Protein AF-0000000074652792 (afdb_homodimer)

pLDDT: mean 86.93, std 14.65, range [27.73, 97.75]

Secondary structure (DSSP, 8-state):
----TT-----------SS-HHHHHHHHHHHHHHHHHHHHHHHHHHHHHHHHHHHHHHHHHHHHHHHHHHTSHHHHT-HHHHHHHHHHHHHHHHHHHHHHHHHHHHIIIIIHHHHHHHTTHHHHHHHHHHHHHHHHHHHHHHHHHHHHHTS---HHHHHHHHHHHHHHHHHHHHHHHHHHHHHHHHHHHHHTHHHHHHHHHHHHHHHHHHHHHHHHHHHHHHHHHHHTT----HHHHHHHHHHHHHHHHTSGGG--/----TT-----------SS-HHHHHHHHHHHHHHHHHHHHHHHHHHHHHHHHHHHHHHHHHHHHHHHHHHTSHHHHT-HHHHHHHHHHHHHHHHHHHHHHHHHHHHIIIIIHHHHHHHTTHHHHHHHHHHHHHHHHHHHHHHHHHHHHHTS---HHHHHHHHHHHHHHHHHHHHHHHHHHHHHHHHHHHHHTHHHHHHHHHHHHHHHHHHHHHHHHHHHHHHHHHHHTT----HHHHHHHHHHHHHHHHTSGGG--

Sequence (512 aa):
MSWNPFSRSSSSAPKKAVLSRTSQRDFEREVKRLDELEELTRRLYKDGKRLTEANNAVAKSERKLSQELLSTALCQTEEKFKWQINEWDSSMIRMDMHMTDRNVKLHRTVLEPLKKYVSIFPYAQVAVKKRDQCLQEFQKCQDKVSKYQERDRTGQNAVKLDMAKKTLGTAQADFTSQNDALMVDVPKMIDTRTDYFQPSLEADIKSEVQYTTEAVKVYGELSNLMNGHKQQSRHDYASLIQQALTELKALSITTDMSWNPFSRSSSSAPKKAVLSRTSQRDFEREVKRLDELEELTRRLYKDGKRLTEANNAVAKSERKLSQELLSTALCQTEEKFKWQINEWDSSMIRMDMHMTDRNVKLHRTVLEPLKKYVSIFPYAQVAVKKRDQCLQEFQKCQDKVSKYQERDRTGQNAVKLDMAKKTLGTAQADFTSQNDALMVDVPKMIDTRTDYFQPSLEADIKSEVQYTTEAVKVYGELSNLMNGHKQQSRHDYASLIQQALTELKALSITTD

Nearest PDB structures (foldseek):
  1uru-assembly1_A-2  TM=8.497E-01  e=3.904E-05  Drosophila melanogaster
  8afz-assembly1_A  TM=8.180E-01  e=5.110E-04  Homo sapiens
  1i49-assembly1_B  TM=8.292E-01  e=1.602E-03  Homo sapiens
  2elb-assembly1_A-2  TM=6.707E-01  e=9.953E-04  Homo sapiens
  4nqi-assembly2_C  TM=5.373E-01  e=4.791E-03  Dictyostelium discoideum

InterPro domains:
  IPR004148 BAR domain [PF03114] (21-222)
  IPR004148 BAR domain [PS51021] (12-235)
  IPR004148 BAR domain [SM00721] (6-228)
  IPR027267 AH/BAR domain superfamily [G3DSA:1.20.1270.60] (22-237)
  IPR027267 AH/BAR domain superfamily [SSF103657] (19-226)
  IPR046982 Bridging integrator 3/RVS161-like [PTHR47174] (1-256)

Foldseek 3Di:
DPPPVPPPPPPLPPLPDLDDPVLVVLLVVLVVLLVVVLVVLVVQLVVLVVVLVVLVVVLVVQLVVLVVLQPDVVCVVDDLSVVLSVLSNVLSVVLVVLSVVLNVLLCVLPNVLSVVLSVCSVVLVVLVVQLVVLVVQLVVLSVQLSVLVPDDPDPVSVVSNVVSVVSNVVSSVSNVVSSVVSSPVSVVSSVCVCVRVVRSVVSSVVSVVVSVVVVCVSVVVSVCSVCPVDPDDPVRPVVVVVVVVVVVCPDPVNDD/DPPDPPPPPPPLPPLPDLDDPVLVVLLVVLVVLLVVVLVVLVVQLVVLVVVLVVLVVVLVVQLVVLVVLQPDVVCVVDDLSVVLSVLSNVLSVVLVVLSVVLNVLLCVLPNVLSVVLSVCSVVLVVLVVQLVVLVVQLVVLSVQLSVLVPDDPDPVSVVSNVVSVVSNVVSSVSNVVSSVVSSPVSVVSSVCVCVRVVRSVVSSVVSVVVSVVVVCVSVVVSVCSVCPVDDDDPVRVVVVVVVVVVVVCPDPVNDD

Solvent-accessible surface area (backbone atoms only — not comparable to full-atom values): 26750 Å² total; per-residue (Å²): 134,89,81,70,79,75,71,66,72,76,79,73,72,77,80,77,66,94,57,55,71,66,56,52,51,51,51,53,48,51,52,49,52,49,51,50,50,52,52,49,44,51,49,46,36,53,34,50,51,48,29,49,52,19,52,50,43,31,47,50,28,55,41,47,49,36,49,57,51,66,70,35,72,74,35,69,74,37,65,69,60,33,51,50,44,52,52,51,38,51,45,40,53,53,50,41,52,45,49,52,52,40,46,53,49,41,37,64,43,40,41,50,53,34,54,56,56,57,66,46,51,61,38,45,51,51,47,52,50,52,29,52,50,30,46,50,50,25,52,52,30,48,50,52,32,56,55,42,69,73,46,70,92,42,76,69,44,49,51,51,35,53,51,32,48,53,50,27,52,53,30,44,51,52,22,52,51,44,46,53,51,47,68,55,42,51,60,49,55,59,64,45,45,55,58,36,50,50,44,26,51,52,48,45,40,47,42,49,29,53,42,26,49,51,45,29,52,51,35,42,53,49,37,46,67,70,48,42,93,54,83,75,58,69,76,49,36,56,50,4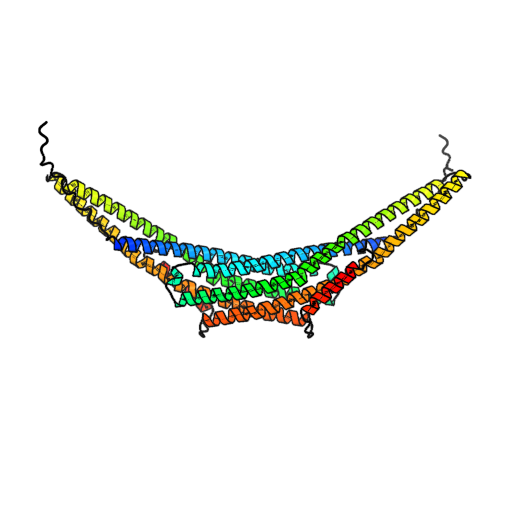6,37,51,50,43,50,52,56,51,54,66,31,73,54,47,50,132,134,87,83,76,82,76,73,67,76,77,78,72,72,75,79,77,65,94,57,54,72,65,58,52,51,51,50,53,49,52,53,49,52,49,52,50,50,51,53,48,43,51,50,46,37,52,33,50,52,48,29,49,52,19,52,50,43,31,47,52,27,55,42,47,48,35,49,57,51,67,70,36,71,75,35,70,74,38,63,68,60,36,50,49,44,52,51,49,39,52,47,41,52,52,49,40,51,45,49,51,51,39,45,51,48,40,38,63,44,39,40,50,52,36,54,57,56,58,66,48,50,60,38,45,51,50,47,53,51,50,31,52,51,28,46,51,51,26,51,52,30,48,52,52,34,56,54,43,69,74,45,70,93,40,77,70,43,48,52,52,33,53,52,32,48,53,52,26,54,52,29,45,52,51,22,50,52,43,47,53,51,46,68,53,40,50,58,50,54,59,64,46,44,55,56,36,50,50,44,26,51,49,50,45,39,48,43,48,27,53,43,27,51,50,45,28,51,49,36,43,54,50,39,46,67,70,48,42,94,54,85,77,58,69,73,51,37,53,50,47,37,51,48,42,49,52,56,52,54,66,31,73,54,46,49,131

Organism: NCBI:txid231223

Radius of gyration: 41.62 Å; Cα contacts (8 Å, |Δi|>4): 451; chains: 2; bounding box: 76×139×104 Å

Structure (mmCIF, N/CA/C/O backbone):
data_AF-0000000074652792-model_v1
#
loop_
_entity.id
_entity.type
_entity.pdbx_description
1 polymer 'BAR domain-containing protein'
#
loop_
_atom_site.group_PDB
_atom_site.id
_atom_site.type_symbol
_atom_site.label_atom_id
_atom_site.label_alt_id
_atom_site.label_comp_id
_atom_site.label_asym_id
_atom_site.label_entity_id
_atom_site.label_seq_id
_atom_site.pdbx_PDB_ins_code
_atom_site.Cartn_x
_atom_site.Cartn_y
_atom_site.Cartn_z
_atom_site.occupancy
_atom_site.B_iso_or_equiv
_atom_site.auth_seq_id
_atom_site.auth_comp_id
_atom_site.auth_asym_id
_atom_site.auth_atom_id
_atom_site.pdbx_PDB_model_num
ATOM 1 N N . MET A 1 1 ? 42.125 -43.5 -63.75 1 28.95 1 MET A N 1
ATOM 2 C CA . MET A 1 1 ? 41.438 -43.25 -62.469 1 28.95 1 MET A CA 1
ATOM 3 C C . MET A 1 1 ? 40.219 -44.125 -62.344 1 28.95 1 MET A C 1
ATOM 5 O O . MET A 1 1 ? 39.312 -44.094 -63.188 1 28.95 1 MET A O 1
ATOM 9 N N . SER A 1 2 ? 40.312 -45.531 -61.969 1 32.34 2 SER A N 1
ATOM 10 C CA . SER A 1 2 ? 39.344 -46.625 -62.188 1 32.34 2 SER A CA 1
ATOM 11 C C . SER A 1 2 ? 38.094 -46.406 -61.344 1 32.34 2 SER A C 1
ATOM 13 O O . SER A 1 2 ? 38.156 -46.156 -60.156 1 32.34 2 SER A O 1
ATOM 15 N N . TRP A 1 3 ? 37.031 -45.719 -61.844 1 36.12 3 TRP A N 1
ATOM 16 C CA . TRP A 1 3 ? 35.656 -45.469 -61.406 1 36.12 3 TRP A CA 1
ATOM 17 C C . TRP A 1 3 ? 34.938 -46.75 -61 1 36.12 3 TRP A C 1
ATOM 19 O O . TRP A 1 3 ? 34.656 -47.594 -61.844 1 36.12 3 TRP A O 1
ATOM 29 N N . ASN A 1 4 ? 35.406 -47.531 -60 1 37.78 4 ASN A N 1
ATOM 30 C CA . ASN A 1 4 ? 34.719 -48.75 -59.625 1 37.78 4 ASN A CA 1
ATOM 31 C C . ASN A 1 4 ? 33.312 -48.469 -59.094 1 37.78 4 ASN A C 1
ATOM 33 O O . ASN A 1 4 ? 33.156 -47.875 -58.031 1 37.78 4 ASN A O 1
ATOM 37 N N . PRO A 1 5 ? 32.219 -48.406 -59.781 1 39.91 5 PRO A N 1
ATOM 38 C CA . PRO A 1 5 ? 30.797 -48.125 -59.5 1 39.91 5 PRO A CA 1
ATOM 39 C C . PRO A 1 5 ? 30.25 -49 -58.375 1 39.91 5 PRO A C 1
ATOM 41 O O . PRO A 1 5 ? 29.109 -48.812 -57.938 1 39.91 5 PRO A O 1
ATOM 44 N N . PHE A 1 6 ? 30.812 -50.156 -58.125 1 40.09 6 PHE A N 1
ATOM 45 C CA . PHE A 1 6 ? 30.234 -51.094 -57.188 1 40.09 6 PHE A CA 1
ATOM 46 C C . PHE A 1 6 ? 30.406 -50.594 -55.75 1 40.09 6 PHE A C 1
ATOM 48 O O . PHE A 1 6 ? 30.312 -51.375 -54.812 1 40.09 6 PHE A O 1
ATOM 55 N N . SER A 1 7 ? 31.109 -49.438 -55.5 1 36.5 7 SER A N 1
ATOM 56 C CA . SER A 1 7 ? 31.016 -49.031 -54.094 1 36.5 7 SER A CA 1
ATOM 57 C C . SER A 1 7 ? 29.562 -48.906 -53.656 1 36.5 7 SER A C 1
ATOM 59 O O . SER A 1 7 ? 28.906 -47.906 -53.875 1 36.5 7 SER A O 1
ATOM 61 N N . ARG A 1 8 ? 28.719 -49.938 -53.906 1 40.19 8 ARG A N 1
ATOM 62 C CA . ARG A 1 8 ? 27.438 -50 -53.219 1 40.19 8 ARG A CA 1
ATOM 63 C C . ARG A 1 8 ? 27.578 -49.469 -51.781 1 40.19 8 ARG A C 1
ATOM 65 O O . ARG A 1 8 ? 28.359 -49.969 -51 1 40.19 8 ARG A O 1
ATOM 72 N N . SER A 1 9 ? 27.391 -48.219 -51.469 1 37.78 9 SER A N 1
ATOM 73 C CA . SER A 1 9 ? 27.156 -47.594 -50.188 1 37.78 9 SER A CA 1
ATOM 74 C C . SER A 1 9 ? 26.328 -48.469 -49.25 1 37.78 9 SER A C 1
ATOM 76 O O . SER A 1 9 ? 25.266 -48.969 -49.656 1 37.78 9 SER A O 1
ATOM 78 N N . SER A 1 10 ? 26.828 -49.406 -48.469 1 37.09 10 SER A N 1
ATOM 79 C CA . SER A 1 10 ? 26.203 -50.125 -47.375 1 37.09 10 SER A CA 1
ATOM 80 C C . SER A 1 10 ? 25.031 -49.312 -46.781 1 37.09 10 SER A C 1
ATOM 82 O O . SER A 1 10 ? 25.172 -48.125 -46.5 1 37.09 10 SER A O 1
ATOM 84 N N . SER A 1 11 ? 23.75 -49.5 -47.219 1 39.78 11 SER A N 1
ATOM 85 C CA . SER A 1 11 ? 22.484 -49.031 -46.656 1 39.78 11 SER A CA 1
ATOM 86 C C . SER A 1 11 ? 22.562 -48.906 -45.125 1 39.78 11 SER A C 1
ATOM 88 O O . SER A 1 11 ? 22.734 -49.906 -44.438 1 39.78 11 SER A O 1
ATOM 90 N N . SER A 1 12 ? 23.344 -48.062 -44.562 1 44.34 12 SER A N 1
ATOM 91 C CA . SER A 1 12 ? 23.281 -47.781 -43.125 1 44.34 12 SER A CA 1
ATOM 92 C C . SER A 1 12 ? 21.859 -48 -42.594 1 44.34 12 SER A C 1
ATOM 94 O O . SER A 1 12 ? 20.906 -47.438 -43.125 1 44.34 12 SER A O 1
ATOM 96 N N . ALA A 1 13 ? 21.422 -49.062 -42.094 1 46.5 13 ALA A N 1
ATOM 97 C CA . ALA A 1 13 ? 20.156 -49.375 -41.406 1 46.5 13 ALA A CA 1
ATOM 98 C C . ALA A 1 13 ? 19.609 -48.125 -40.688 1 46.5 13 ALA A C 1
ATOM 100 O O . ALA A 1 13 ? 20.375 -47.438 -40 1 46.5 13 ALA A O 1
ATOM 101 N N . PRO A 1 14 ? 18.5 -47.625 -41.062 1 50.69 14 PRO A N 1
ATOM 102 C CA . PRO A 1 14 ? 17.906 -46.469 -40.375 1 50.69 14 PRO A CA 1
ATOM 103 C C . PRO A 1 14 ? 17.891 -46.594 -38.875 1 50.69 14 PRO A C 1
ATOM 105 O O . PRO A 1 14 ? 17.625 -47.688 -38.344 1 50.69 14 PRO A O 1
ATOM 108 N N . LYS A 1 15 ? 18.719 -45.719 -38.125 1 59.03 15 LYS A N 1
ATOM 109 C CA . LYS A 1 15 ? 18.703 -45.688 -36.656 1 59.03 15 LYS A CA 1
ATOM 110 C C . LYS A 1 15 ? 17.281 -45.844 -36.125 1 59.03 15 LYS A C 1
ATOM 112 O O . LYS A 1 15 ? 16.359 -45.156 -36.594 1 59.03 15 LYS A O 1
ATOM 117 N N . LYS A 1 16 ? 16.875 -47 -35.594 1 60.41 16 LYS A N 1
ATOM 118 C CA . LYS A 1 16 ? 15.562 -47.219 -35 1 60.41 16 LYS A CA 1
ATOM 119 C C . LYS A 1 16 ? 15.234 -46.188 -33.938 1 60.41 16 LYS A C 1
ATOM 121 O O . LYS A 1 16 ? 16 -46 -33 1 60.41 16 LYS A O 1
ATOM 126 N N . ALA A 1 17 ? 14.445 -45.25 -34.344 1 65.12 17 ALA A N 1
ATOM 127 C CA . ALA A 1 17 ? 13.977 -44.281 -33.344 1 65.12 17 ALA A CA 1
ATOM 128 C C . ALA A 1 17 ? 13.195 -44.969 -32.219 1 65.12 17 ALA A C 1
ATOM 130 O O . ALA A 1 17 ? 12.297 -45.781 -32.5 1 65.12 17 ALA A O 1
ATOM 131 N N . VAL A 1 18 ? 13.836 -44.969 -30.953 1 72.31 18 VAL A N 1
ATOM 132 C CA . VAL A 1 18 ? 13.164 -45.562 -29.812 1 72.31 18 VAL A CA 1
ATOM 133 C C . VAL A 1 18 ? 11.781 -44.938 -29.641 1 72.31 18 VAL A C 1
ATOM 135 O O . VAL A 1 18 ? 10.828 -45.594 -29.25 1 72.31 18 VAL A O 1
ATOM 138 N N . LEU A 1 19 ? 11.68 -43.625 -30.078 1 79.75 19 LEU A N 1
ATOM 139 C CA . LEU A 1 19 ? 10.391 -42.938 -29.969 1 79.75 19 LEU A CA 1
ATOM 140 C C . LEU A 1 19 ? 9.93 -42.406 -31.312 1 79.75 19 LEU A C 1
ATOM 142 O O . LEU A 1 19 ? 10.75 -42 -32.156 1 79.75 19 LEU A O 1
ATOM 146 N N . SER A 1 20 ? 8.625 -42.562 -31.438 1 83.81 20 SER A N 1
ATOM 147 C CA . SER A 1 20 ? 8.023 -41.938 -32.625 1 83.81 20 SER A CA 1
ATOM 148 C C . SER A 1 20 ? 8.141 -40.406 -32.531 1 83.81 20 SER A C 1
ATOM 150 O O . SER A 1 20 ? 8.305 -39.844 -31.469 1 83.81 20 SER A O 1
ATOM 152 N N . ARG A 1 21 ? 8.109 -39.781 -33.656 1 85.06 21 ARG A N 1
ATOM 153 C CA . ARG A 1 21 ? 8.141 -38.312 -33.719 1 85.06 21 ARG A CA 1
ATOM 154 C C . ARG A 1 21 ? 6.996 -37.719 -32.906 1 85.06 21 ARG A C 1
ATOM 156 O O . ARG A 1 21 ? 7.176 -36.688 -32.25 1 85.06 21 ARG A O 1
ATOM 163 N N . THR A 1 22 ? 5.859 -38.281 -32.938 1 88.56 22 THR A N 1
ATOM 164 C CA . THR A 1 22 ? 4.684 -37.844 -32.188 1 88.56 22 THR A CA 1
ATOM 165 C C . THR A 1 22 ? 4.91 -37.906 -30.688 1 88.56 22 THR A C 1
ATOM 167 O O . THR A 1 22 ? 4.586 -37 -29.953 1 88.56 22 THR A O 1
ATOM 170 N N . SER A 1 23 ? 5.5 -39 -30.266 1 89.62 23 SER A N 1
ATOM 171 C CA . SER A 1 23 ? 5.766 -39.188 -28.844 1 89.62 23 SER A CA 1
ATOM 172 C C . SER A 1 23 ? 6.762 -38.156 -28.328 1 89.62 23 SER A C 1
ATOM 174 O O . SER A 1 23 ? 6.637 -37.688 -27.203 1 89.62 23 SER A O 1
ATOM 176 N N . GLN A 1 24 ? 7.715 -37.875 -29.125 1 90.62 24 GLN A N 1
ATOM 177 C CA . GLN A 1 24 ? 8.703 -36.875 -28.75 1 90.62 24 GLN A CA 1
ATOM 178 C C . GLN A 1 24 ? 8.07 -35.5 -28.656 1 90.62 24 GLN A C 1
ATOM 180 O O . GLN A 1 24 ? 8.359 -34.719 -27.734 1 90.62 24 GLN A O 1
ATOM 185 N N . ARG A 1 25 ? 7.23 -35.25 -29.578 1 93.56 25 ARG A N 1
ATOM 186 C CA . ARG A 1 25 ? 6.527 -33.969 -29.562 1 93.56 25 ARG A CA 1
ATOM 187 C C . ARG A 1 25 ? 5.641 -33.844 -28.328 1 93.56 25 ARG A C 1
ATOM 189 O O . ARG A 1 25 ? 5.566 -32.781 -27.703 1 93.56 25 ARG A O 1
ATOM 196 N N . ASP A 1 26 ? 4.988 -34.938 -28 1 94.81 26 ASP A N 1
ATOM 197 C CA . ASP A 1 26 ? 4.129 -34.969 -26.812 1 94.81 26 ASP A CA 1
ATOM 198 C C . ASP A 1 26 ? 4.934 -34.688 -25.547 1 94.81 26 ASP A C 1
ATOM 200 O O . ASP A 1 26 ? 4.496 -33.969 -24.672 1 94.81 26 ASP A O 1
ATOM 204 N N . PHE A 1 27 ? 6.059 -35.312 -25.484 1 95.44 27 PHE A N 1
ATOM 205 C CA . PHE A 1 27 ? 6.926 -35.125 -24.328 1 95.44 27 PHE A CA 1
ATOM 206 C C . PHE A 1 27 ? 7.363 -33.656 -24.219 1 95.44 27 PHE A C 1
ATOM 208 O O . PHE A 1 27 ? 7.262 -33.062 -23.141 1 95.44 27 PHE A O 1
ATOM 215 N N . GLU A 1 28 ? 7.781 -33.094 -25.297 1 95.44 28 GLU A N 1
ATOM 216 C CA . GLU A 1 28 ? 8.234 -31.719 -25.312 1 95.44 28 GLU A CA 1
ATOM 217 C C . GLU A 1 28 ? 7.109 -30.766 -24.906 1 95.44 28 GLU A C 1
ATOM 219 O O . GLU A 1 28 ? 7.348 -29.766 -24.234 1 95.44 28 GLU A O 1
ATOM 224 N N . ARG A 1 29 ? 5.969 -31.078 -25.312 1 95.06 29 ARG A N 1
ATOM 225 C CA . ARG A 1 29 ? 4.797 -30.281 -24.953 1 95.06 29 ARG A CA 1
ATOM 226 C C . ARG A 1 29 ? 4.559 -30.312 -23.453 1 95.06 29 ARG A C 1
ATOM 228 O O . ARG A 1 29 ? 4.316 -29.266 -22.844 1 95.06 29 ARG A O 1
ATOM 235 N N . GLU A 1 30 ? 4.637 -31.484 -22.891 1 94.94 30 GLU A N 1
ATOM 236 C CA . GLU A 1 30 ? 4.422 -31.609 -21.453 1 94.94 30 GLU A CA 1
ATOM 237 C C . GLU A 1 30 ? 5.5 -30.891 -20.656 1 94.94 30 GLU A C 1
ATOM 239 O O . GLU A 1 30 ? 5.215 -30.266 -19.625 1 94.94 30 GLU A O 1
ATOM 244 N N . VAL A 1 31 ? 6.68 -30.969 -21.125 1 95.06 31 VAL A N 1
ATOM 245 C CA . VAL A 1 31 ? 7.781 -30.281 -20.453 1 95.06 31 VAL A CA 1
ATOM 246 C C . VAL A 1 31 ? 7.582 -28.781 -20.531 1 95.06 31 VAL A C 1
ATOM 248 O O . VAL A 1 31 ? 7.828 -28.062 -19.547 1 95.06 31 VAL A O 1
ATOM 251 N N . LYS A 1 32 ? 7.109 -28.312 -21.641 1 95.19 32 LYS A N 1
ATOM 252 C CA . LYS A 1 32 ? 6.824 -26.891 -21.797 1 95.19 32 LYS A CA 1
ATOM 253 C C . LYS A 1 32 ? 5.73 -26.453 -20.828 1 95.19 32 LYS A C 1
ATOM 255 O O . LYS A 1 32 ? 5.836 -25.391 -20.203 1 95.19 32 LYS A O 1
ATOM 260 N N . ARG A 1 33 ? 4.699 -27.219 -20.734 1 94.12 33 ARG A N 1
ATOM 261 C CA . ARG A 1 33 ? 3.607 -26.922 -19.812 1 94.12 33 ARG A CA 1
ATOM 262 C C . ARG A 1 33 ? 4.102 -26.906 -18.359 1 94.12 33 ARG A C 1
ATOM 264 O O . ARG A 1 33 ? 3.672 -26.078 -17.562 1 94.12 33 ARG A O 1
ATOM 271 N N . LEU A 1 34 ? 4.941 -27.828 -18.109 1 94.56 34 LEU A N 1
ATOM 272 C CA . LEU A 1 34 ? 5.535 -27.875 -16.781 1 94.56 34 LEU A CA 1
ATOM 273 C C . LEU A 1 34 ? 6.332 -26.609 -16.484 1 94.56 34 LEU A C 1
ATOM 275 O O . LEU A 1 34 ? 6.215 -26.031 -15.406 1 94.56 34 LEU A O 1
ATOM 279 N N . ASP A 1 35 ? 7.105 -26.188 -17.438 1 95.19 35 ASP A N 1
ATOM 280 C CA . ASP A 1 35 ? 7.891 -24.969 -17.281 1 95.19 35 ASP A CA 1
ATOM 281 C C . ASP A 1 35 ? 6.988 -23.75 -17.094 1 95.19 35 ASP A C 1
ATOM 283 O O . ASP A 1 35 ? 7.281 -22.875 -16.266 1 95.19 35 ASP A O 1
ATOM 287 N N . GLU A 1 36 ? 5.965 -23.688 -17.828 1 94.44 36 GLU A N 1
ATOM 288 C CA . GLU A 1 36 ? 5 -22.609 -17.703 1 94.44 36 GLU A CA 1
ATOM 289 C C . GLU A 1 36 ? 4.375 -22.578 -16.312 1 94.44 36 GLU A C 1
ATOM 291 O O . GLU A 1 36 ? 4.195 -21.516 -15.719 1 94.44 36 GLU A O 1
ATOM 296 N N . LEU A 1 37 ? 4.012 -23.734 -15.836 1 94 37 LEU A N 1
ATOM 297 C CA . LEU A 1 37 ? 3.426 -23.828 -14.5 1 94 37 LEU A CA 1
ATOM 298 C C . LEU A 1 37 ? 4.414 -23.359 -13.438 1 94 37 LEU A C 1
ATOM 300 O O . LEU A 1 37 ? 4.035 -22.641 -12.508 1 94 37 LEU A O 1
ATOM 304 N N . GLU A 1 38 ? 5.621 -23.781 -13.578 1 94.38 38 GLU A N 1
ATOM 305 C CA . GLU A 1 38 ? 6.648 -23.359 -12.625 1 94.38 38 GLU A CA 1
ATOM 306 C C . GLU A 1 38 ? 6.797 -21.828 -12.625 1 94.38 38 GLU A C 1
ATOM 308 O O . GLU A 1 38 ? 6.816 -21.203 -11.562 1 94.38 38 GLU A O 1
ATOM 313 N N . GLU A 1 39 ? 6.871 -21.25 -13.789 1 95.5 39 GLU A N 1
ATOM 314 C CA . GLU A 1 39 ? 7.02 -19.812 -13.898 1 95.5 39 GLU A CA 1
ATOM 315 C C . GLU A 1 39 ? 5.812 -19.078 -13.305 1 95.5 39 GLU A C 1
ATOM 317 O O . GLU A 1 39 ? 5.969 -18.094 -12.586 1 95.5 39 GLU A O 1
ATOM 322 N N . LEU A 1 40 ? 4.652 -19.578 -13.625 1 94.81 40 LEU A N 1
ATOM 323 C CA . LEU A 1 40 ? 3.432 -19 -13.078 1 94.81 40 LEU A CA 1
ATOM 324 C C . LEU A 1 40 ? 3.455 -19.031 -11.555 1 94.81 40 LEU A C 1
ATOM 326 O O . LEU A 1 40 ? 3.156 -18.016 -10.906 1 94.81 40 LEU A O 1
ATOM 330 N N . THR A 1 41 ? 3.789 -20.203 -11.008 1 94.81 41 THR A N 1
ATOM 331 C CA . THR A 1 41 ? 3.812 -20.359 -9.562 1 94.81 41 THR A CA 1
ATOM 332 C C . THR A 1 41 ? 4.797 -19.391 -8.922 1 94.81 41 THR A C 1
ATOM 334 O O . THR A 1 41 ? 4.492 -18.766 -7.898 1 94.81 41 THR A O 1
ATOM 337 N N . ARG A 1 42 ? 5.91 -19.188 -9.523 1 95.94 42 ARG A N 1
ATOM 338 C CA . ARG A 1 42 ? 6.918 -18.25 -9.023 1 95.94 42 ARG A CA 1
ATOM 339 C C . ARG A 1 42 ? 6.406 -16.812 -9.062 1 95.94 42 ARG A C 1
ATOM 341 O O . ARG A 1 42 ? 6.605 -16.047 -8.117 1 95.94 42 ARG A O 1
ATOM 348 N N . ARG A 1 43 ? 5.781 -16.453 -10.117 1 95.62 43 ARG A N 1
ATOM 349 C CA . ARG A 1 43 ? 5.242 -15.102 -10.258 1 95.62 43 ARG A CA 1
ATOM 350 C C . ARG A 1 43 ? 4.133 -14.844 -9.242 1 95.62 43 ARG A C 1
ATOM 352 O O . ARG A 1 43 ? 4.066 -13.766 -8.656 1 95.62 43 ARG A O 1
ATOM 359 N N . LEU A 1 44 ? 3.256 -15.828 -9.039 1 95.75 44 LEU A N 1
ATOM 360 C CA . LEU A 1 44 ? 2.188 -15.703 -8.055 1 95.75 44 LEU A CA 1
ATOM 361 C C . LEU A 1 44 ? 2.76 -15.5 -6.656 1 95.75 44 LEU A C 1
ATOM 363 O O . LEU A 1 44 ? 2.248 -14.68 -5.887 1 95.75 44 LEU A O 1
ATOM 367 N N . TYR A 1 45 ? 3.797 -16.234 -6.383 1 96.31 45 TYR A N 1
ATOM 368 C CA . TYR A 1 45 ? 4.453 -16.078 -5.086 1 96.31 45 TYR A CA 1
ATOM 369 C C . TYR A 1 45 ? 5 -14.672 -4.914 1 96.31 45 TYR A C 1
ATOM 371 O O . TYR A 1 45 ? 4.766 -14.031 -3.887 1 96.31 45 TYR A O 1
ATOM 379 N N . LYS A 1 46 ? 5.68 -14.195 -5.902 1 96.62 46 LYS A N 1
ATOM 380 C CA . LYS A 1 46 ? 6.258 -12.859 -5.859 1 96.62 46 LYS A CA 1
ATOM 381 C C . LYS A 1 46 ? 5.176 -11.789 -5.715 1 96.62 46 LYS A C 1
ATOM 383 O O . LYS A 1 46 ? 5.309 -10.867 -4.91 1 96.62 46 LYS A O 1
ATOM 388 N N . ASP A 1 47 ? 4.18 -11.906 -6.469 1 95.81 47 ASP A N 1
ATOM 389 C CA . ASP A 1 47 ? 3.096 -10.93 -6.441 1 95.81 47 ASP A CA 1
ATOM 390 C C . ASP A 1 47 ? 2.346 -10.977 -5.113 1 95.81 47 ASP A C 1
ATOM 392 O O . ASP A 1 47 ? 1.906 -9.945 -4.605 1 95.81 47 ASP A O 1
ATOM 396 N N . GLY A 1 48 ? 2.148 -12.211 -4.59 1 96.56 48 GLY A N 1
ATOM 397 C CA . GLY A 1 48 ? 1.564 -12.32 -3.264 1 96.56 48 GLY A CA 1
ATOM 398 C C . GLY A 1 48 ? 2.371 -11.609 -2.195 1 96.56 48 GLY A C 1
ATOM 399 O O . GLY A 1 48 ? 1.804 -10.961 -1.312 1 96.56 48 GLY A O 1
ATOM 400 N N . LYS A 1 49 ? 3.648 -11.727 -2.252 1 97.31 49 LYS A N 1
ATOM 401 C CA . LYS A 1 49 ? 4.527 -11.023 -1.321 1 97.31 49 LYS A CA 1
ATOM 402 C C . LYS A 1 49 ? 4.387 -9.508 -1.471 1 97.31 49 LYS A C 1
ATOM 404 O O . LYS A 1 49 ? 4.332 -8.781 -0.475 1 97.31 49 LYS A O 1
ATOM 409 N N . ARG A 1 50 ? 4.344 -9.102 -2.664 1 97.31 50 ARG A N 1
ATOM 410 C CA . ARG A 1 50 ? 4.172 -7.676 -2.936 1 97.31 50 ARG A CA 1
ATOM 411 C C . ARG A 1 50 ? 2.857 -7.164 -2.357 1 97.31 50 ARG A C 1
ATOM 413 O O . ARG A 1 50 ? 2.789 -6.039 -1.857 1 97.31 50 ARG A O 1
ATOM 420 N N . LEU A 1 51 ? 1.84 -7.965 -2.449 1 97.06 51 LEU A N 1
ATOM 421 C CA . LEU A 1 51 ? 0.549 -7.594 -1.879 1 97.06 51 LEU A CA 1
ATOM 422 C C . LEU A 1 51 ? 0.651 -7.426 -0.366 1 97.06 51 LEU A C 1
ATOM 424 O O . LEU A 1 51 ? 0.128 -6.461 0.192 1 97.06 51 LEU A O 1
ATOM 428 N N . THR A 1 52 ? 1.33 -8.32 0.274 1 97.75 52 THR A N 1
ATOM 429 C CA . THR A 1 52 ? 1.538 -8.234 1.715 1 97.75 52 THR A CA 1
ATOM 430 C C . THR A 1 52 ? 2.266 -6.938 2.074 1 97.75 52 THR A C 1
ATOM 432 O O . THR A 1 52 ? 1.877 -6.242 3.016 1 97.75 52 THR A O 1
ATOM 435 N N . GLU A 1 53 ? 3.275 -6.629 1.338 1 97.62 53 GLU A N 1
ATOM 436 C CA . GLU A 1 53 ? 4.051 -5.414 1.57 1 97.62 53 GLU A CA 1
ATOM 437 C C . GLU A 1 53 ? 3.195 -4.164 1.362 1 97.62 53 GLU A C 1
ATOM 439 O O . GLU A 1 53 ? 3.281 -3.213 2.139 1 97.62 53 GLU A O 1
ATOM 444 N N . ALA A 1 54 ? 2.447 -4.16 0.338 1 97.31 54 ALA A N 1
ATOM 445 C CA . ALA A 1 54 ? 1.568 -3.031 0.043 1 97.31 54 ALA A CA 1
ATOM 446 C C . ALA A 1 54 ? 0.53 -2.844 1.146 1 97.31 54 ALA A C 1
ATOM 448 O O . ALA A 1 54 ? 0.256 -1.717 1.563 1 97.31 54 ALA A O 1
ATOM 449 N N . ASN A 1 55 ? -0.076 -3.953 1.598 1 97.38 55 ASN A N 1
ATOM 450 C CA . ASN A 1 55 ? -1.01 -3.906 2.717 1 97.38 55 ASN A CA 1
ATOM 451 C C . ASN A 1 55 ? -0.383 -3.248 3.943 1 97.38 55 ASN A C 1
ATOM 453 O O . ASN A 1 55 ? -0.999 -2.389 4.574 1 97.38 55 ASN A O 1
ATOM 457 N N . ASN A 1 56 ? 0.792 -3.641 4.219 1 97 56 ASN A N 1
ATOM 458 C CA . ASN A 1 56 ? 1.498 -3.082 5.367 1 97 56 ASN A CA 1
ATOM 459 C C . ASN A 1 56 ? 1.765 -1.59 5.188 1 97 56 ASN A C 1
ATOM 461 O O . ASN A 1 56 ? 1.672 -0.82 6.145 1 97 56 ASN A O 1
ATOM 465 N N . ALA A 1 57 ? 2.129 -1.221 3.992 1 96.94 57 ALA A N 1
ATOM 466 C CA . ALA A 1 57 ? 2.404 0.185 3.707 1 96.94 57 ALA A CA 1
ATOM 467 C C . ALA A 1 57 ? 1.155 1.04 3.906 1 96.94 57 ALA A C 1
ATOM 469 O O . ALA A 1 57 ? 1.238 2.162 4.414 1 96.94 57 ALA A O 1
ATOM 470 N N . VAL A 1 58 ? -0.005 0.573 3.535 1 96.31 58 VAL A N 1
ATOM 471 C CA . VAL A 1 58 ? -1.266 1.28 3.732 1 96.31 58 VAL A CA 1
ATOM 472 C C . VAL A 1 58 ? -1.534 1.452 5.227 1 96.31 58 VAL A C 1
ATOM 474 O O . VAL A 1 58 ? -1.795 2.564 5.691 1 96.31 58 VAL A O 1
ATOM 477 N N . ALA A 1 59 ? -1.407 0.361 5.949 1 94.88 59 ALA A N 1
ATOM 478 C CA . ALA A 1 59 ? -1.655 0.401 7.387 1 94.88 59 ALA A CA 1
ATOM 479 C C . ALA A 1 59 ? -0.725 1.394 8.078 1 94.88 59 ALA A C 1
ATOM 481 O O . ALA A 1 59 ? -1.167 2.203 8.898 1 94.88 59 ALA A O 1
ATOM 482 N N . LYS A 1 60 ? 0.484 1.374 7.73 1 95 60 LYS A N 1
ATOM 483 C CA . LYS A 1 60 ? 1.488 2.254 8.32 1 95 60 LYS A CA 1
ATOM 484 C C . LYS A 1 60 ? 1.206 3.715 7.984 1 95 60 LYS A C 1
ATOM 486 O O . LYS A 1 60 ? 1.281 4.586 8.852 1 95 60 LYS A O 1
ATOM 491 N N . SER A 1 61 ? 0.922 3.971 6.734 1 95.44 61 SER A N 1
ATOM 492 C CA . SER A 1 61 ? 0.682 5.336 6.281 1 95.44 61 SER A CA 1
ATOM 493 C C . SER A 1 61 ? -0.556 5.93 6.945 1 95.44 61 SER A C 1
ATOM 495 O O . SER A 1 61 ? -0.556 7.098 7.336 1 95.44 61 SER A O 1
ATOM 497 N N . GLU A 1 62 ? -1.613 5.16 7.082 1 93.94 62 GLU A N 1
ATOM 498 C CA . GLU A 1 62 ? -2.828 5.625 7.742 1 93.94 62 GLU A CA 1
ATOM 499 C C . GLU A 1 62 ? -2.568 5.945 9.211 1 93.94 62 GLU A C 1
ATOM 501 O O . GLU A 1 62 ? -3 6.984 9.711 1 93.94 62 GLU A O 1
ATOM 506 N N . ARG A 1 63 ? -1.878 5.145 9.883 1 94.06 63 ARG A N 1
ATOM 507 C CA . ARG A 1 63 ? -1.589 5.348 11.297 1 94.06 63 ARG A CA 1
ATOM 508 C C . ARG A 1 63 ? -0.683 6.555 11.508 1 94.06 63 ARG A C 1
ATOM 510 O O . ARG A 1 63 ? -0.837 7.293 12.484 1 94.06 63 ARG A O 1
ATOM 517 N N . LYS A 1 64 ? 0.196 6.762 10.617 1 95.69 64 LYS A N 1
ATOM 518 C CA . LYS A 1 64 ? 1.104 7.902 10.727 1 95.69 64 LYS A CA 1
ATOM 519 C C . LYS A 1 64 ? 0.338 9.219 10.695 1 95.69 64 LYS A C 1
ATOM 521 O O . LYS A 1 64 ? 0.692 10.172 11.398 1 95.69 64 LYS A O 1
ATOM 526 N N . LEU A 1 65 ? -0.689 9.289 9.906 1 95.25 65 LEU A N 1
ATOM 527 C CA . LEU A 1 65 ? -1.493 10.5 9.828 1 95.25 65 LEU A CA 1
ATOM 528 C C . LEU A 1 65 ? -2.1 10.844 11.188 1 95.25 65 LEU A C 1
ATOM 530 O O . LEU A 1 65 ? -2 11.984 11.648 1 95.25 65 LEU A O 1
ATOM 534 N N . SER A 1 66 ? -2.711 9.875 11.852 1 94 66 SER A N 1
ATOM 535 C CA . SER A 1 66 ? -3.314 10.125 13.156 1 94 66 SER A CA 1
ATOM 536 C C . SER A 1 66 ? -2.254 10.414 14.211 1 94 66 SER A C 1
ATOM 538 O O . SER A 1 66 ? -2.428 11.305 15.039 1 94 66 SER A O 1
ATOM 540 N N . GLN A 1 67 ? -1.129 9.758 14.102 1 94.81 67 GLN A N 1
ATOM 541 C CA . GLN A 1 67 ? -0.069 9.914 15.094 1 94.81 67 GLN A CA 1
ATOM 542 C C . GLN A 1 67 ? 0.596 11.289 14.977 1 94.81 67 GLN A C 1
ATOM 544 O O . GLN A 1 67 ? 0.997 11.875 15.977 1 94.81 67 GLN A O 1
ATOM 549 N N . GLU A 1 68 ? 0.736 11.742 13.727 1 93.56 68 GLU A N 1
ATOM 550 C CA . GLU A 1 68 ? 1.29 13.078 13.523 1 93.56 68 GLU A CA 1
ATOM 551 C C . GLU A 1 68 ? 0.432 14.141 14.211 1 93.56 68 GLU A C 1
ATOM 553 O O . GLU A 1 68 ? 0.958 15.055 14.852 1 93.56 68 GLU A O 1
ATOM 558 N N . LEU A 1 69 ? -0.856 14.031 14.117 1 92.44 69 LEU A N 1
ATOM 559 C CA . LEU A 1 69 ? -1.77 14.992 14.727 1 92.44 69 LEU A CA 1
ATOM 560 C C . LEU A 1 69 ? -1.728 14.891 16.25 1 92.44 69 LEU A C 1
ATOM 562 O O . LEU A 1 69 ? -1.741 15.914 16.938 1 92.44 69 LEU A O 1
ATOM 566 N N . LEU A 1 70 ? -1.567 13.719 16.75 1 91.12 70 LEU A N 1
ATOM 567 C CA . LEU A 1 70 ? -1.577 13.492 18.188 1 91.12 70 LEU A CA 1
ATOM 568 C C . LEU A 1 70 ? -0.274 13.969 18.828 1 91.12 70 LEU A C 1
ATOM 570 O O . LEU A 1 70 ? -0.23 14.258 20.031 1 91.12 70 LEU A O 1
ATOM 574 N N . SER A 1 71 ? 0.746 14.078 18.062 1 87 71 SER A N 1
ATOM 575 C CA . SER A 1 71 ? 2.074 14.359 18.60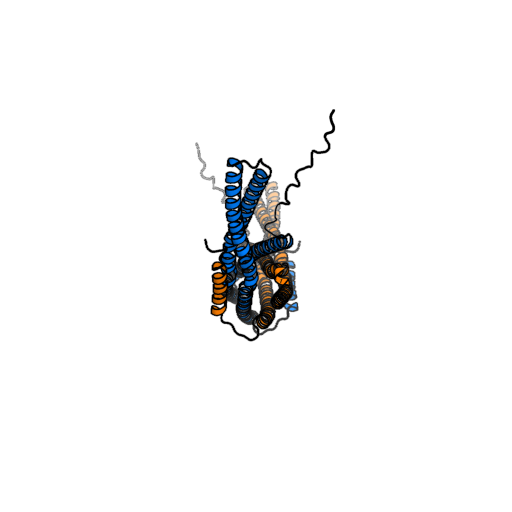9 1 87 71 SER A CA 1
ATOM 576 C C . SER A 1 71 ? 2.287 15.852 18.812 1 87 71 SER A C 1
ATOM 578 O O . SER A 1 71 ? 3.305 16.266 19.359 1 87 71 SER A O 1
ATOM 580 N N . THR A 1 72 ? 1.362 16.609 18.391 1 85.06 72 THR A N 1
ATOM 581 C CA . THR A 1 72 ? 1.572 18.047 18.469 1 85.06 72 THR A CA 1
ATOM 582 C C . THR A 1 72 ? 0.838 18.641 19.656 1 85.06 72 THR A C 1
ATOM 584 O O . THR A 1 72 ? -0.242 18.172 20.031 1 85.06 72 THR A O 1
ATOM 587 N N . ALA A 1 73 ? 1.46 19.641 20.234 1 83.06 73 ALA A N 1
ATOM 588 C CA . ALA A 1 73 ? 0.819 20.375 21.312 1 83.06 73 ALA A CA 1
ATOM 589 C C . ALA A 1 73 ? -0.444 21.078 20.812 1 83.06 73 ALA A C 1
ATOM 591 O O . ALA A 1 73 ? -1.378 21.312 21.594 1 83.06 73 ALA A O 1
ATOM 592 N N . LEU A 1 74 ? -0.518 21.344 19.594 1 79.88 74 LEU A N 1
ATOM 593 C CA . LEU A 1 74 ? -1.643 22.047 18.984 1 79.88 74 LEU A CA 1
ATOM 594 C C . LEU A 1 74 ? -2.922 21.234 19.094 1 79.88 74 LEU A C 1
ATOM 596 O O . LEU A 1 74 ? -4.004 21.781 19.297 1 79.88 74 LEU A O 1
ATOM 600 N N . CYS A 1 75 ? -2.734 19.984 19.047 1 79.75 75 CYS A N 1
ATOM 601 C CA . CYS A 1 75 ? -3.887 19.094 19.141 1 79.75 75 CYS A CA 1
ATOM 602 C C . CYS A 1 75 ? -4.383 19 20.578 1 79.75 75 CYS A C 1
ATOM 604 O O . CYS A 1 75 ? -5.566 18.75 20.812 1 79.75 75 CYS A O 1
ATOM 606 N N . GLN A 1 76 ? -3.512 19.344 21.516 1 79.88 76 GLN A N 1
ATOM 607 C CA . GLN A 1 76 ? -3.824 19.172 22.938 1 79.88 76 GLN A CA 1
ATOM 608 C C . GLN A 1 76 ? -4.668 20.328 23.469 1 79.88 76 GLN A C 1
ATOM 610 O O . GLN A 1 76 ? -5.312 20.203 24.5 1 79.88 76 GLN A O 1
ATOM 615 N N . THR A 1 77 ? -4.73 21.328 22.656 1 80.81 77 THR A N 1
ATOM 616 C CA . THR A 1 77 ? -5.355 22.547 23.172 1 80.81 77 THR A CA 1
ATOM 617 C C . THR A 1 77 ? -6.859 22.531 22.922 1 80.81 77 THR A C 1
ATOM 619 O O . THR A 1 77 ? -7.613 23.25 23.594 1 80.81 77 THR A O 1
ATOM 622 N N . GLU A 1 78 ? -7.309 21.75 22 1 82.5 78 GLU A N 1
ATOM 623 C CA . GLU A 1 78 ? -8.727 21.641 21.688 1 82.5 78 GLU A CA 1
ATOM 624 C C . GLU A 1 78 ? -9.281 20.266 22.062 1 82.5 78 GLU A C 1
ATOM 626 O O . GLU A 1 78 ? -9.055 19.281 21.344 1 82.5 78 GLU A O 1
ATOM 631 N N . GLU A 1 79 ? -10.055 20.234 23.016 1 86.06 79 GLU A N 1
ATOM 632 C CA . GLU A 1 79 ? -10.469 18.984 23.625 1 86.06 79 GLU A CA 1
ATOM 633 C C . GLU A 1 79 ? -11.266 18.125 22.656 1 86.06 79 GLU A C 1
ATOM 635 O O . GLU A 1 79 ? -11.055 16.906 22.562 1 86.06 79 GLU A O 1
ATOM 640 N N . LYS A 1 80 ? -12.203 18.766 21.984 1 84.56 80 LYS A N 1
ATOM 641 C CA . LYS A 1 80 ? -13.023 18.016 21.047 1 84.56 80 LYS A CA 1
ATOM 642 C C . LYS A 1 80 ? -12.18 17.422 19.922 1 84.56 80 LYS A C 1
ATOM 644 O O . LYS A 1 80 ? -12.336 16.25 19.562 1 84.56 80 LYS A O 1
ATOM 649 N N . PHE A 1 81 ? -11.336 18.234 19.375 1 85.94 81 PHE A N 1
ATOM 650 C CA . PHE A 1 81 ? -10.469 17.781 18.297 1 85.94 81 PHE A CA 1
ATOM 651 C C . PHE A 1 81 ? -9.523 16.688 18.781 1 85.94 81 PHE A C 1
ATOM 653 O O . PHE A 1 81 ? -9.336 15.68 18.094 1 85.94 81 PHE A O 1
ATOM 660 N N . LYS A 1 82 ? -9.008 16.859 19.922 1 89.12 82 LYS A N 1
ATOM 661 C CA . LYS A 1 82 ? -8.141 15.852 20.516 1 89.12 82 LYS A CA 1
ATOM 662 C C . LYS A 1 82 ? -8.875 14.516 20.672 1 89.12 82 LYS A C 1
ATOM 664 O O . LYS A 1 82 ? -8.32 13.461 20.359 1 89.12 82 LYS A O 1
ATOM 669 N N . TRP A 1 83 ? -10.047 14.617 21.156 1 91.44 83 TRP A N 1
ATOM 670 C CA . TRP A 1 83 ? -10.859 13.414 21.312 1 91.44 83 TRP A CA 1
ATOM 671 C C . TRP A 1 83 ? -11.086 12.734 19.969 1 91.44 83 TRP A C 1
ATOM 673 O O . TRP A 1 83 ? -10.945 11.508 19.844 1 91.44 83 TRP A O 1
ATOM 683 N N . GLN A 1 84 ? -11.367 13.5 18.938 1 89 84 GLN A N 1
ATOM 684 C CA . GLN A 1 84 ? -11.602 12.969 17.594 1 89 84 GLN A CA 1
ATOM 685 C C . GLN A 1 84 ? -10.359 12.266 17.062 1 89 84 GLN A C 1
ATOM 687 O O . GLN A 1 84 ? -10.461 11.172 16.484 1 89 84 GLN A O 1
ATOM 692 N N . ILE A 1 85 ? -9.219 12.828 17.25 1 92.69 85 ILE A N 1
ATOM 693 C CA . ILE A 1 85 ? -7.984 12.25 16.75 1 92.69 85 ILE A CA 1
ATOM 694 C C . ILE A 1 85 ? -7.645 10.984 17.531 1 92.69 85 ILE A C 1
ATOM 696 O O . ILE A 1 85 ? -7.141 10.016 16.969 1 92.69 85 ILE A O 1
ATOM 700 N N . ASN A 1 86 ? -7.906 11.031 18.812 1 94.12 86 ASN A N 1
ATOM 701 C CA . ASN A 1 86 ? -7.703 9.828 19.609 1 94.12 86 ASN A CA 1
ATOM 702 C C . ASN A 1 86 ? -8.586 8.68 19.125 1 94.12 86 ASN A C 1
ATOM 704 O O . ASN A 1 86 ? -8.133 7.539 19.047 1 94.12 86 ASN A O 1
ATOM 708 N N . GLU A 1 87 ? -9.844 8.992 18.844 1 93.94 87 GLU A N 1
ATOM 709 C CA . GLU A 1 87 ? -10.75 7.977 18.312 1 93.94 87 GLU A CA 1
ATOM 710 C C . GLU A 1 87 ? -10.281 7.465 16.953 1 93.94 87 GLU A C 1
ATOM 712 O O . GLU A 1 87 ? -10.367 6.266 16.672 1 93.94 87 GLU A O 1
ATOM 717 N N . TRP A 1 88 ? -9.859 8.375 16.125 1 94.81 88 TRP A N 1
ATOM 718 C CA . TRP A 1 88 ? -9.297 7.988 14.836 1 94.81 88 TRP A CA 1
ATOM 719 C C . TRP A 1 88 ? -8.109 7.051 15.023 1 94.81 88 TRP A C 1
ATOM 721 O O . TRP A 1 88 ? -8.039 5.992 14.391 1 94.81 88 TRP A O 1
ATOM 731 N N . ASP A 1 89 ? -7.184 7.418 15.883 1 96.06 89 ASP A N 1
ATOM 732 C CA . ASP A 1 89 ? -6 6.602 16.125 1 96.06 89 ASP A CA 1
ATOM 733 C C . ASP A 1 89 ? -6.383 5.219 16.656 1 96.06 89 ASP A C 1
ATOM 735 O O . ASP A 1 89 ? -5.809 4.211 16.234 1 96.06 89 ASP A O 1
ATOM 739 N N . SER A 1 90 ? -7.328 5.176 17.531 1 96.75 90 SER A N 1
ATOM 740 C CA . SER A 1 90 ? -7.82 3.904 18.047 1 96.75 90 SER A CA 1
ATOM 741 C C . SER A 1 90 ? -8.406 3.043 16.938 1 96.75 90 SER A C 1
ATOM 743 O O . SER A 1 90 ? -8.188 1.83 16.891 1 96.75 90 SER A O 1
ATOM 745 N N . SER A 1 91 ? -9.164 3.652 16.094 1 96.75 91 SER A N 1
ATOM 746 C CA . SER A 1 91 ? -9.727 2.947 14.938 1 96.75 91 SER A CA 1
ATOM 747 C C . SER A 1 91 ? -8.625 2.389 14.039 1 96.75 91 SER A C 1
ATOM 749 O O . SER A 1 91 ? -8.734 1.271 13.531 1 96.75 91 SER A O 1
ATOM 751 N N . MET A 1 92 ? -7.543 3.172 13.852 1 96.31 92 MET A N 1
ATOM 752 C CA . MET A 1 92 ? -6.434 2.715 13.023 1 96.31 92 MET A CA 1
ATOM 753 C C . MET A 1 92 ? -5.73 1.521 13.664 1 96.31 92 MET A C 1
ATOM 755 O O . MET A 1 92 ? -5.273 0.616 12.961 1 96.31 92 MET A O 1
ATOM 759 N N . ILE A 1 93 ? -5.617 1.528 14.984 1 96.88 93 ILE A N 1
ATOM 760 C CA . ILE A 1 93 ? -5.035 0.395 15.695 1 96.88 93 ILE A CA 1
ATOM 761 C C . ILE A 1 93 ? -5.863 -0.86 15.438 1 96.88 93 ILE A C 1
ATOM 763 O O . ILE A 1 93 ? -5.316 -1.931 15.164 1 96.88 93 ILE A O 1
ATOM 767 N N . ARG A 1 94 ? -7.176 -0.772 15.508 1 96.94 94 ARG A N 1
ATOM 768 C CA . ARG A 1 94 ? -8.07 -1.89 15.203 1 96.94 94 ARG A CA 1
ATOM 769 C C . ARG A 1 94 ? -7.895 -2.352 13.766 1 96.94 94 ARG A C 1
ATOM 771 O O . ARG A 1 94 ? -7.812 -3.553 13.492 1 96.94 94 ARG A O 1
ATOM 778 N N . MET A 1 95 ? -7.848 -1.404 12.844 1 96.38 95 MET A N 1
ATOM 779 C CA . MET A 1 95 ? -7.676 -1.738 11.43 1 96.38 95 MET A CA 1
ATOM 780 C C . MET A 1 95 ? -6.348 -2.453 11.203 1 96.38 95 MET A C 1
ATOM 782 O O . MET A 1 95 ? -6.273 -3.395 10.406 1 96.38 95 MET A O 1
ATOM 786 N N . ASP A 1 96 ? -5.352 -1.937 11.891 1 96.31 96 ASP A N 1
ATOM 787 C CA . ASP A 1 96 ? -4.043 -2.576 11.781 1 96.31 96 ASP A CA 1
ATOM 788 C C . ASP A 1 96 ? -4.098 -4.027 12.242 1 96.31 96 ASP A C 1
ATOM 790 O O . ASP A 1 96 ? -3.486 -4.906 11.633 1 96.31 96 ASP A O 1
ATOM 794 N N . MET A 1 97 ? -4.766 -4.301 13.258 1 96.94 97 MET A N 1
ATOM 795 C CA . MET A 1 97 ? -4.918 -5.664 13.766 1 96.94 97 MET A CA 1
ATOM 796 C C . MET A 1 97 ? -5.625 -6.547 12.742 1 96.94 97 MET A C 1
ATOM 798 O O . MET A 1 97 ? -5.188 -7.668 12.477 1 96.94 97 MET A O 1
ATOM 802 N N . HIS A 1 98 ? -6.695 -6.051 12.148 1 95.88 98 HIS A N 1
ATOM 803 C CA . HIS A 1 98 ? -7.418 -6.805 11.133 1 95.88 98 HIS A CA 1
ATOM 804 C C . HIS A 1 98 ? -6.551 -7.035 9.898 1 95.88 98 HIS A C 1
ATOM 806 O O . HIS A 1 98 ? -6.59 -8.117 9.297 1 95.88 98 HIS A O 1
ATOM 812 N N . MET A 1 99 ? -5.797 -6.008 9.562 1 96.69 99 MET A N 1
ATOM 813 C CA . MET A 1 99 ? -4.91 -6.156 8.414 1 96.69 99 MET A CA 1
ATOM 814 C C . MET A 1 99 ? -3.838 -7.207 8.688 1 96.69 99 MET A C 1
ATOM 816 O O . MET A 1 99 ? -3.504 -8 7.809 1 96.69 99 MET A O 1
ATOM 820 N N . THR A 1 100 ? -3.279 -7.164 9.867 1 96.62 100 THR A N 1
ATOM 821 C CA . THR A 1 100 ? -2.287 -8.156 10.258 1 96.62 100 THR A CA 1
ATOM 822 C C . THR A 1 100 ? -2.873 -9.562 10.188 1 96.62 100 THR A C 1
ATOM 824 O O . THR A 1 100 ? -2.234 -10.484 9.664 1 96.62 100 THR A O 1
ATOM 827 N N . ASP A 1 101 ? -4.043 -9.727 10.648 1 95.94 101 ASP A N 1
ATOM 828 C CA . ASP A 1 101 ? -4.727 -11.016 10.57 1 95.94 101 ASP A CA 1
ATOM 829 C C . ASP A 1 101 ? -4.914 -11.453 9.117 1 95.94 101 ASP A C 1
ATOM 831 O O . ASP A 1 101 ? -4.684 -12.617 8.781 1 95.94 101 ASP A O 1
ATOM 835 N N . ARG A 1 102 ? -5.34 -10.578 8.289 1 95.56 102 ARG A N 1
ATOM 836 C CA . ARG A 1 102 ? -5.516 -10.867 6.867 1 95.56 102 ARG A CA 1
ATOM 837 C C . ARG A 1 102 ? -4.199 -11.297 6.227 1 95.56 102 ARG A C 1
ATOM 839 O O . ARG A 1 102 ? -4.16 -12.25 5.449 1 95.56 102 ARG A O 1
ATOM 846 N N . ASN A 1 103 ? -3.178 -10.602 6.559 1 96.06 103 ASN A N 1
ATOM 847 C CA . ASN A 1 103 ? -1.872 -10.922 5.992 1 96.06 103 ASN A CA 1
ATOM 848 C C . ASN A 1 103 ? -1.371 -12.281 6.469 1 96.06 103 ASN A C 1
ATOM 850 O O . ASN A 1 103 ? -0.713 -13.008 5.719 1 96.06 103 ASN A O 1
ATOM 854 N N . VAL A 1 104 ? -1.657 -12.617 7.691 1 96 104 VAL A N 1
ATOM 855 C CA . VAL A 1 104 ? -1.296 -13.93 8.219 1 96 104 VAL A CA 1
ATOM 856 C C . VAL A 1 104 ? -2.033 -15.016 7.441 1 96 104 VAL A C 1
ATOM 858 O O . VAL A 1 104 ? -1.44 -16.031 7.07 1 96 104 VAL A O 1
ATOM 861 N N . LYS A 1 105 ? -3.275 -14.828 7.164 1 92.06 105 LYS A N 1
ATOM 862 C CA . LYS A 1 105 ? -4.066 -15.773 6.387 1 92.06 105 LYS A CA 1
ATOM 863 C C . LYS A 1 105 ? -3.555 -15.875 4.953 1 92.06 105 LYS A C 1
ATOM 865 O O . LYS A 1 105 ? -3.451 -16.969 4.398 1 92.06 105 LYS A O 1
ATOM 870 N N . LEU A 1 106 ? -3.281 -14.711 4.367 1 94.5 106 LEU A N 1
ATOM 871 C CA . LEU A 1 106 ? -2.688 -14.695 3.033 1 94.5 106 LEU A CA 1
ATOM 872 C C . LEU A 1 106 ? -1.396 -15.508 3.002 1 94.5 106 LEU A C 1
ATOM 874 O O . LEU A 1 106 ? -1.176 -16.297 2.078 1 94.5 106 LEU A O 1
ATOM 878 N N . HIS A 1 107 ? -0.612 -15.367 4.004 1 95 107 HIS A N 1
ATOM 879 C CA . HIS A 1 107 ? 0.646 -16.094 4.094 1 95 107 HIS A CA 1
ATOM 880 C C . HIS A 1 107 ? 0.402 -17.594 4.207 1 95 107 HIS A C 1
ATOM 882 O O . HIS A 1 107 ? 0.98 -18.391 3.455 1 95 107 HIS A O 1
ATOM 888 N N . ARG A 1 108 ? -0.476 -17.984 4.984 1 91.88 108 ARG A N 1
ATOM 889 C CA . ARG A 1 108 ? -0.708 -19.391 5.305 1 91.88 108 ARG A CA 1
ATOM 890 C C . ARG A 1 108 ? -1.412 -20.109 4.16 1 91.88 108 ARG A C 1
ATOM 892 O O . ARG A 1 108 ? -1.154 -21.297 3.904 1 91.88 108 ARG A O 1
ATOM 899 N N . THR A 1 109 ? -2.26 -19.406 3.459 1 90.88 109 THR A N 1
ATOM 900 C CA . THR A 1 109 ? -3.123 -20.094 2.506 1 90.88 109 THR A CA 1
ATOM 901 C C . THR A 1 109 ? -2.656 -19.844 1.075 1 90.88 109 THR A C 1
ATOM 903 O O . THR A 1 109 ? -3.062 -20.547 0.15 1 90.88 109 THR A O 1
ATOM 906 N N . VAL A 1 110 ? -1.805 -18.875 0.893 1 93.19 110 VAL A N 1
ATOM 907 C CA . VAL A 1 110 ? -1.379 -18.562 -0.467 1 93.19 110 VAL A CA 1
ATOM 908 C C . VAL A 1 110 ? 0.143 -18.656 -0.566 1 93.19 110 VAL A C 1
ATOM 910 O O . VAL A 1 110 ? 0.675 -19.516 -1.275 1 93.19 110 VAL A O 1
ATOM 913 N N . LEU A 1 111 ? 0.826 -17.922 0.246 1 95 111 LEU A N 1
ATOM 914 C CA . LEU A 1 111 ? 2.266 -17.781 0.069 1 95 111 LEU A CA 1
ATOM 915 C C . LEU A 1 111 ? 3.002 -19.047 0.469 1 95 111 LEU A C 1
ATOM 917 O O . LEU A 1 111 ? 3.83 -19.562 -0.29 1 95 111 LEU A O 1
ATOM 921 N N . GLU A 1 112 ? 2.697 -19.562 1.612 1 93.06 112 GLU A N 1
ATOM 922 C CA . GLU A 1 112 ? 3.379 -20.766 2.076 1 93.06 112 GLU A CA 1
ATOM 923 C C . GLU A 1 112 ? 3.135 -21.938 1.13 1 93.06 112 GLU A C 1
ATOM 925 O O . GLU A 1 112 ? 4.078 -22.625 0.716 1 93.06 112 GLU A O 1
ATOM 930 N N . PRO A 1 113 ? 1.899 -22.203 0.747 1 90.56 113 PRO A N 1
ATOM 931 C CA . PRO A 1 113 ? 1.643 -23.266 -0.229 1 90.56 113 PRO A CA 1
ATOM 932 C C . PRO A 1 113 ? 2.373 -23.031 -1.551 1 90.56 113 PRO A C 1
ATOM 934 O O . PRO A 1 113 ? 2.939 -23.984 -2.113 1 90.56 113 PRO A O 1
ATOM 937 N N . LEU A 1 114 ? 2.377 -21.828 -2.045 1 92.75 114 LEU A N 1
ATOM 938 C CA . LEU A 1 114 ? 3.07 -21.531 -3.293 1 92.75 114 LEU A CA 1
ATOM 939 C C . LEU A 1 114 ? 4.566 -21.797 -3.162 1 92.75 114 LEU A C 1
ATOM 941 O O . LEU A 1 114 ? 5.191 -22.312 -4.09 1 92.75 114 LEU A O 1
ATOM 945 N N . LYS A 1 115 ? 5.133 -21.453 -2.039 1 92.5 115 LYS A N 1
ATOM 946 C CA . LYS A 1 115 ? 6.547 -21.719 -1.784 1 92.5 115 LYS A CA 1
ATOM 947 C C . LYS A 1 115 ? 6.844 -23.219 -1.816 1 92.5 115 LYS A C 1
ATOM 949 O O . LYS A 1 115 ? 7.824 -23.641 -2.426 1 92.5 115 LYS A O 1
ATOM 954 N N . LYS A 1 116 ? 6.008 -23.984 -1.212 1 88.81 116 LYS A N 1
ATOM 955 C CA . LYS A 1 116 ? 6.168 -25.438 -1.2 1 88.81 116 LYS A CA 1
ATOM 956 C C . LYS A 1 116 ? 6.004 -26.016 -2.602 1 88.81 116 LYS A C 1
ATOM 958 O O . LYS A 1 116 ? 6.727 -26.938 -2.984 1 88.81 116 LYS A O 1
ATOM 963 N N . TYR A 1 117 ? 5.008 -25.484 -3.32 1 90.25 117 TYR A N 1
ATOM 964 C CA . TYR A 1 117 ? 4.785 -25.922 -4.695 1 90.25 117 TYR A CA 1
ATOM 965 C C . TYR A 1 117 ? 6.02 -25.656 -5.551 1 90.25 117 TYR A C 1
ATOM 967 O O . TYR A 1 117 ? 6.449 -26.531 -6.309 1 90.25 117 TYR A O 1
ATOM 975 N N . VAL A 1 118 ? 6.637 -24.5 -5.418 1 90.44 118 VAL A N 1
ATOM 976 C CA . VAL A 1 118 ? 7.824 -24.125 -6.176 1 90.44 118 VAL A CA 1
ATOM 977 C C . VAL A 1 118 ? 8.969 -25.078 -5.867 1 90.44 118 VAL A C 1
ATOM 979 O O . VAL A 1 118 ? 9.766 -25.422 -6.75 1 90.44 118 VAL A O 1
ATOM 982 N N . SER A 1 119 ? 9.016 -25.656 -4.719 1 89.94 119 SER A N 1
ATOM 983 C CA . SER A 1 119 ? 10.125 -26.5 -4.281 1 89.94 119 SER A CA 1
ATOM 984 C C . SER A 1 119 ? 10.047 -27.891 -4.902 1 89.94 119 SER A C 1
ATOM 986 O O . SER A 1 119 ? 11.008 -28.656 -4.848 1 89.94 119 SER A O 1
ATOM 988 N N . ILE A 1 120 ? 8.984 -28.219 -5.531 1 88.88 120 ILE A N 1
ATOM 989 C CA . ILE A 1 120 ? 8.766 -29.531 -6.105 1 88.88 120 ILE A CA 1
ATOM 990 C C . ILE A 1 120 ? 9.312 -29.578 -7.531 1 88.88 120 ILE A C 1
ATOM 992 O O . ILE A 1 120 ? 9.719 -30.641 -8.016 1 88.88 120 ILE A O 1
ATOM 996 N N . PHE A 1 121 ? 9.383 -28.438 -8.203 1 92.31 121 PHE A N 1
ATOM 997 C CA . PHE A 1 121 ? 9.68 -28.375 -9.633 1 92.31 121 PHE A CA 1
ATOM 998 C C . PHE A 1 121 ? 11.109 -28.859 -9.906 1 92.31 121 PHE A C 1
ATOM 1000 O O . PHE A 1 121 ? 11.359 -29.531 -10.898 1 92.31 121 PHE A O 1
ATOM 1007 N N . PRO A 1 122 ? 12.094 -28.594 -8.984 1 92.06 122 PRO A N 1
ATOM 1008 C CA . PRO A 1 122 ? 13.461 -29.062 -9.234 1 92.06 122 PRO A CA 1
ATOM 1009 C C . PRO A 1 122 ? 13.547 -30.594 -9.344 1 92.06 122 PRO A C 1
ATOM 1011 O O . PRO A 1 122 ? 14.344 -31.109 -10.125 1 92.06 122 PRO A O 1
ATOM 1014 N N . TYR A 1 123 ? 12.711 -31.375 -8.656 1 89.38 123 TYR A N 1
ATOM 1015 C CA . TYR A 1 123 ? 12.695 -32.812 -8.75 1 89.38 123 TYR A CA 1
ATOM 1016 C C . TYR A 1 123 ? 12.266 -33.281 -10.141 1 89.38 123 TYR A C 1
ATOM 1018 O O . TYR A 1 123 ? 12.875 -34.188 -10.727 1 89.38 123 TYR A O 1
ATOM 1026 N N . ALA A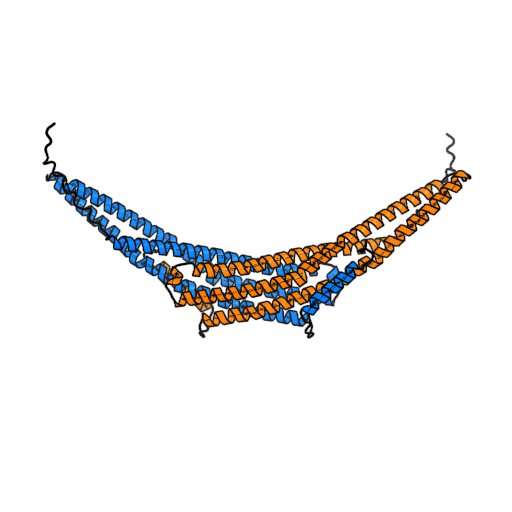 1 124 ? 11.203 -32.625 -10.617 1 91.75 124 ALA A N 1
ATOM 1027 C CA . ALA A 1 124 ? 10.75 -32.938 -11.969 1 91.75 124 ALA A CA 1
ATOM 1028 C C . ALA A 1 124 ? 11.812 -32.594 -13.008 1 91.75 124 ALA A C 1
ATOM 1030 O O . ALA A 1 124 ? 12.008 -33.312 -13.977 1 91.75 124 ALA A O 1
ATOM 1031 N N . GLN A 1 125 ? 12.523 -31.484 -12.758 1 92.5 125 GLN A N 1
ATOM 1032 C CA . GLN A 1 125 ? 13.555 -31.062 -13.688 1 92.5 125 GLN A CA 1
ATOM 1033 C C . GLN A 1 125 ? 14.719 -32.062 -13.711 1 92.5 125 GLN A C 1
ATOM 1035 O O . GLN A 1 125 ? 15.281 -32.344 -14.773 1 92.5 125 GLN A O 1
ATOM 1040 N N . VAL A 1 126 ? 15.07 -32.562 -12.586 1 94.38 126 VAL A N 1
ATOM 1041 C CA . VAL A 1 126 ? 16.125 -33.562 -12.484 1 94.38 126 VAL A CA 1
ATOM 1042 C C . VAL A 1 126 ? 15.719 -34.844 -13.242 1 94.38 126 VAL A C 1
ATOM 1044 O O . VAL A 1 126 ? 16.531 -35.438 -13.953 1 94.38 126 VAL A O 1
ATOM 1047 N N . ALA A 1 127 ? 14.43 -35.25 -13.078 1 94.62 127 ALA A N 1
ATOM 1048 C CA . ALA A 1 127 ? 13.922 -36.406 -13.789 1 94.62 127 ALA A CA 1
ATOM 1049 C C . ALA A 1 127 ? 13.969 -36.219 -15.297 1 94.62 127 ALA A C 1
ATOM 1051 O O . ALA A 1 127 ? 14.305 -37.125 -16.047 1 94.62 127 ALA A O 1
ATOM 1052 N N . VAL A 1 128 ? 13.672 -35 -15.75 1 95.75 128 VAL A N 1
ATOM 1053 C CA . VAL A 1 128 ? 13.719 -34.688 -17.172 1 95.75 128 VAL A CA 1
ATOM 1054 C C . VAL A 1 128 ? 15.156 -34.812 -17.688 1 95.75 128 VAL A C 1
ATOM 1056 O O . VAL A 1 128 ? 15.406 -35.375 -18.734 1 95.75 128 VAL A O 1
ATOM 1059 N N . LYS A 1 129 ? 16.078 -34.312 -16.938 1 95.94 129 LYS A N 1
ATOM 1060 C CA . LYS A 1 129 ? 17.5 -34.375 -17.297 1 95.94 129 LYS A CA 1
ATOM 1061 C C . LYS A 1 129 ? 17.969 -35.812 -17.375 1 95.94 129 LYS A C 1
ATOM 1063 O O . LYS A 1 129 ? 18.703 -36.188 -18.297 1 95.94 129 LYS A O 1
ATOM 1068 N N . LYS A 1 130 ? 17.594 -36.625 -16.406 1 96.31 130 LYS A N 1
ATOM 1069 C CA . LYS A 1 130 ? 17.953 -38.031 -16.391 1 96.31 130 LYS A CA 1
ATOM 1070 C C . LYS A 1 130 ? 17.422 -38.75 -17.625 1 96.31 130 LYS A C 1
ATOM 1072 O O . LYS A 1 130 ? 18.125 -39.562 -18.234 1 96.31 130 LYS A O 1
ATOM 1077 N N . ARG A 1 131 ? 16.188 -38.438 -17.969 1 96.19 131 ARG A N 1
ATOM 1078 C CA . ARG A 1 131 ? 15.609 -39 -19.172 1 96.19 131 ARG A CA 1
ATOM 1079 C C . ARG A 1 131 ? 16.438 -38.625 -20.406 1 96.19 131 ARG A C 1
ATOM 1081 O O . ARG A 1 131 ? 16.688 -39.469 -21.266 1 96.19 131 ARG A O 1
ATOM 1088 N N . ASP A 1 132 ? 16.844 -37.406 -20.516 1 95.38 132 ASP A N 1
ATOM 1089 C CA . ASP A 1 132 ? 17.641 -36.969 -21.656 1 95.38 132 ASP A CA 1
ATOM 1090 C C . ASP A 1 132 ? 19 -37.656 -21.688 1 95.38 132 ASP A C 1
ATOM 1092 O O . ASP A 1 132 ? 19.484 -38.031 -22.766 1 95.38 132 ASP A O 1
ATOM 1096 N N . GLN A 1 133 ? 19.547 -37.938 -20.547 1 96.81 133 GLN A N 1
ATOM 1097 C CA . GLN A 1 133 ? 20.812 -38.656 -20.469 1 96.81 133 GLN A CA 1
ATOM 1098 C C . GLN A 1 133 ? 20.641 -40.125 -20.922 1 96.81 133 GLN A C 1
ATOM 1100 O O . GLN A 1 133 ? 21.5 -40.656 -21.625 1 96.81 133 GLN A O 1
ATOM 1105 N N . CYS A 1 134 ? 19.547 -40.688 -20.5 1 96.38 134 CYS A N 1
ATOM 1106 C CA . CYS A 1 134 ? 19.266 -42.062 -20.906 1 96.38 134 CYS A CA 1
ATOM 1107 C C . CYS A 1 134 ? 19.062 -42.125 -22.422 1 96.38 134 CYS A C 1
ATOM 1109 O O . CYS A 1 134 ? 19.484 -43.094 -23.062 1 96.38 134 CYS A O 1
ATOM 1111 N N . LEU A 1 135 ? 18.438 -41.125 -22.969 1 94.88 135 LEU A N 1
ATOM 1112 C CA . LEU A 1 135 ? 18.234 -41.062 -24.406 1 94.88 135 LEU A CA 1
ATOM 1113 C C . LEU A 1 135 ? 19.578 -40.969 -25.125 1 94.88 135 LEU A C 1
ATOM 1115 O O . LEU A 1 135 ? 19.797 -41.656 -26.125 1 94.88 135 LEU A O 1
ATOM 1119 N N . GLN A 1 136 ? 20.469 -40.219 -24.672 1 95.56 136 GLN A N 1
ATOM 1120 C CA . GLN A 1 136 ? 21.797 -40.062 -25.266 1 95.56 136 GLN A CA 1
ATOM 1121 C C . GLN A 1 136 ? 22.578 -41.375 -25.188 1 95.56 136 GLN A C 1
ATOM 1123 O O . GLN A 1 136 ? 23.234 -41.781 -26.156 1 95.56 136 GLN A O 1
ATOM 1128 N N . GLU A 1 137 ? 22.469 -41.969 -24 1 96.81 137 GLU A N 1
ATOM 1129 C CA . GLU A 1 137 ? 23.141 -43.25 -23.844 1 96.81 137 GLU A CA 1
ATOM 1130 C C . GLU A 1 137 ? 22.578 -44.312 -24.812 1 96.81 137 GLU A C 1
ATOM 1132 O O . GLU A 1 137 ? 23.344 -45.094 -25.391 1 96.81 137 GLU A O 1
ATOM 1137 N N . PHE A 1 138 ? 21.297 -44.312 -25 1 96.19 138 PHE A N 1
ATOM 1138 C CA . PHE A 1 138 ? 20.641 -45.219 -25.938 1 96.19 138 PHE A CA 1
ATOM 1139 C C . PHE A 1 138 ? 21.156 -44.969 -27.359 1 96.19 138 PHE A C 1
ATOM 1141 O O . PHE A 1 138 ? 21.5 -45.938 -28.062 1 96.19 138 PHE A O 1
ATOM 1148 N N . GLN A 1 139 ? 21.297 -43.688 -27.719 1 94.81 139 GLN A N 1
ATOM 1149 C CA . GLN A 1 139 ? 21.766 -43.344 -29.047 1 94.81 139 GLN A CA 1
ATOM 1150 C C . GLN A 1 139 ? 23.219 -43.781 -29.25 1 94.81 139 GLN A C 1
ATOM 1152 O O . GLN A 1 139 ? 23.578 -44.281 -30.328 1 94.81 139 GLN A O 1
ATOM 1157 N N . LYS A 1 140 ? 24 -43.625 -28.25 1 95.88 140 LYS A N 1
ATOM 1158 C CA . LYS A 1 140 ? 25.391 -44.094 -28.312 1 95.88 140 LYS A CA 1
ATOM 1159 C C . LYS A 1 140 ? 25.484 -45.594 -28.516 1 95.88 140 LYS A C 1
ATOM 1161 O O . LYS A 1 140 ? 26.281 -46.062 -29.312 1 95.88 140 LYS A O 1
ATOM 1166 N N . CYS A 1 141 ? 24.641 -46.281 -27.766 1 96 141 CYS A N 1
ATOM 1167 C CA . CYS A 1 141 ? 24.625 -47.75 -27.891 1 96 141 CYS A CA 1
ATOM 1168 C C . CYS A 1 141 ? 24.141 -48.156 -29.266 1 96 141 CYS A C 1
ATOM 1170 O O . CYS A 1 141 ? 24.641 -49.156 -29.828 1 96 141 CYS A O 1
ATOM 1172 N N . GLN A 1 142 ? 23.234 -47.469 -29.797 1 94 142 GLN A N 1
ATOM 1173 C CA . GLN A 1 142 ? 22.75 -47.719 -31.156 1 94 142 GLN A CA 1
ATOM 1174 C C . GLN A 1 142 ? 23.859 -47.562 -32.188 1 94 142 GLN A C 1
ATOM 1176 O O . GLN A 1 142 ? 24 -48.375 -33.094 1 94 142 GLN A O 1
ATOM 1181 N N . ASP A 1 143 ? 24.562 -46.5 -32 1 94.56 143 ASP A N 1
ATOM 1182 C CA . ASP A 1 143 ? 25.688 -46.25 -32.906 1 94.56 143 ASP A CA 1
ATOM 1183 C C . ASP A 1 143 ? 26.719 -47.375 -32.844 1 94.56 143 ASP A C 1
ATOM 1185 O O . ASP A 1 143 ? 27.281 -47.75 -33.875 1 94.56 143 ASP A O 1
ATOM 1189 N N . LYS A 1 144 ? 27 -47.812 -31.672 1 94.81 144 LYS A N 1
ATOM 1190 C CA . LYS A 1 144 ? 27.969 -48.906 -31.469 1 94.81 144 LYS A CA 1
ATOM 1191 C C . LYS A 1 144 ? 27.516 -50.188 -32.156 1 94.81 144 LYS A C 1
ATOM 1193 O O . LYS A 1 144 ? 28.328 -50.875 -32.781 1 94.81 144 LYS A O 1
ATOM 1198 N N . VAL A 1 145 ? 26.25 -50.469 -32.062 1 95.06 145 VAL A N 1
ATOM 1199 C CA . VAL A 1 145 ? 25.703 -51.656 -32.719 1 95.06 145 VAL A CA 1
ATOM 1200 C C . VAL A 1 145 ? 25.828 -51.5 -34.219 1 95.06 145 VAL A C 1
ATOM 1202 O O . VAL A 1 145 ? 26.25 -52.438 -34.906 1 95.06 145 VAL A O 1
ATOM 1205 N N . SER A 1 146 ? 25.469 -50.344 -34.75 1 93.06 146 SER A N 1
ATOM 1206 C CA . SER A 1 146 ? 25.562 -50.062 -36.188 1 93.06 146 SER A CA 1
ATOM 1207 C C . SER A 1 146 ? 27 -50.25 -36.688 1 93.06 146 SER A C 1
ATOM 1209 O O . SER A 1 146 ? 27.234 -50.812 -37.75 1 93.06 146 SER A O 1
ATOM 1211 N N . LYS A 1 147 ? 27.906 -49.812 -35.906 1 92.69 147 LYS A N 1
ATOM 1212 C CA . LYS A 1 147 ? 29.312 -49.906 -36.25 1 92.69 147 LYS A CA 1
ATOM 1213 C C . LYS A 1 147 ? 29.766 -51.344 -36.344 1 92.69 147 LYS A C 1
ATOM 1215 O O . LYS A 1 147 ? 30.469 -51.719 -37.281 1 92.69 147 LYS A O 1
ATOM 1220 N N . TYR A 1 148 ? 29.359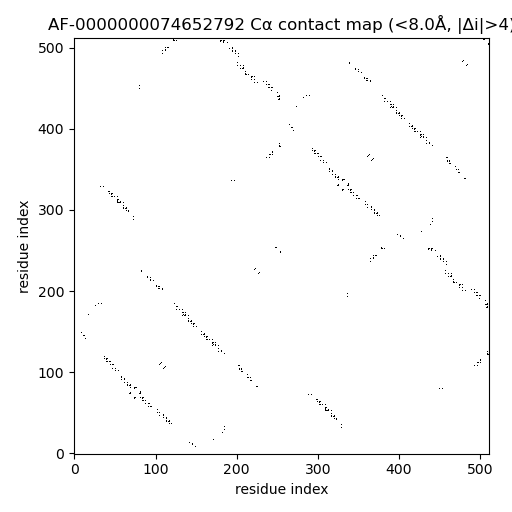 -52.219 -35.469 1 93 148 TYR A N 1
ATOM 1221 C CA . TYR A 1 148 ? 29.781 -53.594 -35.438 1 93 148 TYR A CA 1
ATOM 1222 C C . TYR A 1 148 ? 29.062 -54.406 -36.5 1 93 148 TYR A C 1
ATOM 1224 O O . TYR A 1 148 ? 29.594 -55.406 -37 1 93 148 TYR A O 1
ATOM 1232 N N . GLN A 1 149 ? 27.859 -53.969 -36.875 1 91.69 149 GLN A N 1
ATOM 1233 C CA . GLN A 1 149 ? 27.109 -54.625 -37.906 1 91.69 149 GLN A CA 1
ATOM 1234 C C . GLN A 1 149 ? 27.797 -54.469 -39.281 1 91.69 149 GLN A C 1
ATOM 1236 O O . GLN A 1 149 ? 27.641 -55.312 -40.156 1 91.69 149 GLN A O 1
ATOM 1241 N N . GLU A 1 150 ? 28.562 -53.375 -39.406 1 90.06 150 GLU A N 1
ATOM 1242 C CA . GLU A 1 150 ? 29.234 -53.062 -40.688 1 90.06 150 GLU A CA 1
ATOM 1243 C C . GLU A 1 150 ? 30.578 -53.781 -40.781 1 90.06 150 GLU A C 1
ATOM 1245 O O . GLU A 1 150 ? 31.172 -53.844 -41.844 1 90.06 150 GLU A O 1
ATOM 1250 N N . ARG A 1 151 ? 30.969 -54.438 -39.719 1 89 151 ARG A N 1
ATOM 1251 C CA . ARG A 1 151 ? 32.281 -55.125 -39.719 1 89 151 ARG A CA 1
ATOM 1252 C C . ARG A 1 151 ? 32.188 -56.531 -40.25 1 89 151 ARG A C 1
ATOM 1254 O O . ARG A 1 151 ? 31.078 -57.094 -40.344 1 89 151 ARG A O 1
ATOM 1261 N N . ASP A 1 152 ? 33.281 -57.156 -40.625 1 88.25 152 ASP A N 1
ATOM 1262 C CA . ASP A 1 152 ? 33.344 -58.531 -41.125 1 88.25 152 ASP A CA 1
ATOM 1263 C C . ASP A 1 152 ? 32.844 -59.531 -40.094 1 88.25 152 ASP A C 1
ATOM 1265 O O . ASP A 1 152 ? 33.062 -59.344 -38.875 1 88.25 152 ASP A O 1
ATOM 1269 N N . ARG A 1 153 ? 32.156 -60.594 -40.531 1 87.5 153 ARG A N 1
ATOM 1270 C CA . ARG A 1 153 ? 31.562 -61.562 -39.625 1 87.5 153 ARG A CA 1
ATOM 1271 C C . ARG A 1 153 ? 32.594 -62.594 -39.188 1 87.5 153 ARG A C 1
ATOM 1273 O O . ARG A 1 153 ? 32.625 -63.719 -39.688 1 87.5 153 ARG A O 1
ATOM 1280 N N . THR A 1 154 ? 33.5 -62.094 -38.375 1 90.56 154 THR A N 1
ATOM 1281 C CA . THR A 1 154 ? 34.438 -63 -37.719 1 90.56 154 THR A CA 1
ATOM 1282 C C . THR A 1 154 ? 33.906 -63.406 -36.344 1 90.56 154 THR A C 1
ATOM 1284 O O . THR A 1 154 ? 32.969 -62.812 -35.812 1 90.56 154 THR A O 1
ATOM 1287 N N . GLY A 1 155 ? 34.406 -64.5 -35.75 1 88.44 155 GLY A N 1
ATOM 1288 C CA . GLY A 1 155 ? 34 -64.938 -34.406 1 88.44 155 GLY A CA 1
ATOM 1289 C C . GLY A 1 155 ? 34.125 -63.844 -33.375 1 88.44 155 GLY A C 1
ATOM 1290 O O . GLY A 1 155 ? 33.219 -63.656 -32.562 1 88.44 155 GLY A O 1
ATOM 1291 N N . GLN A 1 156 ? 35.25 -63.094 -33.5 1 91.75 156 GLN A N 1
ATOM 1292 C CA . GLN A 1 156 ? 35.5 -62 -32.531 1 91.75 156 GLN A CA 1
ATOM 1293 C C . GLN A 1 156 ? 34.5 -60.875 -32.719 1 91.75 156 GLN A C 1
ATOM 1295 O O . GLN A 1 156 ? 33.969 -60.344 -31.766 1 91.75 156 GLN A O 1
ATOM 1300 N N . ASN A 1 157 ? 34.188 -60.531 -33.969 1 91.94 157 ASN A N 1
ATOM 1301 C CA . ASN A 1 157 ? 33.25 -59.469 -34.281 1 91.94 157 ASN A CA 1
ATOM 1302 C C . ASN A 1 157 ? 31.812 -59.844 -33.875 1 91.94 157 ASN A C 1
ATOM 1304 O O . ASN A 1 157 ? 31.031 -59 -33.469 1 91.94 157 ASN A O 1
ATOM 1308 N N . ALA A 1 158 ? 31.5 -61.125 -33.969 1 92.31 158 ALA A N 1
ATOM 1309 C CA . ALA A 1 158 ? 30.172 -61.625 -33.594 1 92.31 158 ALA A CA 1
ATOM 1310 C C . ALA A 1 158 ? 29.906 -61.5 -32.094 1 92.31 158 ALA A C 1
ATOM 1312 O O . ALA A 1 158 ? 28.812 -61.125 -31.688 1 92.31 158 ALA A O 1
ATOM 1313 N N . VAL A 1 159 ? 30.938 -61.781 -31.375 1 94.5 159 VAL A N 1
ATOM 1314 C CA . VAL A 1 159 ? 30.828 -61.656 -29.922 1 94.5 159 VAL A CA 1
ATOM 1315 C C . VAL A 1 159 ? 30.656 -60.219 -29.516 1 94.5 159 VAL A C 1
ATOM 1317 O O . VAL A 1 159 ? 29.812 -59.875 -28.672 1 94.5 159 VAL A O 1
ATOM 1320 N N . LYS A 1 160 ? 31.375 -59.281 -30.109 1 94.38 160 LYS A N 1
ATOM 1321 C CA . LYS A 1 160 ? 31.281 -57.844 -29.812 1 94.38 160 LYS A CA 1
ATOM 1322 C C . LYS A 1 160 ? 29.906 -57.312 -30.188 1 94.38 160 LYS A C 1
ATOM 1324 O O . LYS A 1 160 ? 29.344 -56.5 -29.453 1 94.38 160 LYS A O 1
ATOM 1329 N N . LEU A 1 161 ? 29.406 -57.719 -31.281 1 95.38 161 LEU A N 1
ATOM 1330 C CA . LEU A 1 161 ? 28.078 -57.312 -31.719 1 95.38 161 LEU A CA 1
ATOM 1331 C C . LEU A 1 161 ? 27.016 -57.781 -30.75 1 95.38 161 LEU A C 1
ATOM 1333 O O . LEU A 1 161 ? 26.094 -57.031 -30.422 1 95.38 161 LEU A O 1
ATOM 1337 N N . ASP A 1 162 ? 27.156 -59.031 -30.312 1 95.38 162 ASP A N 1
ATOM 1338 C CA . ASP A 1 162 ? 26.188 -59.594 -29.375 1 95.38 162 ASP A CA 1
ATOM 1339 C C . ASP A 1 162 ? 26.203 -58.812 -28.047 1 95.38 162 ASP A C 1
ATOM 1341 O O . ASP A 1 162 ? 25.156 -58.5 -27.484 1 95.38 162 ASP A O 1
ATOM 1345 N N . MET A 1 163 ? 27.391 -58.438 -27.641 1 96.12 163 MET A N 1
ATOM 1346 C CA . MET A 1 163 ? 27.531 -57.656 -26.422 1 96.12 163 MET A CA 1
ATOM 1347 C C . MET A 1 163 ? 26.953 -56.25 -26.609 1 96.12 163 MET A C 1
ATOM 1349 O O . MET A 1 163 ? 26.297 -55.719 -25.703 1 96.12 163 MET A O 1
ATOM 1353 N N . ALA A 1 164 ? 27.156 -55.656 -27.672 1 96 164 ALA A N 1
ATOM 1354 C CA . ALA A 1 164 ? 26.625 -54.344 -27.969 1 96 164 ALA A CA 1
ATOM 1355 C C . ALA A 1 164 ? 25.094 -54.344 -28 1 96 164 ALA A C 1
ATOM 1357 O O . ALA A 1 164 ? 24.453 -53.406 -27.531 1 96 164 ALA A O 1
ATOM 1358 N N . LYS A 1 165 ? 24.547 -55.406 -28.531 1 96 165 LYS A N 1
ATOM 1359 C CA . LYS A 1 165 ? 23.094 -55.531 -28.609 1 96 165 LYS A CA 1
ATOM 1360 C C . LYS A 1 165 ? 22.484 -55.688 -27.219 1 96 165 LYS A C 1
ATOM 1362 O O . LYS A 1 165 ? 21.422 -55.125 -26.938 1 96 165 LYS A O 1
ATOM 1367 N N . LYS A 1 166 ? 23.188 -56.406 -26.391 1 96.81 166 LYS A N 1
ATOM 1368 C CA . LYS A 1 166 ? 22.734 -56.531 -25 1 96.81 166 LYS A CA 1
ATOM 1369 C C . LYS A 1 166 ? 22.75 -55.188 -24.281 1 96.81 166 LYS A C 1
ATOM 1371 O O . LYS A 1 166 ? 21.797 -54.844 -23.594 1 96.81 166 LYS A O 1
ATOM 1376 N N . THR A 1 167 ? 23.797 -54.438 -24.5 1 96.81 167 THR A N 1
ATOM 1377 C CA . THR A 1 167 ? 23.906 -53.125 -23.891 1 96.81 167 THR A CA 1
ATOM 1378 C C . THR A 1 167 ? 22.844 -52.188 -24.422 1 96.81 167 THR A C 1
ATOM 1380 O O . THR A 1 167 ? 22.297 -51.344 -23.688 1 96.81 167 THR A O 1
ATOM 1383 N N . LEU A 1 168 ? 22.516 -52.281 -25.656 1 96.31 168 LEU A N 1
ATOM 1384 C CA . LEU A 1 168 ? 21.469 -51.469 -26.266 1 96.31 168 LEU A CA 1
ATOM 1385 C C . LEU A 1 168 ? 20.109 -51.781 -25.641 1 96.31 168 LEU A C 1
ATOM 1387 O O . LEU A 1 168 ? 19.328 -50.875 -25.375 1 96.31 168 LEU A O 1
ATOM 1391 N N . GLY A 1 169 ? 19.859 -53.062 -25.453 1 95.94 169 GLY A N 1
ATOM 1392 C CA . GLY A 1 169 ? 18.625 -53.469 -24.797 1 95.94 169 GLY A CA 1
ATOM 1393 C C . GLY A 1 169 ? 18.453 -52.844 -23.422 1 95.94 169 GLY A C 1
ATOM 1394 O O . GLY A 1 169 ? 17.359 -52.406 -23.062 1 95.94 169 GLY A O 1
ATOM 1395 N N . THR A 1 170 ? 19.547 -52.844 -22.672 1 96.81 170 THR A N 1
ATOM 1396 C CA . THR A 1 170 ? 19.531 -52.25 -21.328 1 96.81 170 THR A CA 1
ATOM 1397 C C . THR A 1 170 ? 19.312 -50.75 -21.406 1 96.81 170 THR A C 1
ATOM 1399 O O . THR A 1 170 ? 18.516 -50.188 -20.641 1 96.81 170 THR A O 1
ATOM 1402 N N . ALA A 1 171 ? 19.969 -50.094 -22.281 1 96.44 171 ALA A N 1
ATOM 1403 C CA . ALA A 1 171 ? 19.828 -48.656 -22.438 1 96.44 171 ALA A CA 1
ATOM 1404 C C . ALA A 1 171 ? 18.422 -48.281 -22.875 1 96.44 171 ALA A C 1
ATOM 1406 O O . ALA A 1 171 ? 17.875 -47.25 -22.422 1 96.44 171 ALA A O 1
ATOM 1407 N N . GLN A 1 172 ? 17.844 -49.062 -23.719 1 95.5 172 GLN A N 1
ATOM 1408 C CA . GLN A 1 172 ? 16.469 -48.844 -24.172 1 95.5 172 GLN A CA 1
ATOM 1409 C C . GLN A 1 172 ? 15.477 -48.969 -23.031 1 95.5 172 GLN A C 1
ATOM 1411 O O . GLN A 1 172 ? 14.547 -48.156 -22.906 1 95.5 172 GLN A O 1
ATOM 1416 N N . ALA A 1 173 ? 15.703 -50 -22.266 1 95.94 173 ALA A N 1
ATOM 1417 C CA . ALA A 1 173 ? 14.82 -50.219 -21.125 1 95.94 173 ALA A CA 1
ATOM 1418 C C . ALA A 1 173 ? 14.906 -49.062 -20.125 1 95.94 173 ALA A C 1
ATOM 1420 O O . ALA A 1 173 ? 13.883 -48.625 -19.594 1 95.94 173 ALA A O 1
ATOM 1421 N N . ASP A 1 174 ? 16.078 -48.562 -19.906 1 95.81 174 ASP A N 1
ATOM 1422 C CA . ASP A 1 174 ? 16.281 -47.438 -18.984 1 95.81 174 ASP A CA 1
ATOM 1423 C C . ASP A 1 174 ? 15.578 -46.188 -19.5 1 95.81 174 ASP A C 1
ATOM 1425 O O . ASP A 1 174 ? 14.867 -45.5 -18.75 1 95.81 174 ASP A O 1
ATOM 1429 N N . PHE A 1 175 ? 15.742 -45.906 -20.719 1 96 175 PHE A N 1
ATOM 1430 C CA . PHE A 1 175 ? 15.117 -44.75 -21.328 1 96 175 PHE A CA 1
ATOM 1431 C C . PHE A 1 175 ? 13.602 -44.844 -21.281 1 96 175 PHE A C 1
ATOM 1433 O O . PHE A 1 175 ? 12.914 -43.906 -20.859 1 96 175 PHE A O 1
ATOM 1440 N N . THR A 1 176 ? 13.094 -46 -21.719 1 94.94 176 THR A N 1
ATOM 1441 C CA . THR A 1 176 ? 11.648 -46.219 -21.781 1 94.94 176 THR A CA 1
ATOM 1442 C C . THR A 1 176 ? 11.023 -46.062 -20.391 1 94.94 176 THR A C 1
ATOM 1444 O O . THR A 1 176 ? 9.961 -45.469 -20.234 1 94.94 176 THR A O 1
ATOM 1447 N N . SER A 1 177 ? 11.742 -46.594 -19.438 1 94.69 177 SER A N 1
ATOM 1448 C CA . SER A 1 177 ? 11.258 -46.5 -18.078 1 94.69 177 SER A CA 1
ATOM 1449 C C . SER A 1 177 ? 11.156 -45.031 -17.609 1 94.69 177 SER A C 1
ATOM 1451 O O . SER A 1 177 ? 10.133 -44.625 -17.062 1 94.69 177 SER A O 1
ATOM 1453 N N . GLN A 1 178 ? 12.219 -44.25 -17.844 1 94.25 178 GLN A N 1
ATOM 1454 C CA . GLN A 1 178 ? 12.234 -42.844 -17.453 1 94.25 178 GLN A CA 1
ATOM 1455 C C . GLN A 1 178 ? 11.188 -42.031 -18.234 1 94.25 178 GLN A C 1
ATOM 1457 O O . GLN A 1 178 ? 10.461 -41.219 -17.656 1 94.25 178 GLN A O 1
ATOM 1462 N N . ASN A 1 179 ? 11.125 -42.281 -19.484 1 94.62 179 ASN A N 1
ATOM 1463 C CA . ASN A 1 179 ? 10.172 -41.594 -20.344 1 94.62 179 ASN A CA 1
ATOM 1464 C C . ASN A 1 179 ? 8.734 -41.875 -19.922 1 94.62 179 ASN A C 1
ATOM 1466 O O . ASN A 1 179 ? 7.93 -40.938 -19.797 1 94.62 179 ASN A O 1
ATOM 1470 N N . ASP A 1 180 ? 8.422 -43.156 -19.672 1 94.25 180 ASP A N 1
ATOM 1471 C CA . ASP A 1 180 ? 7.066 -43.531 -19.281 1 94.25 180 ASP A CA 1
ATOM 1472 C C . ASP A 1 180 ? 6.68 -42.906 -17.953 1 94.25 180 ASP A C 1
ATOM 1474 O O . ASP A 1 180 ? 5.559 -42.406 -17.781 1 94.25 180 ASP A O 1
ATOM 1478 N N . ALA A 1 181 ? 7.633 -42.906 -17.047 1 93.62 181 ALA A N 1
ATOM 1479 C CA . ALA A 1 181 ? 7.379 -42.312 -15.742 1 93.62 181 ALA A CA 1
ATOM 1480 C C . ALA A 1 181 ? 7.047 -40.844 -15.875 1 93.62 181 ALA A C 1
ATOM 1482 O O . ALA A 1 181 ? 6.094 -40.344 -15.266 1 93.62 181 ALA A O 1
ATOM 1483 N N . LEU A 1 182 ? 7.797 -40.125 -16.688 1 95.12 182 LEU A N 1
ATOM 1484 C CA . LEU A 1 182 ? 7.594 -38.688 -16.891 1 95.12 182 LEU A CA 1
ATOM 1485 C C . LEU A 1 182 ? 6.27 -38.438 -17.609 1 95.12 182 LEU A C 1
ATOM 1487 O O . LEU A 1 182 ? 5.551 -37.469 -17.266 1 95.12 182 LEU A O 1
ATOM 1491 N N . MET A 1 183 ? 5.938 -39.312 -18.531 1 95.31 183 MET A N 1
ATOM 1492 C CA . MET A 1 183 ? 4.742 -39.094 -19.328 1 95.31 183 MET A CA 1
ATOM 1493 C C . MET A 1 183 ? 3.48 -39.375 -18.516 1 95.31 183 MET A C 1
ATOM 1495 O O . MET A 1 183 ? 2.389 -38.938 -18.891 1 95.31 183 MET A O 1
ATOM 1499 N N . VAL A 1 184 ? 3.648 -40 -17.391 1 94.25 184 VAL A N 1
ATOM 1500 C CA . VAL A 1 184 ? 2.525 -40.25 -16.484 1 94.25 184 VAL A CA 1
ATOM 1501 C C . VAL A 1 184 ? 2.469 -39.156 -15.422 1 94.25 184 VAL A C 1
ATOM 1503 O O . VAL A 1 184 ? 1.415 -38.562 -15.195 1 94.25 184 VAL A O 1
ATOM 1506 N N . ASP A 1 185 ? 3.592 -38.812 -14.891 1 93.56 185 ASP A N 1
ATOM 1507 C CA . ASP A 1 185 ? 3.631 -38 -13.672 1 93.56 185 ASP A CA 1
ATOM 1508 C C . ASP A 1 185 ? 3.553 -36.5 -14.008 1 93.56 185 ASP A C 1
ATOM 1510 O O . ASP A 1 185 ? 2.971 -35.719 -13.258 1 93.56 185 ASP A O 1
ATOM 1514 N N . VAL A 1 186 ? 4.148 -36.094 -15.086 1 93.31 186 VAL A N 1
ATOM 1515 C CA . VAL A 1 186 ? 4.195 -34.656 -15.414 1 93.31 186 VAL A CA 1
ATOM 1516 C C . VAL A 1 186 ? 2.785 -34.156 -15.68 1 93.31 186 VAL A C 1
ATOM 1518 O O . VAL A 1 186 ? 2.355 -33.156 -15.086 1 93.31 186 VAL A O 1
ATOM 1521 N N . PRO A 1 187 ? 1.989 -34.812 -16.531 1 92.81 187 PRO A N 1
ATOM 1522 C CA . PRO A 1 187 ? 0.611 -34.344 -16.719 1 92.81 187 PRO A CA 1
ATOM 1523 C C . PRO A 1 187 ? -0.195 -34.344 -15.422 1 92.81 187 PRO A C 1
ATOM 1525 O O . PRO A 1 187 ? -1.01 -33.469 -15.195 1 92.81 187 PRO A O 1
ATOM 1528 N N . LYS A 1 188 ? 0.043 -35.312 -14.594 1 90.25 188 LYS A N 1
ATOM 1529 C CA . LYS A 1 188 ? -0.649 -35.375 -13.312 1 90.25 188 LYS A CA 1
ATOM 1530 C C . LYS A 1 188 ? -0.301 -34.188 -12.438 1 90.25 188 LYS A C 1
ATOM 1532 O O . LYS A 1 188 ? -1.178 -33.594 -11.789 1 90.25 188 LYS A O 1
ATOM 1537 N N . MET A 1 189 ? 0.973 -33.875 -12.391 1 89.94 189 MET A N 1
ATOM 1538 C CA . MET A 1 189 ? 1.437 -32.719 -11.641 1 89.94 189 MET A CA 1
ATOM 1539 C C . MET A 1 189 ? 0.757 -31.438 -12.133 1 89.94 189 MET A C 1
ATOM 1541 O O . MET A 1 189 ? 0.305 -30.625 -11.328 1 89.94 189 MET A O 1
ATOM 1545 N N . ILE A 1 190 ? 0.664 -31.297 -13.391 1 90.06 190 ILE A N 1
ATOM 1546 C CA . ILE A 1 190 ? 0.072 -30.109 -14 1 90.06 190 ILE A CA 1
ATOM 1547 C C . ILE A 1 190 ? -1.427 -30.078 -13.719 1 90.06 190 ILE A C 1
ATOM 1549 O O . ILE A 1 190 ? -1.973 -29.031 -13.359 1 90.06 190 ILE A O 1
ATOM 1553 N N . ASP A 1 191 ? -2.098 -31.172 -13.773 1 87.56 191 ASP A N 1
ATOM 1554 C CA . ASP A 1 191 ? -3.545 -31.25 -13.617 1 87.56 191 ASP A CA 1
ATOM 1555 C C . ASP A 1 191 ? -3.949 -31 -12.164 1 87.56 191 ASP A C 1
ATOM 1557 O O . ASP A 1 191 ? -5.066 -30.547 -11.891 1 87.56 191 ASP A O 1
ATOM 1561 N N . THR A 1 192 ? -3.068 -31.281 -11.227 1 84 192 THR A N 1
ATOM 1562 C CA . THR A 1 192 ? -3.352 -31.094 -9.805 1 84 192 THR A CA 1
ATOM 1563 C C . THR A 1 192 ? -3.262 -29.609 -9.43 1 84 192 THR A C 1
ATOM 1565 O O . THR A 1 192 ? -3.645 -29.219 -8.328 1 84 192 THR A O 1
ATOM 1568 N N . ARG A 1 193 ? -2.799 -28.781 -10.383 1 86.56 193 ARG A N 1
ATOM 1569 C CA . ARG A 1 193 ? -2.6 -27.375 -10.094 1 86.56 193 ARG A CA 1
ATOM 1570 C C . ARG A 1 193 ? -3.898 -26.719 -9.633 1 86.56 193 ARG A C 1
ATOM 1572 O O . ARG A 1 193 ? -3.889 -25.859 -8.742 1 86.56 193 ARG A O 1
ATOM 1579 N N . THR A 1 194 ? -5.016 -27.141 -10.227 1 84.88 194 THR A N 1
ATOM 1580 C CA . THR A 1 194 ? -6.301 -26.516 -9.914 1 84.88 194 THR A CA 1
ATOM 1581 C C . THR A 1 194 ? -6.73 -26.859 -8.492 1 84.88 194 THR A C 1
ATOM 1583 O O . THR A 1 194 ? -7.312 -26.031 -7.793 1 84.88 194 THR A O 1
ATOM 1586 N N . ASP A 1 195 ? -6.387 -28.094 -8.125 1 83.06 195 ASP A N 1
ATOM 1587 C CA . ASP A 1 195 ? -6.719 -28.547 -6.777 1 83.06 195 ASP A CA 1
ATOM 1588 C C . ASP A 1 195 ? -5.93 -27.75 -5.73 1 83.06 195 ASP A C 1
ATOM 1590 O O . ASP A 1 195 ? -6.324 -27.688 -4.566 1 83.06 195 ASP A O 1
ATOM 1594 N N . TYR A 1 196 ? -4.93 -27.172 -6.18 1 84.06 196 TYR A N 1
ATOM 1595 C CA . TYR A 1 196 ? -4.074 -26.375 -5.309 1 84.06 196 TYR A CA 1
ATOM 1596 C C . TYR A 1 196 ? -4.441 -24.906 -5.383 1 84.06 196 TYR A C 1
ATOM 1598 O O . TYR A 1 196 ? -4.664 -24.266 -4.355 1 84.06 196 TYR A O 1
ATOM 1606 N N . PHE A 1 197 ? -4.609 -24.391 -6.574 1 87.38 197 PHE A N 1
ATOM 1607 C CA . PHE A 1 197 ? -4.809 -22.953 -6.781 1 87.38 197 PHE A CA 1
ATOM 1608 C C . PHE A 1 197 ? -6.211 -22.531 -6.359 1 87.38 197 PHE A C 1
ATOM 1610 O O . PHE A 1 197 ? -6.391 -21.484 -5.75 1 87.38 197 PHE A O 1
ATOM 1617 N N . GLN A 1 198 ? -7.184 -23.328 -6.617 1 86.44 198 GLN A N 1
ATOM 1618 C CA . GLN A 1 198 ? -8.57 -22.938 -6.402 1 86.44 198 GLN A CA 1
ATOM 1619 C C . GLN A 1 198 ? -8.859 -22.734 -4.918 1 86.44 198 GLN A C 1
ATOM 1621 O O . GLN A 1 198 ? -9.375 -21.688 -4.523 1 86.44 198 GLN A O 1
ATOM 1626 N N . PRO A 1 199 ? -8.492 -23.703 -4.07 1 87.69 199 PRO A N 1
ATOM 1627 C CA . PRO A 1 199 ? -8.742 -23.453 -2.648 1 87.69 199 PRO A CA 1
ATOM 1628 C C . PRO A 1 199 ? -7.934 -22.266 -2.107 1 87.69 199 PRO A C 1
ATOM 1630 O O . PRO A 1 19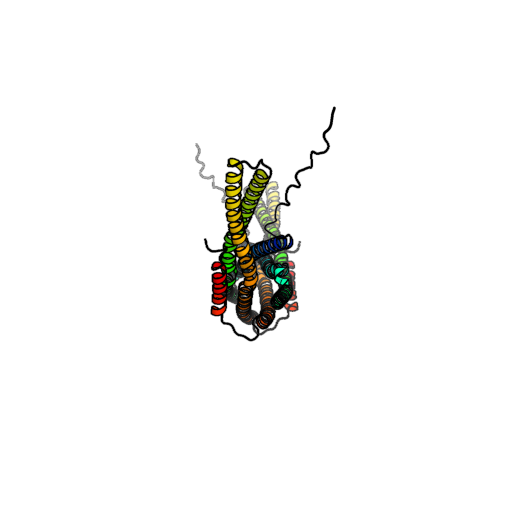9 ? -8.391 -21.562 -1.207 1 87.69 199 PRO A O 1
ATOM 1633 N N . SER A 1 200 ? -6.75 -22.062 -2.572 1 88.81 200 SER A N 1
ATOM 1634 C CA . SER A 1 200 ? -5.938 -20.922 -2.172 1 88.81 200 SER A CA 1
ATOM 1635 C C . SER A 1 200 ? -6.629 -19.609 -2.518 1 88.81 200 SER A C 1
ATOM 1637 O O . SER A 1 200 ? -6.691 -18.703 -1.687 1 88.81 200 SER A O 1
ATOM 1639 N N . LEU A 1 201 ? -7.152 -19.516 -3.664 1 88.31 201 LEU A N 1
ATOM 1640 C CA . LEU A 1 201 ? -7.871 -18.328 -4.117 1 88.31 201 LEU A CA 1
ATOM 1641 C C . LEU A 1 201 ? -9.133 -18.109 -3.287 1 88.31 201 LEU A C 1
ATOM 1643 O O . LEU A 1 201 ? -9.414 -16.984 -2.861 1 88.31 201 LEU A O 1
ATOM 1647 N N . GLU A 1 202 ? -9.852 -19.172 -3.107 1 88 202 GLU A N 1
ATOM 1648 C CA . GLU A 1 202 ? -11.078 -19.078 -2.324 1 88 202 GLU A CA 1
ATOM 1649 C C . GLU A 1 202 ? -10.797 -18.594 -0.905 1 88 202 GLU A C 1
ATOM 1651 O O . GLU A 1 202 ? -11.523 -17.766 -0.371 1 88 202 GLU A O 1
ATOM 1656 N N . ALA A 1 203 ? -9.758 -19.141 -0.332 1 89.88 203 ALA A N 1
ATOM 1657 C CA . ALA A 1 203 ? -9.359 -18.734 1.013 1 89.88 203 ALA A CA 1
ATOM 1658 C C . ALA A 1 203 ? -8.984 -17.25 1.044 1 89.88 203 ALA A C 1
ATOM 1660 O O . ALA A 1 203 ? -9.336 -16.531 1.983 1 89.88 203 ALA A O 1
ATOM 1661 N N . ASP A 1 204 ? -8.266 -16.844 0.077 1 92.62 204 ASP A N 1
ATOM 1662 C CA . ASP A 1 204 ? -7.863 -15.445 -0.012 1 92.62 204 ASP A CA 1
ATOM 1663 C C . ASP A 1 204 ? -9.078 -14.523 -0.1 1 92.62 204 ASP A C 1
ATOM 1665 O O . ASP A 1 204 ? -9.156 -13.523 0.608 1 92.62 204 ASP A O 1
ATOM 1669 N N . ILE A 1 205 ? -9.977 -14.828 -0.922 1 91.62 205 ILE A N 1
ATOM 1670 C CA . ILE A 1 205 ? -11.18 -14.031 -1.129 1 91.62 205 ILE A CA 1
ATOM 1671 C C . ILE A 1 205 ? -11.992 -13.984 0.158 1 91.62 205 ILE A C 1
ATOM 1673 O O . ILE A 1 205 ? -12.5 -12.922 0.544 1 91.62 205 ILE A O 1
ATOM 1677 N N . LYS A 1 206 ? -12.102 -15.102 0.778 1 90.25 206 LYS A N 1
ATOM 1678 C CA . LYS A 1 206 ? -12.836 -15.148 2.043 1 90.25 206 LYS A CA 1
ATOM 1679 C C . LYS A 1 206 ? -12.18 -14.242 3.086 1 90.25 206 LYS A C 1
ATOM 1681 O O . LYS A 1 206 ? -12.875 -13.57 3.85 1 90.25 206 LYS A O 1
ATOM 1686 N N . SER A 1 207 ? -10.898 -14.281 3.164 1 92.88 207 SER A N 1
ATOM 1687 C CA . SER A 1 207 ? -10.172 -13.414 4.086 1 92.88 207 SER A CA 1
ATOM 1688 C C . SER A 1 207 ? -10.414 -11.945 3.77 1 92.88 207 SER A C 1
ATOM 1690 O O . SER A 1 207 ? -10.5 -11.117 4.676 1 92.88 207 SER A O 1
ATOM 1692 N N . GLU A 1 208 ? -10.5 -11.625 2.471 1 93.44 208 GLU A N 1
ATOM 1693 C CA . GLU A 1 208 ? -10.812 -10.258 2.057 1 93.44 208 GLU A CA 1
ATOM 1694 C C . GLU A 1 208 ? -12.203 -9.844 2.516 1 93.44 208 GLU A C 1
ATOM 1696 O O . GLU A 1 208 ? -12.406 -8.719 2.977 1 93.44 208 GLU A O 1
ATOM 1701 N N . VAL A 1 209 ? -13.156 -10.727 2.398 1 90.88 209 VAL A N 1
ATOM 1702 C CA . VAL A 1 209 ? -14.516 -10.445 2.852 1 90.88 209 VAL A CA 1
ATOM 1703 C C . VAL A 1 209 ? -14.516 -10.148 4.348 1 90.88 209 VAL A C 1
ATOM 1705 O O . VAL A 1 209 ? -15.141 -9.188 4.797 1 90.88 209 VAL A O 1
ATOM 1708 N N . GLN A 1 210 ? -13.781 -10.953 5.066 1 93.06 210 GLN A N 1
ATOM 1709 C CA . GLN A 1 210 ? -13.703 -10.75 6.508 1 93.06 210 GLN A CA 1
ATOM 1710 C C . GLN A 1 210 ? -13.094 -9.391 6.84 1 93.06 210 GLN A C 1
ATOM 1712 O O . GLN A 1 210 ? -13.617 -8.648 7.676 1 93.06 210 GLN A O 1
ATOM 1717 N N . TYR A 1 211 ? -12.023 -9.078 6.215 1 96.75 211 TYR A N 1
ATOM 1718 C CA . TYR A 1 211 ? -11.344 -7.809 6.469 1 96.75 211 TYR A CA 1
ATOM 1719 C C . TYR A 1 211 ? -12.242 -6.629 6.121 1 96.75 211 TYR A C 1
ATOM 1721 O O . TYR A 1 211 ? -12.367 -5.688 6.906 1 96.75 211 TYR A O 1
ATOM 1729 N N . THR A 1 212 ? -12.836 -6.664 4.984 1 93.62 212 THR A N 1
ATOM 1730 C CA . THR A 1 212 ? -13.641 -5.535 4.527 1 93.62 212 THR A CA 1
ATOM 1731 C C . THR A 1 212 ? -14.906 -5.398 5.363 1 93.62 212 THR A C 1
ATOM 1733 O O . THR A 1 212 ? -15.391 -4.289 5.582 1 93.62 212 THR A O 1
ATOM 1736 N N . THR A 1 213 ? -15.406 -6.531 5.832 1 92.56 213 THR A N 1
ATOM 1737 C CA . THR A 1 213 ? -16.547 -6.492 6.734 1 92.56 213 THR A CA 1
ATOM 1738 C C . THR A 1 213 ? -16.188 -5.758 8.023 1 92.56 213 THR A C 1
ATOM 1740 O O . THR A 1 213 ? -16.953 -4.906 8.492 1 92.56 213 THR A O 1
ATOM 1743 N N . GLU A 1 214 ? -15.047 -6.066 8.57 1 93.81 214 GLU A N 1
ATOM 1744 C CA . GLU A 1 214 ? -14.602 -5.375 9.773 1 93.81 214 GLU A CA 1
ATOM 1745 C C . GLU A 1 214 ? -14.281 -3.912 9.484 1 93.81 214 GLU A C 1
ATOM 1747 O O . GLU A 1 214 ? -14.555 -3.037 10.305 1 93.81 214 GLU A O 1
ATOM 1752 N N . ALA A 1 215 ? -13.695 -3.676 8.32 1 93.94 215 ALA A N 1
ATOM 1753 C CA . ALA A 1 215 ? -13.32 -2.314 7.945 1 93.94 215 ALA A CA 1
ATOM 1754 C C . ALA A 1 215 ? -14.547 -1.408 7.859 1 93.94 215 ALA A C 1
ATOM 1756 O O . ALA A 1 215 ? -14.531 -0.288 8.375 1 93.94 215 ALA A O 1
ATOM 1757 N N . VAL A 1 216 ? -15.586 -1.833 7.266 1 92.88 216 VAL A N 1
ATOM 1758 C CA . VAL A 1 216 ? -16.781 -1.017 7.129 1 92.88 216 VAL A CA 1
ATOM 1759 C C . VAL A 1 216 ? -17.375 -0.715 8.508 1 92.88 216 VAL A C 1
ATOM 1761 O O . VAL A 1 216 ? -17.859 0.386 8.75 1 92.88 216 VAL A O 1
ATOM 1764 N N . LYS A 1 217 ? -17.312 -1.629 9.414 1 93.06 217 LYS A N 1
ATOM 1765 C CA . LYS A 1 217 ? -17.781 -1.41 10.773 1 93.06 217 LYS A CA 1
ATOM 1766 C C . LYS A 1 217 ? -16.953 -0.354 11.484 1 93.06 217 LYS A C 1
ATOM 1768 O O . LYS A 1 217 ? -17.5 0.592 12.062 1 93.06 217 LYS A O 1
ATOM 1773 N N . VAL A 1 218 ? -15.641 -0.546 11.406 1 95.38 218 VAL A N 1
ATOM 1774 C CA . VAL A 1 218 ? -14.727 0.347 12.109 1 95.38 218 VAL A CA 1
ATOM 1775 C C . VAL A 1 218 ? -14.859 1.765 11.555 1 95.38 218 VAL A C 1
ATOM 1777 O O . VAL A 1 218 ? -15.031 2.719 12.32 1 95.38 218 VAL A O 1
ATOM 1780 N N . TYR A 1 219 ? -14.844 1.929 10.242 1 93.81 219 TYR A N 1
ATOM 1781 C CA . TYR A 1 219 ? -14.922 3.254 9.633 1 93.81 219 TYR A CA 1
ATOM 1782 C C . TYR A 1 219 ? -16.312 3.84 9.781 1 93.81 219 TYR A C 1
ATOM 1784 O O . TYR A 1 219 ? -16.484 5.055 9.914 1 93.81 219 TYR A O 1
ATOM 1792 N N . GLY A 1 220 ? -17.297 2.945 9.719 1 90.69 220 GLY A N 1
ATOM 1793 C CA . GLY A 1 220 ? -18.641 3.406 9.984 1 90.69 220 GLY A CA 1
ATOM 1794 C C . GLY A 1 220 ? -18.812 3.998 11.367 1 90.69 220 GLY A C 1
ATOM 1795 O O . GLY A 1 220 ? -19.391 5.082 11.523 1 90.69 220 GLY A O 1
ATOM 1796 N N . GLU A 1 221 ? -18.359 3.307 12.383 1 91.12 221 GLU A N 1
ATOM 1797 C CA . GLU A 1 221 ? -18.391 3.797 13.758 1 91.12 221 GLU A CA 1
ATOM 1798 C C . GLU A 1 221 ? -17.625 5.113 13.898 1 91.12 221 GLU A C 1
ATOM 1800 O O . GLU A 1 221 ? -18.109 6.047 14.547 1 91.12 221 GLU A O 1
ATOM 1805 N N . LEU A 1 222 ? -16.5 5.137 13.266 1 93.06 222 LEU A N 1
ATOM 1806 C CA . LEU A 1 222 ? -15.68 6.336 13.32 1 93.06 222 LEU A CA 1
ATOM 1807 C C . LEU A 1 222 ? -16.391 7.516 12.664 1 93.06 222 LEU A C 1
ATOM 1809 O O . LEU A 1 222 ? -16.375 8.625 13.195 1 93.06 222 LEU A O 1
ATOM 1813 N N . SER A 1 223 ? -16.953 7.301 11.539 1 90.75 223 SER A N 1
ATOM 1814 C CA . SER A 1 223 ? -17.688 8.344 10.828 1 90.75 223 SER A CA 1
ATOM 1815 C C . SER A 1 223 ? -18.859 8.875 11.664 1 90.75 223 SER A C 1
ATOM 1817 O O . SER A 1 223 ? -19.094 10.078 11.703 1 90.75 223 SER A O 1
ATOM 1819 N N . ASN A 1 224 ? -19.547 7.988 12.328 1 87.12 224 ASN A N 1
ATOM 1820 C CA . ASN A 1 224 ? -20.656 8.375 13.188 1 87.12 224 ASN A CA 1
ATOM 1821 C C . ASN A 1 224 ? -20.188 9.234 14.359 1 87.12 224 ASN A C 1
ATOM 1823 O O . ASN A 1 224 ? -20.859 10.18 14.766 1 87.12 224 ASN A O 1
ATOM 1827 N N . LEU A 1 225 ? -19.031 8.914 14.875 1 86.56 225 LEU A N 1
ATOM 1828 C CA . LEU A 1 225 ? -18.453 9.648 16 1 86.56 225 LEU A CA 1
ATOM 1829 C C . LEU A 1 225 ? -18 11.039 15.578 1 86.56 225 LEU A C 1
ATOM 1831 O O . LEU A 1 225 ? -18.156 12.008 16.328 1 86.56 225 LEU A O 1
ATOM 1835 N N . MET A 1 226 ? -17.391 11.156 14.375 1 83.56 226 MET A N 1
ATOM 1836 C CA . MET A 1 226 ? -16.828 12.414 13.883 1 83.56 226 MET A CA 1
ATOM 1837 C C . MET A 1 226 ? -17.938 13.367 13.445 1 83.56 226 MET A C 1
ATOM 1839 O O . MET A 1 226 ? -17.844 14.578 13.656 1 83.56 226 MET A O 1
ATOM 1843 N N . ASN A 1 227 ? -18.844 12.969 12.617 1 73.62 227 ASN A N 1
ATOM 1844 C CA . ASN A 1 227 ? -19.859 13.82 12.016 1 73.62 227 ASN A CA 1
ATOM 1845 C C . ASN A 1 227 ? -21.125 13.875 12.875 1 73.62 227 ASN A C 1
ATOM 1847 O O . ASN A 1 227 ? -22 14.711 12.641 1 73.62 227 ASN A O 1
ATOM 1851 N N . GLY A 1 228 ? -20.922 13.367 14 1 62.12 228 GLY A N 1
ATOM 1852 C CA . GLY A 1 228 ? -22.219 13.25 14.641 1 62.12 228 GLY A CA 1
ATOM 1853 C C . GLY A 1 228 ? -23.281 12.703 13.719 1 62.12 228 GLY A C 1
ATOM 1854 O O . GLY A 1 228 ? -22.984 12 12.75 1 62.12 228 GLY A O 1
ATOM 1855 N N . HIS A 1 229 ? -24.531 12.75 14.086 1 52.06 229 HIS A N 1
ATOM 1856 C CA . HIS A 1 229 ? -25.641 12.328 13.242 1 52.06 229 HIS A CA 1
ATOM 1857 C C . HIS A 1 229 ? -25.875 13.32 12.102 1 52.06 229 HIS A C 1
ATOM 1859 O O . HIS A 1 229 ? -26.844 13.18 11.352 1 52.06 229 HIS A O 1
ATOM 1865 N N . LYS A 1 230 ? -25.031 14.25 11.977 1 54.62 230 LYS A N 1
ATOM 1866 C CA . LYS A 1 230 ? -25.312 15.258 10.953 1 54.62 230 LYS A CA 1
ATOM 1867 C C . LYS A 1 230 ? -24.781 14.812 9.594 1 54.62 230 LYS A C 1
ATOM 1869 O O . LYS A 1 230 ? -23.625 14.422 9.469 1 54.62 230 LYS A O 1
ATOM 1874 N N . GLN A 1 231 ? -25.469 14.43 8.719 1 53.84 231 GLN A N 1
ATOM 1875 C CA . GLN A 1 231 ? -25.219 13.984 7.352 1 53.84 231 GLN A CA 1
ATOM 1876 C C . GLN A 1 231 ? -24.672 15.125 6.488 1 53.84 231 GLN A C 1
ATOM 1878 O O . GLN A 1 231 ? -25.453 15.914 5.941 1 53.84 231 GLN A O 1
ATOM 1883 N N . GLN A 1 232 ? -23.484 15.742 6.777 1 56.22 232 GLN A N 1
ATOM 1884 C CA . GLN A 1 232 ? -22.984 16.734 5.848 1 56.22 232 GLN A CA 1
ATOM 1885 C C . GLN A 1 232 ? -22.578 16.109 4.523 1 56.22 232 GLN A C 1
ATOM 1887 O O . GLN A 1 232 ? -21.938 15.055 4.504 1 56.22 232 GLN A O 1
ATOM 1892 N N . SER A 1 233 ? -23.141 16.641 3.406 1 56.69 233 SER A N 1
ATOM 1893 C CA . SER A 1 233 ? -22.812 16.172 2.064 1 56.69 233 SER A CA 1
ATOM 1894 C C . SER A 1 233 ? -21.391 16.516 1.681 1 56.69 233 SER A C 1
ATOM 1896 O O . SER A 1 233 ? -20.781 17.391 2.293 1 56.69 233 SER A O 1
ATOM 1898 N N . ARG A 1 234 ? -20.703 15.867 0.824 1 53.91 234 ARG A N 1
ATOM 1899 C CA . ARG A 1 234 ? -19.359 16.047 0.277 1 53.91 234 ARG A CA 1
ATOM 1900 C C . ARG A 1 234 ? -19.109 17.5 -0.085 1 53.91 234 ARG A C 1
ATOM 1902 O O . ARG A 1 234 ? -18.016 18.031 0.159 1 53.91 234 ARG A O 1
ATOM 1909 N N . HIS A 1 235 ? -20.016 18.078 -0.937 1 56.56 235 HIS A N 1
ATOM 1910 C CA . HIS A 1 235 ? -19.922 19.469 -1.385 1 56.56 235 HIS A CA 1
ATOM 1911 C C . HIS A 1 235 ? -19.75 20.422 -0.205 1 56.56 235 HIS A C 1
ATOM 1913 O O . HIS A 1 235 ? -19.078 21.438 -0.319 1 56.56 235 HIS A O 1
ATOM 1919 N N . ASP A 1 236 ? -19.984 19.734 0.867 1 76.44 236 ASP A N 1
ATOM 1920 C CA . ASP A 1 236 ? -19.984 20.594 2.043 1 76.44 236 ASP A CA 1
ATOM 1921 C C . ASP A 1 236 ? -18.594 20.688 2.664 1 76.44 236 ASP A C 1
ATOM 1923 O O . ASP A 1 236 ? -18.109 21.781 2.996 1 76.44 236 ASP A O 1
ATOM 1927 N N . TYR A 1 237 ? -17.812 19.641 2.328 1 78.38 237 TYR A N 1
ATOM 1928 C CA . TYR A 1 237 ? -16.5 19.656 2.973 1 78.38 237 TYR A CA 1
ATOM 1929 C C . TYR A 1 237 ? -15.523 20.516 2.186 1 78.38 237 TYR A C 1
ATOM 1931 O O . TYR A 1 237 ? -14.773 21.297 2.768 1 78.38 237 TYR A O 1
ATOM 1939 N N . ALA A 1 238 ? -15.57 20.391 0.87 1 78.38 238 ALA A N 1
ATOM 1940 C CA . ALA A 1 238 ? -14.672 21.172 0.018 1 78.38 238 ALA A CA 1
ATOM 1941 C C . ALA A 1 238 ? -14.914 22.656 0.191 1 78.38 238 ALA A C 1
ATOM 1943 O O . ALA A 1 238 ? -13.961 23.453 0.238 1 78.38 238 ALA A O 1
ATOM 1944 N N . SER A 1 239 ? -16.109 23 0.307 1 81.12 239 SER A N 1
ATOM 1945 C CA . SER A 1 239 ? -16.469 24.406 0.479 1 81.12 239 SER A CA 1
ATOM 1946 C C . SER A 1 239 ? -15.992 24.938 1.822 1 81.12 239 SER A C 1
ATOM 1948 O O . SER A 1 239 ? -15.469 26.062 1.901 1 81.12 239 SER A O 1
ATOM 1950 N N . LEU A 1 240 ? -16.125 24.141 2.838 1 79.94 240 LEU A N 1
ATOM 1951 C CA . LEU A 1 240 ? -15.68 24.531 4.164 1 79.94 240 LEU A CA 1
ATOM 1952 C C . LEU A 1 240 ? -14.172 24.719 4.195 1 79.94 240 LEU A C 1
ATOM 1954 O O . LEU A 1 240 ? -13.672 25.703 4.738 1 79.94 240 LEU A O 1
ATOM 1958 N N . ILE A 1 241 ? -13.523 23.906 3.568 1 83.12 241 ILE A N 1
ATOM 1959 C CA . ILE A 1 241 ? -12.062 23.938 3.525 1 83.12 241 ILE A CA 1
ATOM 1960 C C . ILE A 1 241 ? -11.602 25.156 2.727 1 83.12 241 ILE A C 1
ATOM 1962 O O . ILE A 1 241 ? -10.703 25.875 3.156 1 83.12 241 ILE A O 1
ATOM 1966 N N . GLN A 1 242 ? -12.266 25.359 1.629 1 81.69 242 GLN A N 1
ATOM 1967 C CA . GLN A 1 242 ? -11.922 26.516 0.805 1 81.69 242 GLN A CA 1
ATOM 1968 C C . GLN A 1 242 ? -12.203 27.812 1.543 1 81.69 242 GLN A C 1
ATOM 1970 O O . GLN A 1 242 ? -11.438 28.781 1.431 1 81.69 242 GLN A O 1
ATOM 1975 N N . GLN A 1 243 ? -13.211 27.859 2.271 1 84 243 GLN A N 1
ATOM 1976 C CA . GLN A 1 243 ? -13.539 29.047 3.059 1 84 243 GLN A CA 1
ATOM 1977 C C . G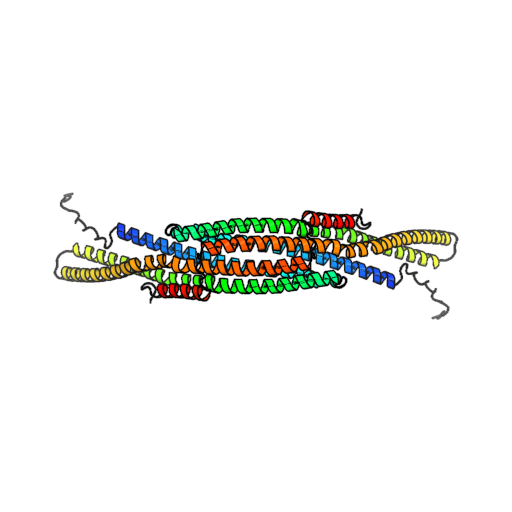LN A 1 243 ? -12.469 29.312 4.113 1 84 243 GLN A C 1
ATOM 1979 O O . GLN A 1 243 ? -12.039 30.453 4.293 1 84 243 GLN A O 1
ATOM 1984 N N . ALA A 1 244 ? -12.086 28.281 4.781 1 81.94 244 ALA A N 1
ATOM 1985 C CA . ALA A 1 244 ? -11.039 28.422 5.789 1 81.94 244 ALA A CA 1
ATOM 1986 C C . ALA A 1 244 ? -9.742 28.938 5.164 1 81.94 244 ALA A C 1
ATOM 1988 O O . ALA A 1 244 ? -9.062 29.797 5.734 1 81.94 244 ALA A O 1
ATOM 1989 N N . LEU A 1 245 ? -9.43 28.5 4 1 82.38 245 LEU A N 1
ATOM 1990 C CA . LEU A 1 245 ? -8.227 28.938 3.295 1 82.38 245 LEU A CA 1
ATOM 1991 C C . LEU A 1 245 ? -8.336 30.391 2.883 1 82.38 245 LEU A C 1
ATOM 1993 O O . LEU A 1 245 ? -7.363 31.141 2.98 1 82.38 245 LEU A O 1
ATOM 1997 N N . THR A 1 246 ? -9.508 30.734 2.457 1 82.94 246 THR A N 1
ATOM 1998 C CA . THR A 1 246 ? -9.75 32.125 2.066 1 82.94 246 THR A CA 1
ATOM 1999 C C . THR A 1 246 ? -9.578 33.062 3.262 1 82.94 246 THR A C 1
ATOM 2001 O O . THR A 1 246 ? -8.992 34.125 3.133 1 82.94 246 THR A O 1
ATOM 2004 N N . GLU A 1 247 ? -10.016 32.625 4.391 1 81.5 247 GLU A N 1
ATOM 2005 C CA . GLU A 1 247 ? -9.867 33.406 5.613 1 81.5 247 GLU A CA 1
ATOM 2006 C C . GLU A 1 247 ? -8.398 33.531 5.996 1 81.5 247 GLU A C 1
ATOM 2008 O O . GLU A 1 247 ? -7.973 34.594 6.449 1 81.5 247 GLU A O 1
ATOM 2013 N N . LEU A 1 248 ? -7.672 32.531 5.777 1 82 248 LEU A N 1
ATOM 2014 C CA . LEU A 1 248 ? -6.25 32.562 6.094 1 82 248 LEU A CA 1
ATOM 2015 C C . LEU A 1 248 ? -5.504 33.5 5.168 1 82 248 LEU A C 1
ATOM 2017 O O . LEU A 1 248 ? -4.633 34.25 5.613 1 82 248 LEU A O 1
ATOM 2021 N N . LYS A 1 249 ? -5.906 33.531 3.955 1 80.69 249 LYS A N 1
ATOM 2022 C CA . LYS A 1 249 ? -5.238 34.375 2.965 1 80.69 249 LYS A CA 1
ATOM 2023 C C . LYS A 1 249 ? -5.621 35.844 3.135 1 80.69 249 LYS A C 1
ATOM 2025 O O . LYS A 1 249 ? -4.949 36.75 2.609 1 80.69 249 LYS A O 1
ATOM 2030 N N . ALA A 1 250 ? -6.664 36.094 3.941 1 81.69 250 ALA A N 1
ATOM 2031 C CA . ALA A 1 250 ? -7.145 37.438 4.148 1 81.69 250 ALA A CA 1
ATOM 2032 C C . ALA A 1 250 ? -6.43 38.125 5.324 1 81.69 250 ALA A C 1
ATOM 2034 O O . ALA A 1 250 ? -6.625 39.312 5.586 1 81.69 250 ALA A O 1
ATOM 2035 N N . LEU A 1 251 ? -5.621 37.312 5.922 1 80.31 251 LEU A N 1
ATOM 2036 C CA . LEU A 1 251 ? -4.898 37.875 7.055 1 80.31 251 LEU A CA 1
ATOM 2037 C C . LEU A 1 251 ? -3.865 38.875 6.586 1 80.31 251 LEU A C 1
ATOM 2039 O O . LEU A 1 251 ? -3.35 38.781 5.469 1 80.31 251 LEU A O 1
ATOM 2043 N N . SER A 1 252 ? -3.609 39.906 7.383 1 74.25 252 SER A N 1
ATOM 2044 C CA . SER A 1 252 ? -2.715 41 7.031 1 74.25 252 SER A CA 1
ATOM 2045 C C . SER A 1 252 ? -1.298 40.5 6.773 1 74.25 252 SER A C 1
ATOM 2047 O O . SER A 1 252 ? -0.574 41.062 5.949 1 74.25 252 SER A O 1
ATOM 2049 N N . ILE A 1 253 ? -0.937 39.469 7.484 1 78.25 253 ILE A N 1
ATOM 2050 C CA . ILE A 1 253 ? 0.442 39 7.398 1 78.25 253 ILE A CA 1
ATOM 2051 C C . ILE A 1 253 ? 0.604 38.094 6.172 1 78.25 253 ILE A C 1
ATOM 2053 O O . ILE A 1 253 ? 1.701 37.625 5.898 1 78.25 253 ILE A O 1
ATOM 2057 N N . THR A 1 254 ? -0.533 37.969 5.516 1 72.69 254 THR A N 1
ATOM 2058 C CA . THR A 1 254 ? -0.452 37.125 4.324 1 72.69 254 THR A CA 1
ATOM 2059 C C . THR A 1 254 ? -0.639 37.969 3.061 1 72.69 254 THR A C 1
ATOM 2061 O O . THR A 1 254 ? -0.636 37.406 1.951 1 72.69 254 THR A O 1
ATOM 2064 N N . THR A 1 255 ? -1.059 39.25 3.188 1 60.31 255 THR A N 1
ATOM 2065 C CA . THR A 1 255 ? -1.296 40.094 2.041 1 60.31 255 THR A CA 1
ATOM 2066 C C . THR A 1 255 ? -0.06 40.938 1.737 1 60.31 255 THR A C 1
ATOM 2068 O O . THR A 1 255 ? 0.653 41.375 2.652 1 60.31 255 THR A O 1
ATOM 2071 N N . ASP A 1 256 ? 0.676 40.688 0.593 1 51.88 256 ASP A N 1
ATOM 2072 C CA . ASP A 1 256 ? 1.649 41.688 0.18 1 51.88 256 ASP A CA 1
ATOM 2073 C C . ASP A 1 256 ? 1.004 43.062 0.082 1 51.88 256 ASP A C 1
ATOM 2075 O O . ASP A 1 256 ? -0.173 43.188 -0.266 1 51.88 256 ASP A O 1
ATOM 2079 N N . MET B 1 1 ? 50.844 61.562 40.969 1 27.73 1 MET B N 1
ATOM 2080 C CA . MET B 1 1 ? 49.875 60.75 40.25 1 27.73 1 MET B CA 1
ATOM 2081 C C . MET B 1 1 ? 48.469 61 40.75 1 27.73 1 MET B C 1
ATOM 2083 O O . MET B 1 1 ? 48.062 60.469 41.781 1 27.73 1 MET B O 1
ATOM 2087 N N . SER B 1 2 ? 47.844 62.281 40.719 1 34.31 2 SER B N 1
ATOM 2088 C CA . SER B 1 2 ? 46.719 62.875 41.406 1 34.31 2 SER B CA 1
ATOM 2089 C C . SER B 1 2 ? 45.375 62.344 40.906 1 34.31 2 SER B C 1
ATOM 2091 O O . SER B 1 2 ? 45 62.656 39.781 1 34.31 2 SER B O 1
ATOM 2093 N N . TRP B 1 3 ? 44.969 60.969 41 1 36.56 3 TRP B N 1
ATOM 2094 C CA . TRP B 1 3 ? 43.781 60.281 40.5 1 36.56 3 TRP B CA 1
ATOM 2095 C C . TRP B 1 3 ? 42.531 60.938 41 1 36.56 3 TRP B C 1
ATOM 2097 O O . TRP B 1 3 ? 42.312 61.094 42.188 1 36.56 3 TRP B O 1
ATOM 2107 N N . ASN B 1 4 ? 41.812 61.875 40.25 1 39.97 4 ASN B N 1
ATOM 2108 C CA . ASN B 1 4 ? 40.594 62.688 40.469 1 39.97 4 ASN B CA 1
ATOM 2109 C C . ASN B 1 4 ? 39.375 61.781 40.625 1 39.97 4 ASN B C 1
ATOM 2111 O O . ASN B 1 4 ? 39 61.062 39.719 1 39.97 4 ASN B O 1
ATOM 2115 N N . PRO B 1 5 ? 38.719 61.375 41.656 1 42 5 PRO B N 1
ATOM 2116 C CA . PRO B 1 5 ? 37.562 60.531 42.062 1 42 5 PRO B CA 1
ATOM 2117 C C . PRO B 1 5 ? 36.25 60.969 41.438 1 42 5 PRO B C 1
ATOM 2119 O O . PRO B 1 5 ? 35.25 60.312 41.594 1 42 5 PRO B O 1
ATOM 2122 N N . PHE B 1 6 ? 36.094 62.188 40.938 1 40.66 6 PHE B N 1
ATOM 2123 C CA . PHE B 1 6 ? 34.812 62.688 40.438 1 40.66 6 PHE B CA 1
ATOM 2124 C C . PHE B 1 6 ? 34.469 62.062 39.094 1 40.66 6 PHE B C 1
ATOM 2126 O O . PHE B 1 6 ? 33.625 62.562 38.344 1 40.66 6 PHE B O 1
ATOM 2133 N N . SER B 1 7 ? 35.312 61.188 38.438 1 37.38 7 SER B N 1
ATOM 2134 C CA . SER B 1 7 ? 34.812 60.531 37.25 1 37.38 7 SER B CA 1
ATOM 2135 C C . SER B 1 7 ? 33.469 59.844 37.562 1 37.38 7 SER B C 1
ATOM 2137 O O . SER B 1 7 ? 33.438 58.719 38.031 1 37.38 7 SER B O 1
ATOM 2139 N N . ARG B 1 8 ? 32.5 60.531 38.188 1 40.75 8 ARG B N 1
ATOM 2140 C CA . ARG B 1 8 ? 31.156 60 38.188 1 40.75 8 ARG B CA 1
ATOM 2141 C C . ARG B 1 8 ? 30.797 59.344 36.875 1 40.75 8 ARG B C 1
ATOM 2143 O O . ARG B 1 8 ? 30.875 59.969 35.812 1 40.75 8 ARG B O 1
ATOM 2150 N N . SER B 1 9 ? 30.906 58.094 36.625 1 38.28 9 SER B N 1
ATOM 2151 C CA . SER B 1 9 ? 30.375 57.219 35.562 1 38.28 9 SER B CA 1
ATOM 2152 C C . SER B 1 9 ? 28.969 57.656 35.156 1 38.28 9 SER B C 1
ATOM 2154 O O . SER B 1 9 ? 28.094 57.812 36 1 38.28 9 SER B O 1
ATOM 2156 N N . SER B 1 10 ? 28.672 58.625 34.25 1 37.47 10 SER B N 1
ATOM 2157 C CA . SER B 1 10 ? 27.406 58.938 33.594 1 37.47 10 SER B CA 1
ATOM 2158 C C . SER B 1 10 ? 26.484 57.719 33.562 1 37.47 10 SER B C 1
ATOM 2160 O O . SER B 1 10 ? 26.906 56.656 33.125 1 37.47 10 SER B O 1
ATOM 2162 N N . SER B 1 11 ? 25.562 57.469 34.5 1 40.25 11 SER B N 1
ATOM 2163 C CA . SER B 1 11 ? 24.438 56.531 34.562 1 40.25 11 SER B CA 1
ATOM 2164 C C . SER B 1 11 ? 23.844 56.312 33.188 1 40.25 11 SER B C 1
ATOM 2166 O O . SER B 1 11 ? 23.281 57.25 32.562 1 40.25 11 SER B O 1
ATOM 2168 N N . SER B 1 12 ? 24.5 55.75 32.219 1 44.94 12 SER B N 1
ATOM 2169 C CA . SER B 1 12 ? 23.891 55.344 30.969 1 44.94 12 SER B CA 1
ATOM 2170 C C . SER B 1 12 ? 22.406 55.031 31.141 1 44.94 12 SER B C 1
ATOM 2172 O O . SER B 1 12 ? 22.047 54.219 32 1 44.94 12 SER B O 1
ATOM 2174 N N . ALA B 1 13 ? 21.453 55.844 30.953 1 47.06 13 ALA B N 1
ATOM 2175 C CA . ALA B 1 13 ? 20 55.656 30.953 1 47.06 13 ALA B CA 1
ATOM 2176 C C . ALA B 1 13 ? 19.625 54.25 30.453 1 47.06 13 ALA B C 1
ATOM 2178 O O . ALA B 1 13 ? 20.156 53.781 29.438 1 47.06 13 ALA B O 1
ATOM 2179 N N . PRO B 1 14 ? 19 53.438 31.234 1 50.84 14 PRO B N 1
ATOM 2180 C CA . PRO B 1 14 ? 18.562 52.094 30.828 1 50.84 14 PRO B CA 1
ATOM 2181 C C . PRO B 1 14 ? 17.828 52.094 29.5 1 50.84 14 PRO B C 1
ATOM 2183 O O . PRO B 1 14 ? 17.031 53 29.234 1 50.84 14 PRO B O 1
ATOM 2186 N N . LYS B 1 15 ? 18.469 51.469 28.375 1 59.44 15 LYS B N 1
ATOM 2187 C CA . LYS B 1 15 ? 17.812 51.312 27.078 1 59.44 15 LYS B CA 1
ATOM 2188 C C . LYS B 1 15 ? 16.328 50.969 27.25 1 59.44 15 LYS B C 1
ATOM 2190 O O . LYS B 1 15 ? 15.969 50.094 28.016 1 59.44 15 LYS B O 1
ATOM 2195 N N . LYS B 1 16 ? 15.414 51.875 27.062 1 60.81 16 LYS B N 1
ATOM 2196 C CA . LYS B 1 16 ? 13.977 51.625 27.156 1 60.81 16 LYS B CA 1
ATOM 2197 C C . LYS B 1 16 ? 13.539 50.469 26.266 1 60.81 16 LYS B C 1
ATOM 2199 O O . LYS B 1 16 ? 13.805 50.469 25.062 1 60.81 16 LYS B O 1
ATOM 2204 N N . ALA B 1 17 ? 13.344 49.344 26.875 1 65.12 17 ALA B N 1
ATOM 2205 C CA . ALA B 1 17 ? 12.812 48.219 26.156 1 65.12 17 ALA B CA 1
ATOM 2206 C C . ALA B 1 17 ? 11.438 48.5 25.562 1 65.12 17 ALA B C 1
ATOM 2208 O O . ALA B 1 17 ? 10.555 49 26.266 1 65.12 17 ALA B O 1
ATOM 2209 N N . VAL B 1 18 ? 11.422 48.594 24.141 1 72.12 18 VAL B N 1
ATOM 2210 C CA . VAL B 1 18 ? 10.141 48.844 23.484 1 72.12 18 VAL B CA 1
ATOM 2211 C C . VAL B 1 18 ? 9.117 47.812 23.906 1 72.12 18 VAL B C 1
ATOM 2213 O O . VAL B 1 18 ? 7.93 48.094 24.047 1 72.12 18 VAL B O 1
ATOM 2216 N N . LEU B 1 19 ? 9.648 46.562 24.25 1 79.56 19 LEU B N 1
ATOM 2217 C CA . LEU B 1 19 ? 8.742 45.531 24.672 1 79.56 19 LEU B CA 1
ATOM 2218 C C . LEU B 1 19 ? 9.141 44.969 26.047 1 79.56 19 LEU B C 1
ATOM 2220 O O . LEU B 1 19 ? 10.328 44.938 26.375 1 79.56 19 LEU B O 1
ATOM 2224 N N . SER B 1 20 ? 8.07 44.719 26.766 1 83.69 20 SER B N 1
ATOM 2225 C CA . SER B 1 20 ? 8.297 44.031 28.031 1 83.69 20 SER B CA 1
ATOM 2226 C C . SER B 1 20 ? 8.844 42.625 27.797 1 83.69 20 SER B C 1
ATOM 2228 O O . SER B 1 20 ? 8.664 42.062 26.719 1 83.69 20 SER B O 1
ATOM 2230 N N . ARG B 1 21 ? 9.5 42.125 28.75 1 84.69 21 ARG B N 1
ATOM 2231 C CA . ARG B 1 21 ? 10.016 40.75 28.688 1 84.69 21 ARG B CA 1
ATOM 2232 C C . ARG B 1 21 ? 8.891 39.75 28.438 1 84.69 21 ARG B C 1
ATOM 2234 O O . ARG B 1 21 ? 9.055 38.781 27.688 1 84.69 21 ARG B O 1
ATOM 2241 N N . THR B 1 22 ? 7.781 39.938 29.016 1 88.56 22 THR B N 1
ATOM 2242 C CA . THR B 1 22 ? 6.617 39.062 28.859 1 88.56 22 THR B CA 1
ATOM 2243 C C . THR B 1 22 ? 6.098 39.125 27.422 1 88.56 22 THR B C 1
ATOM 2245 O O . THR B 1 22 ? 5.785 38.062 26.844 1 88.56 22 THR B O 1
ATOM 2248 N N . SER B 1 23 ? 6.043 40.312 26.859 1 89.5 23 SER B N 1
ATOM 2249 C CA . SER B 1 23 ? 5.559 40.469 25.484 1 89.5 23 SER B CA 1
ATOM 2250 C C . SER B 1 23 ? 6.484 39.75 24.5 1 89.5 23 SER B C 1
ATOM 2252 O O . SER B 1 23 ? 6.02 39.188 23.516 1 89.5 23 SER B O 1
ATOM 2254 N N . GLN B 1 24 ? 7.746 39.844 24.766 1 90.44 24 GLN B N 1
ATOM 2255 C CA . GLN B 1 24 ? 8.719 39.188 23.906 1 90.44 24 GLN B CA 1
ATOM 2256 C C . GLN B 1 24 ? 8.578 37.656 24 1 90.44 24 GLN B C 1
ATOM 2258 O O . GLN B 1 24 ? 8.641 36.969 22.984 1 90.44 24 GLN B O 1
ATOM 2263 N N . ARG B 1 25 ? 8.367 37.219 25.188 1 93.44 25 ARG B N 1
ATOM 2264 C CA . ARG B 1 25 ? 8.172 35.781 25.391 1 93.44 25 ARG B CA 1
ATOM 2265 C C . ARG B 1 25 ? 6.918 35.312 24.688 1 93.44 25 ARG B C 1
ATOM 2267 O O . ARG B 1 25 ? 6.914 34.219 24.094 1 93.44 25 ARG B O 1
ATOM 2274 N N . ASP B 1 26 ? 5.883 36.125 24.766 1 94.75 26 ASP B N 1
ATOM 2275 C CA . ASP B 1 26 ? 4.625 35.781 24.109 1 94.75 26 ASP B CA 1
ATOM 2276 C C . ASP B 1 26 ? 4.805 35.688 22.594 1 94.75 26 ASP B C 1
ATOM 2278 O O . ASP B 1 26 ? 4.277 34.75 21.969 1 94.75 26 ASP B O 1
ATOM 2282 N N . PHE B 1 27 ? 5.527 36.594 22.078 1 95.38 27 PHE B N 1
ATOM 2283 C CA . PHE B 1 27 ? 5.789 36.594 20.641 1 95.38 27 PHE B CA 1
ATOM 2284 C C . PHE B 1 27 ? 6.562 35.344 20.234 1 95.38 27 PHE B C 1
ATOM 2286 O O . PHE B 1 27 ? 6.191 34.656 19.281 1 95.38 27 PHE B O 1
ATOM 2293 N N . GLU B 1 28 ? 7.586 35.031 20.969 1 95.38 28 GLU B N 1
ATOM 2294 C CA . GLU B 1 28 ? 8.406 33.875 20.688 1 95.38 28 GLU B CA 1
ATOM 2295 C C . GLU B 1 28 ? 7.582 32.594 20.75 1 95.38 28 GLU B C 1
ATOM 2297 O O . GLU B 1 28 ? 7.789 31.656 19.969 1 95.38 28 GLU B O 1
ATOM 2302 N N . ARG B 1 29 ? 6.715 32.562 21.656 1 94.94 29 ARG B N 1
ATOM 2303 C CA . ARG B 1 29 ? 5.828 31.406 21.812 1 94.94 29 ARG B CA 1
ATOM 2304 C C . ARG B 1 29 ? 4.941 31.234 20.578 1 94.94 29 ARG B C 1
ATOM 2306 O O . ARG B 1 29 ? 4.793 30.125 20.078 1 94.94 29 ARG B O 1
ATOM 2313 N N . GLU B 1 30 ? 4.371 32.344 20.125 1 94.88 30 GLU B N 1
ATOM 2314 C CA . GLU B 1 30 ? 3.498 32.281 18.969 1 94.88 30 GLU B CA 1
ATOM 2315 C C . GLU B 1 30 ? 4.273 31.859 17.719 1 94.88 30 GLU B C 1
ATOM 2317 O O . GLU B 1 30 ? 3.764 31.109 16.875 1 94.88 30 GLU B O 1
ATOM 2322 N N . VAL B 1 31 ? 5.449 32.344 17.609 1 94.94 31 VAL B N 1
ATOM 2323 C CA . VAL B 1 31 ? 6.281 32 16.469 1 94.94 31 VAL B CA 1
ATOM 2324 C C . VAL B 1 31 ? 6.625 30.516 16.516 1 94.94 31 VAL B C 1
ATOM 2326 O O . VAL B 1 31 ? 6.617 29.844 15.484 1 94.94 31 VAL B O 1
ATOM 2329 N N . LYS B 1 32 ? 6.871 30.016 17.672 1 95.06 32 LYS B N 1
ATOM 2330 C CA . LYS B 1 32 ? 7.152 28.594 17.828 1 95.06 32 LYS B CA 1
ATOM 2331 C C . LYS B 1 32 ? 5.945 27.75 17.438 1 95.06 32 LYS B C 1
ATOM 2333 O O . LYS B 1 32 ? 6.086 26.734 16.75 1 95.06 32 LYS B O 1
ATOM 2338 N N . ARG B 1 33 ? 4.793 28.141 17.875 1 93.88 33 ARG B N 1
ATOM 2339 C CA . ARG B 1 33 ? 3.561 27.438 17.531 1 93.88 33 ARG B CA 1
ATOM 2340 C C . ARG B 1 33 ? 3.328 27.469 16.016 1 93.88 33 ARG B C 1
ATOM 2342 O O . ARG B 1 33 ? 2.871 26.484 15.438 1 93.88 33 ARG B O 1
ATOM 2349 N N . LEU B 1 34 ? 3.619 28.594 15.477 1 94.31 34 LEU B N 1
ATOM 2350 C CA . LEU B 1 34 ? 3.494 28.719 14.031 1 94.31 34 LEU B CA 1
ATOM 2351 C C . LEU B 1 34 ? 4.43 27.75 13.312 1 94.31 34 LEU B C 1
ATOM 2353 O O . LEU B 1 34 ? 4.023 27.078 12.359 1 94.31 34 LEU B O 1
ATOM 2357 N N . ASP B 1 35 ? 5.637 27.672 13.773 1 94.94 35 ASP B N 1
ATOM 2358 C CA . ASP B 1 35 ? 6.609 26.75 13.195 1 94.94 35 ASP B CA 1
ATOM 2359 C C . ASP B 1 35 ? 6.152 25.312 13.336 1 94.94 35 ASP B C 1
ATOM 2361 O O . ASP B 1 35 ? 6.301 24.5 12.414 1 94.94 35 ASP B O 1
ATOM 2365 N N . GLU B 1 36 ? 5.652 24.984 14.453 1 94.31 36 GLU B N 1
ATOM 2366 C CA . GLU B 1 36 ? 5.141 23.641 14.703 1 94.31 36 GLU B CA 1
ATOM 2367 C C . GLU B 1 36 ? 3.994 23.297 13.75 1 94.31 36 GLU B C 1
ATOM 2369 O O . GLU B 1 36 ? 3.92 22.188 13.227 1 94.31 36 GLU B O 1
ATOM 2374 N N . LEU B 1 37 ? 3.1 24.234 13.594 1 93.75 37 LEU B N 1
ATOM 2375 C CA . LEU B 1 37 ? 1.976 24.031 12.688 1 93.75 37 LEU B CA 1
ATOM 2376 C C . LEU B 1 37 ? 2.461 23.812 11.258 1 93.75 37 LEU B C 1
ATOM 2378 O O . LEU B 1 37 ? 1.948 22.938 10.547 1 93.75 37 LEU B O 1
ATOM 2382 N N . GLU B 1 38 ? 3.406 24.609 10.852 1 94.12 38 GLU B N 1
ATOM 2383 C CA . GLU B 1 38 ? 3.961 24.453 9.508 1 94.12 38 GLU B CA 1
ATOM 2384 C C . GLU B 1 38 ? 4.566 23.062 9.32 1 94.12 38 GLU B C 1
ATOM 2386 O O . GLU B 1 38 ? 4.297 22.391 8.32 1 94.12 38 GLU B O 1
ATOM 2391 N N . GLU B 1 39 ? 5.344 22.641 10.281 1 95.31 39 GLU B N 1
ATOM 2392 C CA . GLU B 1 39 ? 5.977 21.328 10.203 1 95.31 39 GLU B CA 1
ATOM 2393 C C . GLU B 1 39 ? 4.934 20.203 10.172 1 95.31 39 GLU B C 1
ATOM 2395 O O . GLU B 1 39 ? 5.043 19.266 9.383 1 95.31 39 GLU B O 1
ATOM 2400 N N . LEU B 1 40 ? 3.965 20.328 11.031 1 94.62 40 LEU B N 1
ATOM 2401 C CA . LEU B 1 40 ? 2.881 19.344 11.062 1 94.62 40 LEU B CA 1
ATOM 2402 C C . LEU B 1 40 ? 2.193 19.266 9.703 1 94.62 40 LEU B C 1
ATOM 2404 O O . LEU B 1 40 ? 1.971 18.156 9.188 1 94.62 40 LEU B O 1
ATOM 2408 N N . THR B 1 41 ? 1.839 20.438 9.156 1 94.56 41 THR B N 1
ATOM 2409 C CA . THR B 1 41 ? 1.141 20.484 7.875 1 94.56 41 THR B CA 1
ATOM 2410 C C . THR B 1 41 ? 1.974 19.812 6.785 1 94.56 41 THR B C 1
ATOM 2412 O O . THR B 1 41 ? 1.447 19.062 5.973 1 94.56 41 THR B O 1
ATOM 2415 N N . ARG B 1 42 ? 3.252 20.031 6.789 1 95.75 42 ARG B N 1
ATOM 2416 C CA . ARG B 1 42 ? 4.148 19.422 5.812 1 95.75 42 ARG B CA 1
ATOM 2417 C C . ARG B 1 42 ? 4.199 17.906 5.973 1 95.75 42 ARG B C 1
ATOM 2419 O O . ARG B 1 42 ? 4.168 17.172 4.984 1 95.75 42 ARG B O 1
ATOM 2426 N N . ARG B 1 43 ? 4.273 17.453 7.164 1 95.56 43 ARG B N 1
ATOM 2427 C CA . ARG B 1 43 ? 4.32 16.016 7.434 1 95.56 43 ARG B CA 1
ATOM 2428 C C . ARG B 1 43 ? 3.018 15.344 7.023 1 95.56 43 ARG B C 1
ATOM 2430 O O . ARG B 1 43 ? 3.033 14.258 6.445 1 95.56 43 ARG B O 1
ATOM 2437 N N . LEU B 1 44 ? 1.885 15.977 7.332 1 95.44 44 LEU B N 1
ATOM 2438 C CA . LEU B 1 44 ? 0.587 15.438 6.938 1 95.44 44 LEU B CA 1
ATOM 2439 C C . LEU B 1 44 ? 0.486 15.312 5.422 1 95.44 44 LEU B C 1
ATOM 2441 O O . LEU B 1 44 ? -0.033 14.32 4.91 1 95.44 44 LEU B O 1
ATOM 2445 N N . TYR B 1 45 ? 0.98 16.328 4.75 1 96.12 45 TYR B N 1
ATOM 2446 C CA . TYR B 1 45 ? 0.976 16.297 3.293 1 96.12 45 TYR B CA 1
ATOM 2447 C C . TYR B 1 45 ? 1.799 15.117 2.775 1 96.12 45 TYR B C 1
ATOM 2449 O O . TYR B 1 45 ? 1.337 14.359 1.921 1 96.12 45 TYR B O 1
ATOM 2457 N N . LYS B 1 46 ? 2.973 14.961 3.307 1 96.5 46 LYS B N 1
ATOM 2458 C CA . LYS B 1 46 ? 3.857 13.875 2.896 1 96.5 46 LYS B CA 1
ATOM 2459 C C . LYS B 1 46 ? 3.227 12.516 3.18 1 96.5 46 LYS B C 1
ATOM 2461 O O . LYS B 1 46 ? 3.26 11.617 2.332 1 96.5 46 LYS B O 1
ATOM 2466 N N . ASP B 1 47 ? 2.703 12.359 4.32 1 95.69 47 ASP B N 1
ATOM 2467 C CA . ASP B 1 47 ? 2.098 11.094 4.715 1 95.69 47 ASP B CA 1
ATOM 2468 C C . ASP B 1 47 ? 0.852 10.797 3.883 1 95.69 47 ASP B C 1
ATOM 2470 O O . ASP B 1 47 ? 0.581 9.641 3.551 1 95.69 47 ASP B O 1
ATOM 2474 N N . GLY B 1 48 ? 0.058 11.867 3.611 1 96.44 48 GLY B N 1
ATOM 2475 C CA . GLY B 1 48 ? -1.072 11.68 2.715 1 96.44 48 GLY B CA 1
ATOM 2476 C C . GLY B 1 48 ? -0.668 11.172 1.343 1 96.44 48 GLY B C 1
ATOM 2477 O O . GLY B 1 48 ? -1.34 10.312 0.771 1 96.44 48 GLY B O 1
ATOM 2478 N N . LYS B 1 49 ? 0.382 11.695 0.813 1 97.25 49 LYS B N 1
ATOM 2479 C CA . LYS B 1 49 ? 0.904 11.227 -0.469 1 97.25 49 LYS B CA 1
ATOM 2480 C C . LYS B 1 49 ? 1.333 9.766 -0.392 1 97.25 49 LYS B C 1
ATOM 2482 O O . LYS B 1 49 ? 1.057 8.984 -1.303 1 97.25 49 LYS B O 1
ATOM 2487 N N . ARG B 1 50 ? 1.983 9.461 0.647 1 97.25 50 ARG B N 1
ATOM 2488 C CA . ARG B 1 50 ? 2.414 8.078 0.852 1 97.25 50 ARG B CA 1
ATOM 2489 C C . ARG B 1 50 ? 1.217 7.137 0.906 1 97.25 50 ARG B C 1
ATOM 2491 O O . ARG B 1 50 ? 1.283 6.012 0.405 1 97.25 50 ARG B O 1
ATOM 2498 N N . LEU B 1 51 ? 0.161 7.57 1.525 1 97 51 LEU B N 1
ATOM 2499 C CA . LEU B 1 51 ? -1.055 6.766 1.585 1 97 51 LEU B CA 1
ATOM 2500 C C . LEU B 1 51 ? -1.611 6.52 0.187 1 97 51 LEU B C 1
ATOM 2502 O O . LEU B 1 51 ? -1.998 5.395 -0.142 1 97 51 LEU B O 1
ATOM 2506 N N . THR B 1 52 ? -1.631 7.543 -0.62 1 97.75 52 THR B N 1
ATOM 2507 C CA . THR B 1 52 ? -2.092 7.402 -1.997 1 97.75 52 THR B CA 1
ATOM 2508 C C . THR B 1 52 ? -1.244 6.383 -2.75 1 97.75 52 THR B C 1
ATOM 2510 O O . THR B 1 52 ? -1.778 5.523 -3.455 1 97.75 52 THR B O 1
ATOM 2513 N N . GLU B 1 53 ? 0.024 6.465 -2.594 1 97.56 53 GLU B N 1
ATOM 2514 C CA . GLU B 1 53 ? 0.943 5.543 -3.252 1 97.56 53 GLU B CA 1
ATOM 2515 C C . GLU B 1 53 ? 0.725 4.109 -2.77 1 97.56 53 GLU B C 1
ATOM 2517 O O . GLU B 1 53 ? 0.737 3.172 -3.57 1 97.56 53 GLU B O 1
ATOM 2522 N N . ALA B 1 54 ? 0.585 3.953 -1.514 1 97.31 54 ALA B N 1
ATOM 2523 C CA . ALA B 1 54 ? 0.348 2.631 -0.939 1 97.31 54 ALA B CA 1
ATOM 2524 C C . ALA B 1 54 ? -0.961 2.037 -1.452 1 97.31 54 ALA B C 1
ATOM 2526 O O . ALA B 1 54 ? -1.023 0.852 -1.786 1 97.31 54 ALA B O 1
ATOM 2527 N N . ASN B 1 55 ? -2.023 2.859 -1.477 1 97.38 55 ASN B N 1
ATOM 2528 C CA . ASN B 1 55 ? -3.299 2.428 -2.039 1 97.38 55 ASN B CA 1
ATOM 2529 C C . ASN B 1 55 ? -3.135 1.908 -3.465 1 97.38 55 ASN B C 1
ATOM 2531 O O . ASN B 1 55 ? -3.662 0.85 -3.811 1 97.38 55 ASN B O 1
ATOM 2535 N N . ASN B 1 56 ? -2.416 2.633 -4.219 1 97 56 ASN B N 1
ATOM 2536 C CA . ASN B 1 56 ? -2.182 2.238 -5.605 1 97 56 ASN B CA 1
ATOM 2537 C C . ASN B 1 56 ? -1.409 0.925 -5.688 1 97 56 ASN B C 1
ATOM 2539 O O . ASN B 1 56 ? -1.685 0.092 -6.555 1 97 56 ASN B O 1
ATOM 2543 N N . ALA B 1 57 ? -0.436 0.78 -4.84 1 97 57 ALA B N 1
ATOM 2544 C CA . ALA B 1 57 ? 0.365 -0.442 -4.828 1 97 57 ALA B CA 1
ATOM 2545 C C . ALA B 1 57 ? -0.496 -1.658 -4.496 1 97 57 ALA B C 1
ATOM 2547 O O . ALA B 1 57 ? -0.31 -2.732 -5.074 1 97 57 ALA B O 1
ATOM 2548 N N . VAL B 1 58 ? -1.429 -1.555 -3.592 1 96.31 58 VAL B N 1
ATOM 2549 C CA . VAL B 1 58 ? -2.344 -2.637 -3.246 1 96.31 58 VAL B CA 1
ATOM 2550 C C . VAL B 1 58 ? -3.197 -3 -4.457 1 96.31 58 VAL B C 1
ATOM 2552 O O . VAL B 1 58 ? -3.279 -4.172 -4.84 1 96.31 58 VAL B O 1
ATOM 2555 N N . ALA B 1 59 ? -3.777 -1.979 -5.059 1 94.81 59 ALA B N 1
ATOM 2556 C CA . ALA B 1 59 ? -4.633 -2.211 -6.223 1 94.81 59 ALA B CA 1
ATOM 2557 C C . ALA B 1 59 ? -3.861 -2.912 -7.34 1 94.81 59 ALA B C 1
ATOM 2559 O O . ALA B 1 59 ? -4.352 -3.881 -7.926 1 94.81 59 ALA B O 1
ATOM 2560 N N . LYS B 1 60 ? -2.699 -2.484 -7.598 1 95 60 LYS B N 1
ATOM 2561 C CA . LYS B 1 60 ? -1.863 -3.047 -8.656 1 95 60 LYS B CA 1
ATOM 2562 C C . LYS B 1 60 ? -1.481 -4.492 -8.344 1 95 60 LYS B C 1
ATOM 2564 O O . LYS B 1 60 ? -1.551 -5.359 -9.211 1 95 60 LYS B O 1
ATOM 2569 N N . SER B 1 61 ? -1.058 -4.727 -7.125 1 95.5 61 SER B N 1
ATOM 2570 C CA . SER B 1 61 ? -0.619 -6.059 -6.727 1 95.5 61 SER B CA 1
ATOM 2571 C C . SER B 1 61 ? -1.768 -7.062 -6.789 1 95.5 61 SER B C 1
ATOM 2573 O O . SER B 1 61 ? -1.583 -8.195 -7.23 1 95.5 61 SER B O 1
ATOM 2575 N N . GLU B 1 62 ? -2.951 -6.676 -6.355 1 94 62 GLU B N 1
ATOM 2576 C CA . GLU B 1 62 ? -4.117 -7.555 -6.422 1 94 62 GLU B CA 1
ATOM 2577 C C . GLU B 1 62 ? -4.473 -7.891 -7.867 1 94 62 GLU B C 1
ATOM 2579 O O . GLU B 1 62 ? -4.73 -9.055 -8.188 1 94 62 GLU B O 1
ATOM 2584 N N . ARG B 1 63 ? -4.469 -6.969 -8.711 1 94 63 ARG B N 1
ATOM 2585 C CA . ARG B 1 63 ? -4.816 -7.184 -10.117 1 94 63 ARG B CA 1
ATOM 2586 C C . ARG B 1 63 ? -3.773 -8.055 -10.812 1 94 63 ARG B C 1
ATOM 2588 O O . ARG B 1 63 ? -4.113 -8.883 -11.656 1 94 63 ARG B O 1
ATOM 2595 N N . LYS B 1 64 ? -2.57 -7.898 -10.453 1 95.81 64 LYS B N 1
ATOM 2596 C CA . LYS B 1 64 ? -1.507 -8.695 -11.055 1 95.81 64 LYS B CA 1
ATOM 2597 C C . LYS B 1 64 ? -1.71 -10.18 -10.781 1 95.81 64 LYS B C 1
ATOM 2599 O O . LYS B 1 64 ? -1.436 -11.023 -11.641 1 95.81 64 LYS B O 1
ATOM 2604 N N . LEU B 1 65 ? -2.168 -10.516 -9.609 1 95.44 65 LEU B N 1
ATOM 2605 C CA . LEU B 1 65 ? -2.412 -11.914 -9.273 1 95.44 65 LEU B CA 1
ATOM 2606 C C . LEU B 1 65 ? -3.428 -12.539 -10.227 1 95.44 65 LEU B C 1
ATOM 2608 O O . LEU B 1 65 ? -3.195 -13.617 -10.766 1 95.44 65 LEU B O 1
ATOM 2612 N N . SER B 1 66 ? -4.555 -11.867 -10.453 1 94.06 66 SER B N 1
ATOM 2613 C CA . SER B 1 66 ? -5.57 -12.398 -11.352 1 94.06 66 SER B CA 1
ATOM 2614 C C . SER B 1 66 ? -5.078 -12.422 -12.797 1 94.06 66 SER B C 1
ATOM 2616 O O . SER B 1 66 ? -5.316 -13.383 -13.523 1 94.06 66 SER B O 1
ATOM 2618 N N . GLN B 1 67 ? -4.32 -11.422 -13.172 1 94.88 67 GLN B N 1
ATOM 2619 C CA . GLN B 1 67 ? -3.844 -11.32 -14.547 1 94.88 67 GLN B CA 1
ATOM 2620 C C . GLN B 1 67 ? -2.801 -12.391 -14.852 1 94.88 67 GLN B C 1
ATOM 2622 O O . GLN B 1 67 ? -2.738 -12.898 -15.977 1 94.88 67 GLN B O 1
ATOM 2627 N N . GLU B 1 68 ? -1.961 -12.68 -13.852 1 93.62 68 GLU B N 1
ATOM 2628 C CA . GLU B 1 68 ? -0.983 -13.75 -14.039 1 93.62 68 GLU B CA 1
ATOM 2629 C C . GLU B 1 68 ? -1.67 -15.078 -14.344 1 93.62 68 GLU B C 1
ATOM 2631 O O . GLU B 1 68 ? -1.236 -15.82 -15.227 1 93.62 68 GLU B O 1
ATOM 2636 N N . LEU B 1 69 ? -2.729 -15.383 -13.656 1 92.62 69 LEU B N 1
ATOM 2637 C CA . LEU B 1 69 ? -3.459 -16.625 -13.859 1 92.62 69 LEU B CA 1
ATOM 2638 C C . LEU B 1 69 ? -4.148 -16.641 -15.219 1 92.62 69 LEU B C 1
ATOM 2640 O O . LEU B 1 69 ? -4.141 -17.656 -15.914 1 92.62 69 LEU B O 1
ATOM 2644 N N . LEU B 1 70 ? -4.641 -15.516 -15.641 1 91.19 70 LEU B N 1
ATOM 2645 C CA . LEU B 1 70 ? -5.383 -15.414 -16.891 1 91.19 70 LEU B CA 1
ATOM 2646 C C . LEU B 1 70 ? -4.441 -15.5 -18.094 1 91.19 70 LEU B C 1
ATOM 2648 O O . LEU B 1 70 ? -4.859 -15.852 -19.203 1 91.19 70 LEU B O 1
ATOM 2652 N N . SER B 1 71 ? -3.209 -15.219 -17.891 1 87.19 71 SER B N 1
ATOM 2653 C CA . SER B 1 71 ? -2.268 -15.094 -19 1 87.19 71 SER B CA 1
ATOM 2654 C C . SER B 1 71 ? -1.706 -16.453 -19.406 1 87.19 71 SER B C 1
ATOM 2656 O O . SER B 1 71 ? -0.991 -16.562 -20.406 1 87.19 71 SER B O 1
ATOM 2658 N N . THR B 1 72 ? -2.035 -17.438 -18.688 1 85.38 72 THR B N 1
ATOM 2659 C CA . THR B 1 72 ? -1.436 -18.734 -18.969 1 85.38 72 THR B CA 1
ATOM 2660 C C . THR B 1 72 ? -2.404 -19.625 -19.75 1 85.38 72 THR B C 1
ATOM 2662 O O . THR B 1 72 ? -3.619 -19.547 -19.531 1 85.38 72 THR B O 1
ATOM 2665 N N . ALA B 1 73 ? -1.835 -20.406 -20.609 1 83.62 73 ALA B N 1
ATOM 2666 C CA . ALA B 1 73 ? -2.627 -21.406 -21.328 1 83.62 73 ALA B CA 1
ATOM 2667 C C . ALA B 1 73 ? -3.219 -22.438 -20.359 1 83.62 73 ALA B C 1
ATOM 2669 O O . ALA B 1 73 ? -4.281 -23 -20.625 1 83.62 73 ALA B O 1
ATOM 2670 N N . LEU B 1 74 ? -2.635 -22.609 -19.281 1 80.38 74 LEU B N 1
ATOM 2671 C CA . LEU B 1 74 ? -3.057 -23.578 -18.281 1 80.38 74 LEU B CA 1
ATOM 2672 C C . LEU B 1 74 ? -4.426 -23.219 -17.719 1 80.38 74 LEU B C 1
ATOM 2674 O O . LEU B 1 74 ? -5.238 -24.094 -17.438 1 80.38 74 LEU B O 1
ATOM 2678 N N . CYS B 1 75 ? -4.637 -22 -17.625 1 80 75 CYS B N 1
ATOM 2679 C CA . CYS B 1 75 ? -5.922 -21.531 -17.109 1 80 75 CYS B CA 1
ATOM 2680 C C . CYS B 1 75 ? -7.02 -21.703 -18.156 1 80 75 CYS B C 1
ATOM 2682 O O . CYS B 1 75 ? -8.18 -21.906 -17.812 1 80 75 CYS B O 1
ATOM 2684 N N . GLN B 1 76 ? -6.625 -21.781 -19.422 1 79.38 76 GLN B N 1
ATOM 2685 C CA . GLN B 1 76 ? -7.582 -21.797 -20.531 1 79.38 76 GLN B CA 1
ATOM 2686 C C . GLN B 1 76 ? -8.164 -23.188 -20.734 1 79.38 76 GLN B C 1
ATOM 2688 O O . GLN B 1 76 ? -9.227 -23.344 -21.328 1 79.38 76 GLN B O 1
ATOM 2693 N N . THR B 1 77 ? -7.527 -24.109 -20.094 1 80.44 77 THR B N 1
ATOM 2694 C CA . THR B 1 77 ? -7.906 -25.5 -20.375 1 80.44 77 THR B CA 1
ATOM 2695 C C . THR B 1 77 ? -9.039 -25.953 -19.469 1 80.44 77 THR B C 1
ATOM 2697 O O . THR B 1 77 ? -9.727 -26.938 -19.75 1 80.44 77 THR B O 1
ATOM 2700 N N . GLU B 1 78 ? -9.25 -25.266 -18.375 1 82.75 78 GLU B N 1
ATOM 2701 C CA . GLU B 1 78 ? -10.305 -25.609 -17.438 1 82.75 78 GLU B CA 1
ATOM 2702 C C . GLU B 1 78 ? -11.375 -24.516 -17.391 1 82.75 78 GLU B C 1
ATOM 2704 O O . GLU B 1 78 ? -11.188 -23.469 -16.781 1 82.75 78 GLU B O 1
ATOM 2709 N N . GLU B 1 79 ? -12.453 -24.812 -17.891 1 86.31 79 GLU B N 1
ATOM 2710 C CA . GLU B 1 79 ? -13.477 -23.797 -18.141 1 86.31 79 GLU B CA 1
ATOM 2711 C C . GLU B 1 79 ? -13.977 -23.172 -16.844 1 86.31 79 GLU B C 1
ATOM 2713 O O . GLU B 1 79 ? -14.133 -21.953 -16.75 1 86.31 79 GLU B O 1
ATOM 2718 N N . LYS B 1 80 ? -14.266 -24.016 -15.867 1 84.94 80 LYS B N 1
ATOM 2719 C CA . LYS B 1 80 ? -14.766 -23.5 -14.602 1 84.94 80 LYS B CA 1
ATOM 2720 C C . LYS B 1 80 ? -13.734 -22.594 -13.93 1 84.94 80 LYS B C 1
ATOM 2722 O O . LYS B 1 80 ? -14.07 -21.516 -13.445 1 84.94 80 LYS B O 1
ATOM 2727 N N . PHE B 1 81 ? -12.531 -23.062 -13.898 1 86.19 81 PHE B N 1
ATOM 2728 C CA . PHE B 1 81 ? -11.461 -22.281 -13.297 1 86.19 81 PHE B CA 1
ATOM 2729 C C . PHE B 1 81 ? -11.25 -20.969 -14.055 1 86.19 81 PHE B C 1
ATOM 2731 O O . PHE B 1 81 ? -11.094 -19.906 -13.453 1 86.19 81 PHE B O 1
ATOM 2738 N N . LYS B 1 82 ? -11.258 -21.062 -15.328 1 89.38 82 LYS B N 1
ATOM 2739 C CA . LYS B 1 82 ? -11.133 -19.875 -16.156 1 89.38 82 LYS B CA 1
ATOM 2740 C C . LYS B 1 82 ? -12.234 -18.859 -15.852 1 89.38 82 LYS B C 1
ATOM 2742 O O . LYS B 1 82 ? -11.961 -17.656 -15.734 1 89.38 82 LYS B O 1
ATOM 2747 N N . TRP B 1 83 ? -13.406 -19.359 -15.758 1 91.5 83 TRP B N 1
ATOM 2748 C CA . TRP B 1 83 ? -14.531 -18.484 -15.43 1 91.5 83 TRP B CA 1
ATOM 2749 C C . TRP B 1 83 ? -14.328 -17.812 -14.078 1 91.5 83 TRP B C 1
ATOM 2751 O O . TRP B 1 83 ? -14.547 -16.609 -13.938 1 91.5 83 TRP B O 1
ATOM 2761 N N . GLN B 1 84 ? -13.852 -18.562 -13.094 1 89.31 84 GLN B N 1
ATOM 2762 C CA . GLN B 1 84 ? -13.609 -18.031 -11.758 1 89.31 84 GLN B CA 1
ATOM 2763 C C . GLN B 1 84 ? -12.547 -16.922 -11.781 1 89.31 84 GLN B C 1
ATOM 2765 O O . GLN B 1 84 ? -12.711 -15.891 -11.141 1 89.31 84 GLN B O 1
ATOM 2770 N N . ILE B 1 85 ? -11.516 -17.109 -12.531 1 92.88 85 ILE B N 1
ATOM 2771 C CA . ILE B 1 85 ? -10.438 -16.141 -12.594 1 92.88 85 ILE B CA 1
ATOM 2772 C C . ILE B 1 85 ? -10.914 -14.891 -13.336 1 92.88 85 ILE B C 1
ATOM 2774 O O . ILE B 1 85 ? -10.539 -13.766 -12.984 1 92.88 85 ILE B O 1
ATOM 2778 N N . ASN B 1 86 ? -11.688 -15.109 -14.359 1 94.19 86 ASN B N 1
ATOM 2779 C CA . ASN B 1 86 ? -12.266 -13.969 -15.062 1 94.19 86 ASN B CA 1
ATOM 2780 C C . ASN B 1 86 ? -13.141 -13.125 -14.141 1 94.19 86 ASN B C 1
ATOM 2782 O O . ASN B 1 86 ? -13.094 -11.898 -14.188 1 94.19 86 ASN B O 1
ATOM 2786 N N . GLU B 1 87 ? -13.961 -13.789 -13.336 1 93.94 87 GLU B N 1
ATOM 2787 C CA . GLU B 1 87 ? -14.797 -13.086 -12.375 1 93.94 87 GLU B CA 1
ATOM 2788 C C . GLU B 1 87 ? -13.945 -12.352 -11.336 1 93.94 87 GLU B C 1
ATOM 2790 O O . GLU B 1 87 ? -14.273 -11.227 -10.953 1 93.94 87 GLU B O 1
ATOM 2795 N N . TRP B 1 88 ? -12.938 -13.008 -10.875 1 94.81 88 TRP B N 1
ATOM 2796 C CA . TRP B 1 88 ? -11.992 -12.375 -9.961 1 94.81 88 TRP B CA 1
ATOM 2797 C C . TRP B 1 88 ? -11.383 -11.125 -10.586 1 94.81 88 TRP B C 1
ATOM 2799 O O . TRP B 1 88 ? -11.375 -10.055 -9.977 1 94.81 88 TRP B O 1
ATOM 2809 N N . ASP B 1 89 ? -10.898 -11.25 -11.797 1 96.06 89 ASP B N 1
ATOM 2810 C CA . ASP B 1 89 ? -10.281 -10.125 -12.492 1 96.06 89 ASP B CA 1
ATOM 2811 C C . ASP B 1 89 ? -11.273 -8.977 -12.664 1 96.06 89 ASP B C 1
ATOM 2813 O O . ASP B 1 89 ? -10.922 -7.812 -12.477 1 96.06 89 ASP B O 1
ATOM 2817 N N . SER B 1 90 ? -12.477 -9.289 -13 1 96.75 90 SER B N 1
ATOM 2818 C CA . SER B 1 90 ? -13.523 -8.281 -13.125 1 96.75 90 SER B CA 1
ATOM 2819 C C . SER B 1 90 ? -13.773 -7.574 -11.797 1 96.75 90 SER B C 1
ATOM 2821 O O . SER B 1 90 ? -13.969 -6.355 -11.766 1 96.75 90 SER B O 1
ATOM 2823 N N . SER B 1 91 ? -13.812 -8.336 -10.766 1 96.75 91 SER B N 1
ATOM 2824 C CA . SER B 1 91 ? -13.977 -7.758 -9.43 1 96.75 91 SER B CA 1
ATOM 2825 C C . SER B 1 91 ? -12.828 -6.816 -9.094 1 96.75 91 SER B C 1
ATOM 2827 O O . SER B 1 91 ? -13.039 -5.758 -8.5 1 96.75 91 SER B O 1
ATOM 2829 N N . MET B 1 92 ? -11.609 -7.195 -9.492 1 96.31 92 MET B N 1
ATOM 2830 C CA . MET B 1 92 ? -10.445 -6.352 -9.227 1 96.31 92 MET B CA 1
ATOM 2831 C C . MET B 1 92 ? -10.531 -5.047 -10.016 1 96.31 92 MET B C 1
ATOM 2833 O O . MET B 1 92 ? -10.117 -3.994 -9.531 1 96.31 92 MET B O 1
ATOM 2837 N N . ILE B 1 93 ? -11.039 -5.113 -11.234 1 96.81 93 ILE B N 1
ATOM 2838 C CA . ILE B 1 93 ? -11.242 -3.91 -12.039 1 96.81 93 ILE B CA 1
ATOM 2839 C C . ILE B 1 93 ? -12.211 -2.969 -11.328 1 96.81 93 ILE B C 1
ATOM 2841 O O . ILE B 1 93 ? -11.969 -1.761 -11.25 1 96.81 93 ILE B O 1
ATOM 2845 N N . ARG B 1 94 ? -13.297 -3.471 -10.789 1 96.88 94 ARG B N 1
ATOM 2846 C CA . ARG B 1 94 ? -14.25 -2.676 -10.023 1 96.88 94 ARG B CA 1
ATOM 2847 C C . ARG B 1 94 ? -13.594 -2.074 -8.781 1 96.88 94 ARG B C 1
ATOM 2849 O O . ARG B 1 94 ? -13.781 -0.893 -8.484 1 96.88 94 ARG B O 1
ATOM 2856 N N . MET B 1 95 ? -12.828 -2.887 -8.078 1 96.38 95 MET B N 1
ATOM 2857 C CA . MET B 1 95 ? -12.141 -2.408 -6.887 1 96.38 95 MET B CA 1
ATOM 2858 C C . MET B 1 95 ? -11.156 -1.293 -7.23 1 96.38 95 MET B C 1
ATOM 2860 O O . MET B 1 95 ? -11.031 -0.317 -6.488 1 96.38 95 MET B O 1
ATOM 2864 N N . ASP B 1 96 ? -10.5 -1.509 -8.344 1 96.25 96 ASP B N 1
ATOM 2865 C CA . ASP B 1 96 ? -9.562 -0.483 -8.789 1 96.25 96 ASP B CA 1
ATOM 2866 C C . ASP B 1 96 ? -10.281 0.837 -9.062 1 96.25 96 ASP B C 1
ATOM 2868 O O . ASP B 1 96 ? -9.766 1.908 -8.727 1 96.25 96 ASP B O 1
ATOM 2872 N N . MET B 1 97 ? -11.391 0.808 -9.633 1 96.94 97 MET B N 1
ATOM 2873 C CA . MET B 1 97 ? -12.18 2.006 -9.898 1 96.94 97 MET B CA 1
ATOM 2874 C C . MET B 1 97 ? -12.578 2.697 -8.602 1 96.94 97 MET B C 1
ATOM 2876 O O . MET B 1 97 ? -12.445 3.918 -8.477 1 96.94 97 MET B O 1
ATOM 2880 N N . HIS B 1 98 ? -13.023 1.926 -7.629 1 95.81 98 HIS B N 1
ATOM 2881 C CA . HIS B 1 98 ? -13.398 2.49 -6.336 1 95.81 98 HIS B CA 1
ATOM 2882 C C . HIS B 1 98 ? -12.195 3.078 -5.617 1 95.81 98 HIS B C 1
ATOM 2884 O O . HIS B 1 98 ? -12.289 4.133 -4.984 1 95.81 98 HIS B O 1
ATOM 2890 N N . MET B 1 99 ? -11.086 2.369 -5.754 1 96.69 99 MET B N 1
ATOM 2891 C CA . MET B 1 99 ? -9.867 2.879 -5.129 1 96.69 99 MET B CA 1
ATOM 2892 C C . MET B 1 99 ? -9.43 4.188 -5.781 1 96.69 99 MET B C 1
ATOM 2894 O O . MET B 1 99 ? -9 5.117 -5.09 1 96.69 99 MET B O 1
ATOM 2898 N N . THR B 1 100 ? -9.5 4.23 -7.074 1 96.62 100 THR B N 1
ATOM 2899 C CA . THR B 1 100 ? -9.172 5.453 -7.801 1 96.62 100 THR B CA 1
ATOM 2900 C C . THR B 1 100 ? -10.07 6.605 -7.355 1 96.62 100 THR B C 1
ATOM 2902 O O . THR B 1 100 ? -9.586 7.715 -7.117 1 96.62 100 THR B O 1
ATOM 2905 N N . ASP B 1 101 ? -11.297 6.355 -7.223 1 96 101 ASP B N 1
ATOM 2906 C CA . ASP B 1 101 ? -12.242 7.359 -6.738 1 96 101 ASP B CA 1
ATOM 2907 C C . ASP B 1 101 ? -11.867 7.832 -5.336 1 96 101 ASP B C 1
ATOM 2909 O O . ASP B 1 101 ? -11.891 9.031 -5.051 1 96 101 ASP B O 1
ATOM 2913 N N . ARG B 1 102 ? -11.547 6.941 -4.477 1 95.5 102 ARG B N 1
ATOM 2914 C CA . ARG B 1 102 ? -11.133 7.27 -3.115 1 95.5 102 ARG B CA 1
ATOM 2915 C C . ARG B 1 102 ? -9.883 8.141 -3.115 1 95.5 102 ARG B C 1
ATOM 2917 O O . ARG B 1 102 ? -9.805 9.125 -2.373 1 95.5 102 ARG B O 1
ATOM 2924 N N . ASN B 1 103 ? -8.977 7.793 -3.943 1 96 103 ASN B N 1
ATOM 2925 C CA . ASN B 1 103 ? -7.73 8.547 -4.016 1 96 103 ASN B CA 1
ATOM 2926 C C . ASN B 1 103 ? -7.961 9.961 -4.559 1 96 103 ASN B C 1
ATOM 2928 O O . ASN B 1 103 ? -7.297 10.906 -4.137 1 96 103 ASN B O 1
ATOM 2932 N N . VAL B 1 104 ? -8.875 10.086 -5.469 1 95.81 104 VAL B N 1
ATOM 2933 C CA . VAL B 1 104 ? -9.234 11.398 -5.992 1 95.81 104 VAL B CA 1
ATOM 2934 C C . VAL B 1 104 ? -9.828 12.25 -4.879 1 95.81 104 VAL B C 1
ATOM 2936 O O . VAL B 1 104 ? -9.492 13.43 -4.742 1 95.81 104 VAL B O 1
ATOM 2939 N N . LYS B 1 105 ? -10.68 11.688 -4.082 1 91.88 105 LYS B N 1
ATOM 2940 C CA . LYS B 1 105 ? -11.281 12.398 -2.955 1 91.88 105 LYS B CA 1
ATOM 2941 C C . LYS B 1 105 ? -10.227 12.766 -1.912 1 91.88 105 LYS B C 1
ATOM 2943 O O . LYS B 1 105 ? -10.234 13.875 -1.38 1 91.88 105 LYS B O 1
ATOM 2948 N N . LEU B 1 106 ? -9.344 11.812 -1.624 1 94.25 106 LEU B N 1
ATOM 2949 C CA . LEU B 1 106 ? -8.234 12.086 -0.719 1 94.25 106 LEU B CA 1
ATOM 2950 C C . LEU B 1 106 ? -7.402 13.258 -1.218 1 94.25 106 LEU B C 1
ATOM 2952 O O . LEU B 1 106 ? -7.043 14.148 -0.438 1 94.25 106 LEU B O 1
ATOM 2956 N N . HIS B 1 107 ? -7.176 13.297 -2.477 1 94.94 107 HIS B N 1
ATOM 2957 C CA . HIS B 1 107 ? -6.406 14.383 -3.074 1 94.94 107 HIS B CA 1
ATOM 2958 C C . HIS B 1 107 ? -7.137 15.711 -2.943 1 94.94 107 HIS B C 1
ATOM 2960 O O . HIS B 1 107 ? -6.555 16.703 -2.482 1 94.94 107 HIS B O 1
ATOM 2966 N N . ARG B 1 108 ? -8.344 15.742 -3.188 1 91.69 108 ARG B N 1
ATOM 2967 C CA . ARG B 1 108 ? -9.133 16.969 -3.252 1 91.69 108 ARG B CA 1
ATOM 2968 C C . ARG B 1 108 ? -9.414 17.516 -1.855 1 91.69 108 ARG B C 1
ATOM 2970 O O . ARG B 1 108 ? -9.453 18.734 -1.651 1 91.69 108 ARG B O 1
ATOM 2977 N N . THR B 1 109 ? -9.578 16.609 -0.901 1 90.44 109 THR B N 1
ATOM 2978 C CA . THR B 1 109 ? -10.078 17.062 0.394 1 90.44 109 THR B CA 1
ATOM 2979 C C . THR B 1 109 ? -8.953 17.078 1.425 1 90.44 109 THR B C 1
ATOM 2981 O O . THR B 1 109 ? -9.086 17.703 2.484 1 90.44 109 THR B O 1
ATOM 2984 N N . VAL B 1 110 ? -7.848 16.453 1.113 1 92.88 110 VAL B N 1
ATOM 2985 C CA . VAL B 1 110 ? -6.77 16.406 2.094 1 92.88 110 VAL B CA 1
ATOM 2986 C C . VAL B 1 110 ? -5.492 16.984 1.49 1 92.88 110 VAL B C 1
ATOM 2988 O O . VAL B 1 110 ? -5.004 18.031 1.941 1 92.88 110 VAL B O 1
ATOM 2991 N N . LEU B 1 111 ? -5.062 16.469 0.398 1 94.69 111 LEU B N 1
ATOM 2992 C CA . LEU B 1 111 ? -3.738 16.797 -0.119 1 94.69 111 LEU B CA 1
ATOM 2993 C C . LEU B 1 111 ? -3.721 18.203 -0.704 1 94.69 111 LEU B C 1
ATOM 2995 O O . LEU B 1 111 ? -2.842 19.016 -0.378 1 94.69 111 LEU B O 1
ATOM 2999 N N . GLU B 1 112 ? -4.68 18.516 -1.514 1 92.38 112 GLU B N 1
ATOM 3000 C CA . GLU B 1 112 ? -4.715 19.844 -2.137 1 92.38 112 GLU B CA 1
ATOM 3001 C C . GLU B 1 112 ? -4.852 20.938 -1.088 1 92.38 112 GLU B C 1
ATOM 3003 O O . GLU B 1 112 ? -4.094 21.906 -1.101 1 92.38 112 GLU B O 1
ATOM 3008 N N . PRO B 1 113 ? -5.77 20.797 -0.157 1 89.62 113 PRO B N 1
ATOM 3009 C CA . PRO B 1 113 ? -5.871 21.797 0.913 1 89.62 113 PRO B CA 1
ATOM 3010 C C . PRO B 1 113 ? -4.582 21.922 1.723 1 89.62 113 PRO B C 1
ATOM 3012 O O . PRO B 1 113 ? -4.152 23.031 2.037 1 89.62 113 PRO B O 1
ATOM 3015 N N . LEU B 1 114 ? -3.949 20.812 2.037 1 92.38 114 LEU B N 1
ATOM 3016 C CA . LEU B 1 114 ? -2.703 20.844 2.793 1 92.38 114 LEU B CA 1
ATOM 3017 C C . LEU B 1 114 ? -1.611 21.562 2.008 1 92.38 114 LEU B C 1
ATOM 3019 O O . LEU B 1 114 ? -0.832 22.328 2.58 1 92.38 114 LEU B O 1
ATOM 3023 N N . LYS B 1 115 ? -1.573 21.359 0.726 1 91.94 115 LYS B N 1
ATOM 3024 C CA . LYS B 1 115 ? -0.602 22.031 -0.132 1 91.94 115 LYS B CA 1
ATOM 3025 C C . LYS B 1 115 ? -0.815 23.547 -0.124 1 91.94 115 LYS B C 1
ATOM 3027 O O . LYS B 1 115 ? 0.143 24.312 -0.012 1 91.94 115 LYS B O 1
ATOM 3032 N N . LYS B 1 116 ? -2.025 23.969 -0.197 1 88.06 116 LYS B N 1
ATOM 3033 C CA . LYS B 1 116 ? -2.363 25.391 -0.168 1 88.06 116 LYS B CA 1
ATOM 3034 C C . LYS B 1 116 ? -2.033 26 1.189 1 88.06 116 LYS B C 1
ATOM 3036 O O . LYS B 1 116 ? -1.549 27.125 1.262 1 88.06 116 LYS B O 1
ATOM 3041 N N . TYR B 1 117 ? -2.342 25.219 2.234 1 89.44 117 TYR B N 1
ATOM 3042 C CA . TYR B 1 117 ? -2.021 25.672 3.582 1 89.44 117 TYR B CA 1
ATOM 3043 C C . TYR B 1 117 ? -0.521 25.891 3.746 1 89.44 117 TYR B C 1
ATOM 3045 O O . TYR B 1 117 ? -0.084 26.906 4.285 1 89.44 117 TYR B O 1
ATOM 3053 N N . VAL B 1 118 ? 0.285 24.969 3.24 1 89.94 118 VAL B N 1
ATOM 3054 C CA . VAL B 1 118 ? 1.74 25.031 3.33 1 89.94 118 VAL B CA 1
ATOM 3055 C C . VAL B 1 118 ? 2.246 26.281 2.602 1 89.94 118 VAL B C 1
ATOM 3057 O O . VAL B 1 118 ? 3.213 26.906 3.035 1 89.94 118 VAL B O 1
ATOM 3060 N N . SER B 1 119 ? 1.565 26.75 1.617 1 89.56 119 SER B N 1
ATOM 3061 C CA . SER B 1 119 ? 2.021 27.859 0.782 1 89.56 119 SER B CA 1
ATOM 3062 C C . SER B 1 119 ? 1.811 29.203 1.478 1 89.56 119 SER B C 1
ATOM 3064 O O . SER B 1 119 ? 2.342 30.219 1.041 1 89.56 119 SER B O 1
ATOM 3066 N N . ILE B 1 120 ? 1.12 29.219 2.555 1 88.31 120 ILE B N 1
ATOM 3067 C CA . ILE B 1 120 ? 0.793 30.453 3.26 1 88.31 120 ILE B CA 1
ATOM 3068 C C . ILE B 1 120 ? 1.886 30.781 4.281 1 88.31 120 ILE B C 1
ATOM 3070 O O . ILE B 1 120 ? 2.119 31.938 4.605 1 88.31 120 ILE B O 1
ATOM 3074 N N . PHE B 1 121 ? 2.623 29.766 4.75 1 92 121 PHE B N 1
ATOM 3075 C CA . PHE B 1 121 ? 3.547 29.922 5.867 1 92 121 PHE B CA 1
ATOM 3076 C C . PHE B 1 121 ? 4.711 30.828 5.492 1 92 121 PHE B C 1
ATOM 3078 O O . PHE B 1 121 ? 5.168 31.625 6.309 1 92 121 PHE B O 1
ATOM 3085 N N . PRO B 1 122 ? 5.16 30.828 4.195 1 91.94 122 PRO B N 1
ATOM 3086 C CA . PRO B 1 122 ? 6.258 31.734 3.822 1 91.94 122 PRO B CA 1
ATOM 3087 C C . PRO B 1 122 ? 5.902 33.219 4 1 91.94 122 PRO B C 1
ATOM 3089 O O . PRO B 1 122 ? 6.762 34 4.367 1 91.94 122 PRO B O 1
ATOM 3092 N N . TYR B 1 123 ? 4.656 33.625 3.84 1 89.31 123 TYR B N 1
ATOM 3093 C CA . TYR B 1 123 ? 4.23 35 4.043 1 89.31 123 TYR B CA 1
ATOM 3094 C C . TYR B 1 123 ? 4.363 35.406 5.508 1 89.31 123 TYR B C 1
ATOM 3096 O O . TYR B 1 123 ? 4.855 36.5 5.816 1 89.31 123 TYR B O 1
ATOM 3104 N N . ALA B 1 124 ? 3.922 34.469 6.363 1 91.5 124 ALA B N 1
ATOM 3105 C CA . ALA B 1 124 ? 4.055 34.719 7.793 1 91.5 124 ALA B CA 1
ATOM 3106 C C . ALA B 1 124 ? 5.523 34.812 8.203 1 91.5 124 ALA B C 1
ATOM 3108 O O . ALA B 1 124 ? 5.895 35.656 9.031 1 91.5 124 ALA B O 1
ATOM 3109 N N . GLN B 1 125 ? 6.344 34 7.562 1 92.38 125 GLN B N 1
ATOM 3110 C CA . GLN B 1 125 ? 7.77 34 7.883 1 92.38 125 GLN B CA 1
ATOM 3111 C C . GLN B 1 125 ? 8.43 35.312 7.449 1 92.38 125 GLN B C 1
ATOM 3113 O O . GLN B 1 125 ? 9.297 35.844 8.156 1 92.38 125 GLN B O 1
ATOM 3118 N N . VAL B 1 126 ? 8.039 35.812 6.344 1 94.25 126 VAL B N 1
ATOM 3119 C CA . VAL B 1 126 ? 8.555 37.094 5.852 1 94.25 126 VAL B CA 1
ATOM 3120 C C . VAL B 1 126 ? 8.156 38.219 6.801 1 94.25 126 VAL B C 1
ATOM 3122 O O . VAL B 1 126 ? 8.969 39.094 7.113 1 94.25 126 VAL B O 1
ATOM 3125 N N . ALA B 1 127 ? 6.883 38.188 7.277 1 94.5 127 ALA B N 1
ATOM 3126 C CA . ALA B 1 127 ? 6.406 39.188 8.227 1 94.5 127 ALA B CA 1
ATOM 3127 C C . ALA B 1 127 ? 7.199 39.125 9.531 1 94.5 127 ALA B C 1
ATOM 3129 O O . ALA B 1 127 ? 7.523 40.156 10.109 1 94.5 127 ALA B O 1
ATOM 3130 N N . VAL B 1 128 ? 7.547 37.938 9.969 1 95.56 128 VAL B N 1
ATOM 3131 C CA . VAL B 1 128 ? 8.328 37.75 11.18 1 95.56 128 VAL B CA 1
ATOM 3132 C C . VAL B 1 128 ? 9.719 38.375 10.992 1 95.56 128 VAL B C 1
ATOM 3134 O O . VAL B 1 128 ? 10.227 39.062 11.859 1 95.56 128 VAL B O 1
ATOM 3137 N N . LYS B 1 129 ? 10.312 38.125 9.867 1 95.75 129 LYS B N 1
ATOM 3138 C CA . LYS B 1 129 ? 11.633 38.688 9.562 1 95.75 129 LYS B CA 1
ATOM 3139 C C . LYS B 1 129 ? 11.602 40.188 9.516 1 95.75 129 LYS B C 1
ATOM 3141 O O . LYS B 1 129 ? 12.516 40.844 10.031 1 95.75 129 LYS B O 1
ATOM 3146 N N . LYS B 1 130 ? 10.586 40.75 8.906 1 96.19 130 LYS B N 1
ATOM 3147 C CA . LYS B 1 130 ? 10.438 42.188 8.828 1 96.19 130 LYS B CA 1
ATOM 3148 C C . LYS B 1 130 ? 10.32 42.812 10.219 1 96.19 130 LYS B C 1
ATOM 3150 O O . LYS B 1 130 ? 10.922 43.844 10.5 1 96.19 130 LYS B O 1
ATOM 3155 N N . ARG B 1 131 ? 9.562 42.156 11.047 1 96.12 131 ARG B N 1
ATOM 3156 C CA . ARG B 1 131 ? 9.445 42.594 12.43 1 96.12 131 ARG B CA 1
ATOM 3157 C C . ARG B 1 131 ? 10.805 42.594 13.125 1 96.12 131 ARG B C 1
ATOM 3159 O O . ARG B 1 131 ? 11.141 43.562 13.828 1 96.12 131 ARG B O 1
ATOM 3166 N N . ASP B 1 132 ? 11.586 41.594 12.938 1 95.38 132 ASP B N 1
ATOM 3167 C CA . ASP B 1 132 ? 12.906 41.5 13.547 1 95.38 132 ASP B CA 1
ATOM 3168 C C . ASP B 1 132 ? 13.828 42.625 13.016 1 95.38 132 ASP B C 1
ATOM 3170 O O . ASP B 1 132 ? 14.609 43.188 13.781 1 95.38 132 ASP B O 1
ATOM 3174 N N . GLN B 1 133 ? 13.688 42.969 11.789 1 96.69 133 GLN B N 1
ATOM 3175 C CA . GLN B 1 133 ? 14.469 44.031 11.188 1 96.69 133 GLN B CA 1
ATOM 3176 C C . GLN B 1 133 ? 14.086 45.406 11.781 1 96.69 133 GLN B C 1
ATOM 3178 O O . GLN B 1 133 ? 14.953 46.219 12.055 1 96.69 133 GLN B O 1
ATOM 3183 N N . CYS B 1 134 ? 12.797 45.562 11.953 1 96.31 134 CYS B N 1
ATOM 3184 C CA . CYS B 1 134 ? 12.312 46.781 12.555 1 96.31 134 CYS B CA 1
ATOM 3185 C C . CYS B 1 134 ? 12.805 46.938 13.992 1 96.31 134 CYS B C 1
ATOM 3187 O O . CYS B 1 134 ? 13.133 48.031 14.445 1 96.31 134 CYS B O 1
ATOM 3189 N N . LEU B 1 135 ? 12.844 45.781 14.68 1 94.81 135 LEU B N 1
ATOM 3190 C CA . LEU B 1 135 ? 13.359 45.781 16.047 1 94.81 135 LEU B CA 1
ATOM 3191 C C . LEU B 1 135 ? 14.836 46.188 16.062 1 94.81 135 LEU B C 1
ATOM 3193 O O . LEU B 1 135 ? 15.25 46.969 16.906 1 94.81 135 LEU B O 1
ATOM 3197 N N . GLN B 1 136 ? 15.594 45.719 15.188 1 95.56 136 GLN B N 1
ATOM 3198 C CA . GLN B 1 136 ? 17.016 46.031 15.094 1 95.56 136 GLN B CA 1
ATOM 3199 C C . GLN B 1 136 ? 17.219 47.531 14.781 1 95.56 136 GLN B C 1
ATOM 3201 O O . GLN B 1 136 ? 18.078 48.188 15.359 1 95.56 136 GLN B O 1
ATOM 3206 N N . GLU B 1 137 ? 16.406 47.969 13.828 1 96.75 137 GLU B N 1
ATOM 3207 C CA . GLU B 1 137 ? 16.484 49.375 13.477 1 96.75 137 GLU B CA 1
ATOM 3208 C C . GLU B 1 137 ? 16.141 50.281 14.672 1 96.75 137 GLU B C 1
ATOM 3210 O O . GLU B 1 137 ? 16.781 51.281 14.891 1 96.75 137 GLU B O 1
ATOM 3215 N N . PHE B 1 138 ? 15.141 49.875 15.422 1 96.12 138 PHE B N 1
ATOM 3216 C CA . PHE B 1 138 ? 14.75 50.594 16.625 1 96.12 138 PHE B CA 1
ATOM 3217 C C . PHE B 1 138 ? 15.898 50.656 17.625 1 96.12 138 PHE B C 1
ATOM 3219 O O . PHE B 1 138 ? 16.203 51.719 18.188 1 96.12 138 PHE B O 1
ATOM 3226 N N . GLN B 1 139 ? 16.578 49.531 17.766 1 94.69 139 GLN B N 1
ATOM 3227 C CA . GLN B 1 139 ? 17.688 49.438 18.719 1 94.69 139 GLN B CA 1
ATOM 3228 C C . GLN B 1 139 ? 18.844 50.312 18.266 1 94.69 139 GLN B C 1
ATOM 3230 O O . GLN B 1 139 ? 19.484 50.969 19.094 1 94.69 139 GLN B O 1
ATOM 3235 N N . LYS B 1 140 ? 19.078 50.344 17.016 1 95.81 140 LYS B N 1
ATOM 3236 C CA . LYS B 1 140 ? 20.125 51.219 16.469 1 95.81 140 LYS B CA 1
ATOM 3237 C C . LYS B 1 140 ? 19.812 52.688 16.734 1 95.81 140 LYS B C 1
ATOM 3239 O O . LYS B 1 140 ? 20.703 53.469 17.109 1 95.81 140 LYS B O 1
ATOM 3244 N N . CYS B 1 141 ? 18.562 53.031 16.5 1 96 141 CYS B N 1
ATOM 3245 C CA . CYS B 1 141 ? 18.125 54.406 16.734 1 96 141 CYS B CA 1
ATOM 3246 C C . CYS B 1 141 ? 18.234 54.75 18.219 1 96 141 CYS B C 1
ATOM 3248 O O . CYS B 1 141 ? 18.594 55.875 18.562 1 96 141 CYS B O 1
ATOM 3250 N N . GLN B 1 142 ? 17.953 53.844 19.031 1 93.94 142 GLN B N 1
ATOM 3251 C CA . GLN B 1 142 ? 18.078 54.062 20.469 1 93.94 142 GLN B CA 1
ATOM 3252 C C . GLN B 1 142 ? 19.531 54.312 20.875 1 93.94 142 GLN B C 1
ATOM 3254 O O . GLN B 1 142 ? 19.797 55.188 21.688 1 93.94 142 GLN B O 1
ATOM 3259 N N . ASP B 1 143 ? 20.375 53.531 20.312 1 94.56 143 ASP B N 1
ATOM 3260 C CA . ASP B 1 143 ? 21.797 53.719 20.578 1 94.56 143 ASP B CA 1
ATOM 3261 C C . ASP B 1 143 ? 22.266 55.094 20.125 1 94.56 143 ASP B C 1
ATOM 3263 O O . ASP B 1 143 ? 23.078 55.719 20.812 1 94.56 143 ASP B O 1
ATOM 3267 N N . LYS B 1 144 ? 21.812 55.531 19 1 94.81 144 LYS B N 1
ATOM 3268 C CA . LYS B 1 144 ? 22.172 56.844 18.469 1 94.81 144 LYS B CA 1
ATOM 3269 C C . LYS B 1 144 ? 21.719 57.969 19.391 1 94.81 144 LYS B C 1
ATOM 3271 O O . LYS B 1 144 ? 22.453 58.906 19.625 1 94.81 144 LYS B O 1
ATOM 3276 N N . VAL B 1 145 ? 20.531 57.844 19.906 1 95.06 145 VAL B N 1
ATOM 3277 C CA . VAL B 1 145 ? 20 58.812 20.844 1 95.06 145 VAL B CA 1
ATOM 3278 C C . VAL B 1 145 ? 20.828 58.844 22.109 1 95.06 145 VAL B C 1
ATOM 3280 O O . VAL B 1 145 ? 21.188 59.906 22.609 1 95.06 145 VAL B O 1
ATOM 3283 N N . SER B 1 146 ? 21.125 57.656 22.641 1 92.94 146 SER B N 1
ATOM 3284 C CA . SER B 1 146 ? 21.953 57.562 23.844 1 92.94 146 SER B CA 1
ATOM 3285 C C . SER B 1 146 ? 23.312 58.219 23.641 1 92.94 146 SER B C 1
ATOM 3287 O O . SER B 1 146 ? 23.812 58.906 24.531 1 92.94 146 SER B O 1
ATOM 3289 N N . LYS B 1 147 ? 23.859 58.031 22.5 1 92.69 147 LYS B N 1
ATOM 3290 C CA . LYS B 1 147 ? 25.172 58.594 22.172 1 92.69 147 LYS B CA 1
ATOM 3291 C C .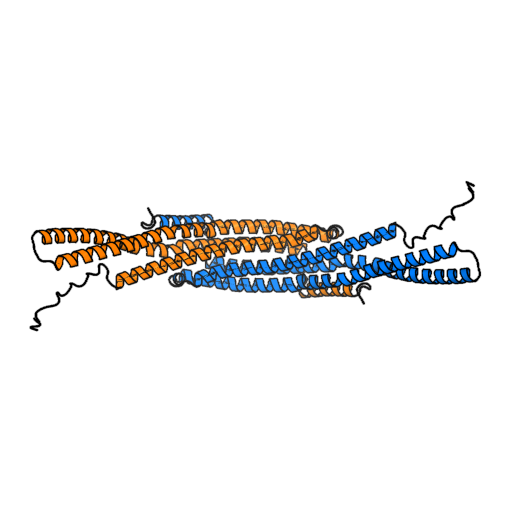 LYS B 1 147 ? 25.125 60.125 22.172 1 92.69 147 LYS B C 1
ATOM 3293 O O . LYS B 1 147 ? 26.016 60.75 22.703 1 92.69 147 LYS B O 1
ATOM 3298 N N . TYR B 1 148 ? 24.109 60.719 21.641 1 93 148 TYR B N 1
ATOM 3299 C CA . TYR B 1 148 ? 24.016 62.156 21.531 1 93 148 TYR B CA 1
ATOM 3300 C C . TYR B 1 148 ? 23.641 62.781 22.875 1 93 148 TYR B C 1
ATOM 3302 O O . TYR B 1 148 ? 23.969 63.938 23.141 1 93 148 TYR B O 1
ATOM 3310 N N . GLN B 1 149 ? 22.953 62 23.703 1 91.62 149 GLN B N 1
ATOM 3311 C CA . GLN B 1 149 ? 22.578 62.469 25.031 1 91.62 149 GLN B CA 1
ATOM 3312 C C . GLN B 1 149 ? 23.828 62.656 25.906 1 91.62 149 GLN B C 1
ATOM 3314 O O . GLN B 1 149 ? 23.828 63.469 26.828 1 91.62 149 GLN B O 1
ATOM 3319 N N . GLU B 1 150 ? 24.859 61.906 25.609 1 89.94 150 GLU B N 1
ATOM 3320 C CA . GLU B 1 150 ? 26.094 61.906 26.406 1 89.94 150 GLU B CA 1
ATOM 3321 C C . GLU B 1 150 ? 27.031 63.031 25.938 1 89.94 150 GLU B C 1
ATOM 3323 O O . GLU B 1 150 ? 28 63.375 26.625 1 89.94 150 GLU B O 1
ATOM 3328 N N . ARG B 1 151 ? 26.656 63.688 24.859 1 89.12 151 ARG B N 1
ATOM 3329 C CA . ARG B 1 151 ? 27.531 64.75 24.312 1 89.12 151 ARG B CA 1
ATOM 3330 C C . ARG B 1 151 ? 27.25 66.062 24.953 1 89.12 151 ARG B C 1
ATOM 3332 O O . ARG B 1 151 ? 26.188 66.25 25.562 1 89.12 151 ARG B O 1
ATOM 3339 N N . ASP B 1 152 ? 28.141 67.062 24.812 1 88.5 152 ASP B N 1
ATOM 3340 C CA . ASP B 1 152 ? 27.969 68.375 25.344 1 88.5 152 ASP B CA 1
ATOM 3341 C C . ASP B 1 152 ? 26.766 69.125 24.703 1 88.5 152 ASP B C 1
ATOM 3343 O O . ASP B 1 152 ? 26.484 68.875 23.531 1 88.5 152 ASP B O 1
ATOM 3347 N N . ARG B 1 153 ? 26.062 69.875 25.516 1 87.75 153 ARG B N 1
ATOM 3348 C CA . ARG B 1 153 ? 24.844 70.562 25.031 1 87.75 153 ARG B CA 1
ATOM 3349 C C . ARG B 1 153 ? 25.188 71.812 24.25 1 87.75 153 ARG B C 1
ATOM 3351 O O . ARG B 1 153 ? 25.031 72.938 24.75 1 87.75 153 ARG B O 1
ATOM 3358 N N . THR B 1 154 ? 25.734 71.562 23.078 1 90.75 154 THR B N 1
ATOM 3359 C CA . THR B 1 154 ? 25.938 72.688 22.141 1 90.75 154 THR B CA 1
ATOM 3360 C C . THR B 1 154 ? 24.75 72.812 21.188 1 90.75 154 THR B C 1
ATOM 3362 O O . THR B 1 154 ? 23.906 71.875 21.109 1 90.75 154 THR B O 1
ATOM 3365 N N . GLY B 1 155 ? 24.531 73.938 20.547 1 88.56 155 GLY B N 1
ATOM 3366 C CA . GLY B 1 155 ? 23.453 74.125 19.578 1 88.56 155 GLY B CA 1
ATOM 3367 C C . GLY B 1 155 ? 23.422 73.062 18.516 1 88.56 155 GLY B C 1
ATOM 3368 O O . GLY B 1 155 ? 22.344 72.5 18.188 1 88.56 155 GLY B O 1
ATOM 3369 N N . GLN B 1 156 ? 24.672 72.688 18.047 1 91.81 156 GLN B N 1
ATOM 3370 C CA . GLN B 1 156 ? 24.797 71.688 17.016 1 91.81 156 GLN B CA 1
ATOM 3371 C C . GLN B 1 156 ? 24.406 70.312 17.547 1 91.81 156 GLN B C 1
ATOM 3373 O O . GLN B 1 156 ? 23.703 69.562 16.875 1 91.81 156 GLN B O 1
ATOM 3378 N N . ASN B 1 157 ? 24.812 70 18.766 1 92 157 ASN B N 1
ATOM 3379 C CA . ASN B 1 157 ? 24.5 68.688 19.375 1 92 157 ASN B CA 1
ATOM 3380 C C . ASN B 1 157 ? 23.016 68.562 19.719 1 92 157 ASN B C 1
ATOM 3382 O O . ASN B 1 157 ? 22.422 67.5 19.625 1 92 157 ASN B O 1
ATOM 3386 N N . ALA B 1 158 ? 22.375 69.688 20.016 1 92.38 158 ALA B N 1
ATOM 3387 C CA . ALA B 1 158 ? 20.953 69.688 20.344 1 92.38 158 ALA B CA 1
ATOM 3388 C C . ALA B 1 158 ? 20.094 69.375 19.125 1 92.38 158 ALA B C 1
ATOM 3390 O O . ALA B 1 158 ? 19.109 68.625 19.219 1 92.38 158 ALA B O 1
ATOM 3391 N N . VAL B 1 159 ? 20.531 69.938 18.016 1 94.5 159 VAL B N 1
ATOM 3392 C CA . VAL B 1 159 ? 19.812 69.688 16.766 1 94.5 159 VAL B CA 1
ATOM 3393 C C . VAL B 1 159 ? 19.938 68.188 16.391 1 94.5 159 VAL B C 1
ATOM 3395 O O . VAL B 1 159 ? 18.969 67.562 15.992 1 94.5 159 VAL B O 1
ATOM 3398 N N . LYS B 1 160 ? 21.109 67.625 16.516 1 94.38 160 LYS B N 1
ATOM 3399 C CA . LYS B 1 160 ? 21.359 66.188 16.188 1 94.38 160 LYS B CA 1
ATOM 3400 C C . LYS B 1 160 ? 20.562 65.25 17.094 1 94.38 160 LYS B C 1
ATOM 3402 O O . LYS B 1 160 ? 20.016 64.25 16.641 1 94.38 160 LYS B O 1
ATOM 3407 N N . LEU B 1 161 ? 20.5 65.562 18.312 1 95.38 161 LEU B N 1
ATOM 3408 C CA . LEU B 1 161 ? 19.734 64.812 19.281 1 95.38 161 LEU B CA 1
ATOM 3409 C C . LEU B 1 161 ? 18.25 64.812 18.953 1 95.38 161 LEU B C 1
ATOM 3411 O O . LEU B 1 161 ? 17.578 63.812 19.031 1 95.38 161 LEU B O 1
ATOM 3415 N N . ASP B 1 162 ? 17.766 66.062 18.594 1 95.38 162 ASP B N 1
ATOM 3416 C CA . ASP B 1 162 ? 16.359 66.188 18.25 1 95.38 162 ASP B CA 1
ATOM 3417 C C . ASP B 1 162 ? 16.016 65.375 17 1 95.38 162 ASP B C 1
ATOM 3419 O O . ASP B 1 162 ? 14.977 64.688 16.953 1 95.38 162 ASP B O 1
ATOM 3423 N N . MET B 1 163 ? 16.953 65.375 16.078 1 96.06 163 MET B N 1
ATOM 3424 C CA . MET B 1 163 ? 16.766 64.562 14.875 1 96.06 163 MET B CA 1
ATOM 3425 C C . MET B 1 163 ? 16.797 63.062 15.195 1 96.06 163 MET B C 1
ATOM 3427 O O . MET B 1 163 ? 16.031 62.281 14.641 1 96.06 163 MET B O 1
ATOM 3431 N N . ALA B 1 164 ? 17.641 62.656 16 1 96 164 ALA B N 1
ATOM 3432 C CA . ALA B 1 164 ? 17.766 61.281 16.406 1 96 164 ALA B CA 1
ATOM 3433 C C . ALA B 1 164 ? 16.5 60.812 17.125 1 96 164 ALA B C 1
ATOM 3435 O O . ALA B 1 164 ? 16.047 59.656 16.938 1 96 164 ALA B O 1
ATOM 3436 N N . LYS B 1 165 ? 15.953 61.688 17.922 1 96 165 LYS B N 1
ATOM 3437 C CA . LYS B 1 165 ? 14.734 61.344 18.656 1 96 165 LYS B CA 1
ATOM 3438 C C . LYS B 1 165 ? 13.555 61.156 17.719 1 96 165 LYS B C 1
ATOM 3440 O O . LYS B 1 165 ? 12.719 60.281 17.906 1 96 165 LYS B O 1
ATOM 3445 N N . LYS B 1 166 ? 13.523 62 16.703 1 96.75 166 LYS B N 1
ATOM 3446 C CA . LYS B 1 166 ? 12.469 61.875 15.711 1 96.75 166 LYS B CA 1
ATOM 3447 C C . LYS B 1 166 ? 12.578 60.562 14.961 1 96.75 166 LYS B C 1
ATOM 3449 O O . LYS B 1 166 ? 11.578 59.875 14.742 1 96.75 166 LYS B O 1
ATOM 3454 N N . THR B 1 167 ? 13.797 60.188 14.617 1 96.75 167 THR B N 1
ATOM 3455 C CA . THR B 1 167 ? 14.031 58.938 13.922 1 96.75 167 THR B CA 1
ATOM 3456 C C . THR B 1 167 ? 13.688 57.75 14.82 1 96.75 167 THR B C 1
ATOM 3458 O O . THR B 1 167 ? 13.156 56.719 14.344 1 96.75 167 THR B O 1
ATOM 3461 N N . LEU B 1 168 ? 13.938 57.844 16.062 1 96.25 168 LEU B N 1
ATOM 3462 C CA . LEU B 1 168 ? 13.602 56.812 17.016 1 96.25 168 LEU B CA 1
ATOM 3463 C C . LEU B 1 168 ? 12.086 56.625 17.109 1 96.25 168 LEU B C 1
ATOM 3465 O O . LEU B 1 168 ? 11.594 55.5 17.172 1 96.25 168 LEU B O 1
ATOM 3469 N N . GLY B 1 169 ? 11.383 57.719 17.156 1 95.88 169 GLY B N 1
ATOM 3470 C CA . GLY B 1 169 ? 9.93 57.656 17.172 1 95.88 169 GLY B CA 1
ATOM 3471 C C . GLY B 1 169 ? 9.352 56.938 15.977 1 95.88 169 GLY B C 1
ATOM 3472 O O . GLY B 1 169 ? 8.438 56.125 16.109 1 95.88 169 GLY B O 1
ATOM 3473 N N . THR B 1 170 ? 9.93 57.188 14.805 1 96.75 170 THR B N 1
ATOM 3474 C CA . THR B 1 170 ? 9.5 56.531 13.578 1 96.75 170 THR B CA 1
ATOM 3475 C C . THR B 1 170 ? 9.82 55.031 13.625 1 96.75 170 THR B C 1
ATOM 3477 O O . THR B 1 170 ? 8.992 54.219 13.258 1 96.75 170 THR B O 1
ATOM 3480 N N . ALA B 1 171 ? 10.969 54.719 14.062 1 96.31 171 ALA B N 1
ATOM 3481 C CA . ALA B 1 171 ? 11.391 53.312 14.156 1 96.31 171 ALA B CA 1
ATOM 3482 C C . ALA B 1 171 ? 10.531 52.531 15.156 1 96.31 171 ALA B C 1
ATOM 3484 O O . ALA B 1 171 ? 10.188 51.375 14.922 1 96.31 171 ALA B O 1
ATOM 3485 N N . GLN B 1 172 ? 10.188 53.188 16.219 1 95.38 172 GLN B N 1
ATOM 3486 C CA . GLN B 1 172 ? 9.328 52.562 17.234 1 95.38 172 GLN B CA 1
ATOM 3487 C C . GLN B 1 172 ? 7.938 52.281 16.672 1 95.38 172 GLN B C 1
ATOM 3489 O O . GLN B 1 172 ? 7.363 51.219 16.922 1 95.38 172 GLN B O 1
ATOM 3494 N N . ALA B 1 173 ? 7.434 53.25 15.984 1 95.94 173 ALA B N 1
ATOM 3495 C CA . ALA B 1 173 ? 6.109 53.094 15.383 1 95.94 173 ALA B CA 1
ATOM 3496 C C . ALA B 1 173 ? 6.09 51.969 14.375 1 95.94 173 ALA B C 1
ATOM 3498 O O . ALA B 1 173 ? 5.137 51.188 14.32 1 95.94 173 ALA B O 1
ATOM 3499 N N . ASP B 1 174 ? 7.141 51.844 13.609 1 95.62 174 ASP B N 1
ATOM 3500 C CA . ASP B 1 174 ? 7.25 50.75 12.625 1 95.62 174 ASP B CA 1
ATOM 3501 C C . ASP B 1 174 ? 7.297 49.406 13.305 1 95.62 174 ASP B C 1
ATOM 3503 O O . ASP B 1 174 ? 6.574 48.469 12.906 1 95.62 174 ASP B O 1
ATOM 3507 N N . PHE B 1 175 ? 8.078 49.281 14.312 1 95.75 175 PHE B N 1
ATOM 3508 C CA . PHE B 1 175 ? 8.211 48.031 15.047 1 95.75 175 PHE B CA 1
ATOM 3509 C C . PHE B 1 175 ? 6.883 47.656 15.695 1 95.75 175 PHE B C 1
ATOM 3511 O O . PHE B 1 175 ? 6.43 46.531 15.57 1 95.75 175 PHE B O 1
ATOM 3518 N N . THR B 1 176 ? 6.305 48.625 16.391 1 94.94 176 THR B N 1
ATOM 3519 C CA . THR B 1 176 ? 5.066 48.344 17.109 1 94.94 176 THR B CA 1
ATOM 3520 C C . THR B 1 176 ? 3.961 47.938 16.156 1 94.94 176 THR B C 1
ATOM 3522 O O . THR B 1 176 ? 3.191 47 16.453 1 94.94 176 THR B O 1
ATOM 3525 N N . SER B 1 177 ? 3.945 48.562 15.023 1 94.5 177 SER B N 1
ATOM 3526 C CA . SER B 1 177 ? 2.945 48.219 14.016 1 94.5 177 SER B CA 1
ATOM 3527 C C . SER B 1 177 ? 3.113 46.781 13.547 1 94.5 177 SER B C 1
ATOM 3529 O O . SER B 1 177 ? 2.143 46.031 13.492 1 94.5 177 SER B O 1
ATOM 3531 N N . GLN B 1 178 ? 4.359 46.375 13.195 1 94.12 178 GLN B N 1
ATOM 3532 C CA . GLN B 1 178 ? 4.641 45.031 12.734 1 94.12 178 GLN B CA 1
ATOM 3533 C C . GLN B 1 178 ? 4.375 44 13.844 1 94.12 178 GLN B C 1
ATOM 3535 O O . GLN B 1 178 ? 3.768 42.969 13.594 1 94.12 178 GLN B O 1
ATOM 3540 N N . ASN B 1 179 ? 4.809 44.312 15 1 94.56 179 ASN B N 1
ATOM 3541 C CA . ASN B 1 179 ? 4.625 43.438 16.141 1 94.56 179 ASN B CA 1
ATOM 3542 C C . ASN B 1 179 ? 3.145 43.219 16.438 1 94.56 179 ASN B C 1
ATOM 3544 O O . ASN B 1 179 ? 2.717 42.062 16.641 1 94.56 179 ASN B O 1
ATOM 3548 N N . ASP B 1 180 ? 2.363 44.281 16.453 1 94.19 180 ASP B N 1
ATOM 3549 C CA . ASP B 1 180 ? 0.939 44.188 16.766 1 94.19 180 ASP B CA 1
ATOM 3550 C C . ASP B 1 180 ? 0.204 43.375 15.695 1 94.19 180 ASP B C 1
ATOM 3552 O O . ASP B 1 180 ? -0.651 42.531 16.031 1 94.19 180 ASP B O 1
ATOM 3556 N N . ALA B 1 181 ? 0.58 43.594 14.477 1 93.5 181 ALA B N 1
ATOM 3557 C CA . ALA B 1 181 ? -0.034 42.844 13.383 1 93.5 181 ALA B CA 1
ATOM 3558 C C . ALA B 1 181 ? 0.223 41.344 13.539 1 93.5 181 ALA B C 1
ATOM 3560 O O . ALA B 1 181 ? -0.694 40.531 13.398 1 93.5 181 ALA B O 1
ATOM 3561 N N . LEU B 1 182 ? 1.45 40.969 13.859 1 95.12 182 LEU B N 1
ATOM 3562 C CA . LEU B 1 182 ? 1.826 39.594 14.031 1 95.12 182 LEU B CA 1
ATOM 3563 C C . LEU B 1 182 ? 1.127 38.969 15.242 1 95.12 182 LEU B C 1
ATOM 3565 O O . LEU B 1 182 ? 0.669 37.844 15.188 1 95.12 182 LEU B O 1
ATOM 3569 N N . MET B 1 183 ? 0.99 39.781 16.281 1 95.31 183 MET B N 1
ATOM 3570 C CA . MET B 1 183 ? 0.423 39.25 17.516 1 95.31 183 MET B CA 1
ATOM 3571 C C . MET B 1 183 ? -1.083 39.062 17.391 1 95.31 183 MET B C 1
ATOM 3573 O O . MET B 1 183 ? -1.688 38.344 18.188 1 95.31 183 MET B O 1
ATOM 3577 N N . VAL B 1 184 ? -1.653 39.625 16.359 1 94.12 184 VAL B N 1
ATOM 3578 C CA . VAL B 1 184 ? -3.074 39.438 16.078 1 94.12 184 VAL B CA 1
ATOM 3579 C C . VAL B 1 184 ? -3.262 38.281 15.078 1 94.12 184 VAL B C 1
ATOM 3581 O O . VAL B 1 184 ? -4.051 37.375 15.305 1 94.12 184 VAL B O 1
ATOM 3584 N N . ASP B 1 185 ? -2.455 38.281 14.062 1 93.44 185 ASP B N 1
ATOM 3585 C CA . ASP B 1 185 ? -2.713 37.438 12.906 1 93.44 185 ASP B CA 1
ATOM 3586 C C . ASP B 1 185 ? -2.152 36.031 13.125 1 93.44 185 ASP B C 1
ATOM 3588 O O . ASP B 1 185 ? -2.732 35.031 12.656 1 93.44 185 ASP B O 1
ATOM 3592 N N . VAL B 1 186 ? -1.036 35.875 13.773 1 93.12 186 VAL B N 1
ATOM 3593 C CA . VAL B 1 186 ? -0.398 34.594 13.93 1 93.12 186 VAL B CA 1
ATOM 3594 C C . VAL B 1 186 ? -1.291 33.688 14.766 1 93.12 186 VAL B C 1
ATOM 3596 O O . VAL B 1 186 ? -1.604 32.562 14.359 1 93.12 186 VAL B O 1
ATOM 3599 N N . PRO B 1 187 ? -1.775 34.125 15.938 1 92.75 187 PRO B N 1
ATOM 3600 C CA . PRO B 1 187 ? -2.697 33.25 16.688 1 92.75 187 PRO B CA 1
ATOM 3601 C C . PRO B 1 187 ? -3.955 32.906 15.898 1 92.75 187 PRO B C 1
ATOM 3603 O O . PRO B 1 187 ? -4.453 31.797 15.992 1 92.75 187 PRO B O 1
ATOM 3606 N N . LYS B 1 188 ? -4.445 33.844 15.133 1 90.06 188 LYS B N 1
ATOM 3607 C CA . LYS B 1 188 ? -5.621 33.562 14.305 1 90.06 188 LYS B CA 1
ATOM 3608 C C . LYS B 1 188 ? -5.344 32.469 13.281 1 90.06 188 LYS B C 1
ATOM 3610 O O . LYS B 1 188 ? -6.184 31.609 13.055 1 90.06 188 LYS B O 1
ATOM 3615 N N . MET B 1 189 ? -4.191 32.594 12.641 1 89.44 189 MET B N 1
ATOM 3616 C CA . MET B 1 189 ? -3.773 31.562 11.68 1 89.44 189 MET B CA 1
ATOM 3617 C C . MET B 1 189 ? -3.717 30.188 12.328 1 89.44 189 MET B C 1
ATOM 3619 O O . MET B 1 189 ? -4.191 29.203 11.758 1 89.44 189 MET B O 1
ATOM 3623 N N . ILE B 1 190 ? -3.189 30.125 13.484 1 89.5 190 ILE B N 1
ATOM 3624 C CA . ILE B 1 190 ? -3.033 28.875 14.203 1 89.5 190 ILE B CA 1
ATOM 3625 C C . ILE B 1 190 ? -4.402 28.344 14.617 1 89.5 190 ILE B C 1
ATOM 3627 O O . ILE B 1 190 ? -4.688 27.141 14.469 1 89.5 190 ILE B O 1
ATOM 3631 N N . ASP B 1 191 ? -5.281 29.188 15.062 1 87.12 191 ASP B N 1
ATOM 3632 C CA . ASP B 1 191 ? -6.59 28.781 15.57 1 87.12 191 ASP B CA 1
ATOM 3633 C C . ASP B 1 191 ? -7.496 28.297 14.438 1 87.12 191 ASP B C 1
ATOM 3635 O O . ASP B 1 191 ? -8.414 27.516 14.672 1 87.12 191 ASP B O 1
ATOM 3639 N N . THR B 1 192 ? -7.266 28.781 13.227 1 83.56 192 THR B N 1
ATOM 3640 C CA . THR B 1 192 ? -8.07 28.391 12.078 1 83.56 192 THR B CA 1
ATOM 3641 C C . THR B 1 192 ? -7.691 27 11.594 1 83.56 192 THR B C 1
ATOM 3643 O O . THR B 1 192 ? -8.375 26.406 10.75 1 83.56 192 THR B O 1
ATOM 3646 N N . ARG B 1 193 ? -6.617 26.422 12.18 1 85.88 193 ARG B N 1
ATOM 3647 C CA . ARG B 1 193 ? -6.141 25.109 11.742 1 85.88 193 ARG B CA 1
ATOM 3648 C C . ARG B 1 193 ? -7.234 24.062 11.875 1 85.88 193 ARG B C 1
ATOM 3650 O O . ARG B 1 193 ? -7.359 23.172 11.023 1 85.88 193 ARG B O 1
ATOM 3657 N N . THR B 1 194 ? -8.023 24.172 12.93 1 84.06 194 THR B N 1
ATOM 3658 C CA . THR B 1 194 ? -9.047 23.172 13.188 1 84.06 194 THR B CA 1
ATOM 3659 C C . THR B 1 194 ? -10.156 23.234 12.141 1 84.06 194 THR B C 1
ATOM 3661 O O . THR B 1 194 ? -10.711 22.219 11.742 1 84.06 194 THR B O 1
ATOM 3664 N N . ASP B 1 195 ? -10.391 24.484 11.703 1 81.75 195 ASP B N 1
ATOM 3665 C CA . ASP B 1 195 ? -11.406 24.688 10.672 1 81.75 195 ASP B CA 1
ATOM 3666 C C . ASP B 1 195 ? -10.984 24.062 9.344 1 81.75 195 ASP B C 1
ATOM 3668 O O . ASP B 1 195 ? -11.82 23.766 8.492 1 81.75 195 ASP B O 1
ATOM 3672 N N . TYR B 1 196 ? -9.766 23.812 9.266 1 83.12 196 TYR B N 1
ATOM 3673 C CA . TYR B 1 196 ? -9.211 23.203 8.062 1 83.12 196 TYR B CA 1
ATOM 3674 C C . TYR B 1 196 ? -9.031 21.703 8.242 1 83.12 196 TYR B C 1
ATOM 3676 O O . TYR B 1 196 ? -9.477 20.922 7.398 1 83.12 196 TYR B O 1
ATOM 3684 N N . PHE B 1 197 ? -8.492 21.297 9.344 1 86.44 197 PHE B N 1
ATOM 3685 C CA . PHE B 1 197 ? -8.117 19.906 9.562 1 86.44 197 PHE B CA 1
ATOM 3686 C C . PHE B 1 197 ? -9.352 19.047 9.812 1 86.44 197 PHE B C 1
ATOM 3688 O O . PHE B 1 197 ? -9.453 17.938 9.297 1 86.44 197 PHE B O 1
ATOM 3695 N N . GLN B 1 198 ? -10.305 19.578 10.523 1 85.81 198 GLN B N 1
ATOM 3696 C CA . GLN B 1 198 ? -11.445 18.766 10.945 1 85.81 198 GLN B CA 1
ATOM 3697 C C . GLN B 1 198 ? -12.289 18.344 9.75 1 85.81 198 GLN B C 1
ATOM 3699 O O . GLN B 1 198 ? -12.57 17.172 9.57 1 85.81 198 GLN B O 1
ATOM 3704 N N . PRO B 1 199 ? -12.68 19.312 8.891 1 86.88 199 PRO B N 1
ATOM 3705 C CA . PRO B 1 199 ? -13.453 18.875 7.727 1 86.88 199 PRO B CA 1
ATOM 3706 C C . PRO B 1 199 ? -12.664 17.953 6.797 1 86.88 199 PRO B C 1
ATOM 3708 O O . PRO B 1 199 ? -13.234 17.062 6.164 1 86.88 199 PRO B O 1
ATOM 3711 N N . SER B 1 200 ? -11.391 18.156 6.656 1 88.31 200 SER B N 1
ATOM 3712 C CA . SER B 1 200 ? -10.539 17.297 5.852 1 88.31 200 SER B CA 1
ATOM 3713 C C . SER B 1 200 ? -10.547 15.867 6.379 1 88.31 200 SER B C 1
ATOM 3715 O O . SER B 1 200 ? -10.688 14.914 5.609 1 88.31 200 SER B O 1
ATOM 3717 N N . LEU B 1 201 ? -10.43 15.719 7.633 1 87.75 201 LEU B N 1
ATOM 3718 C CA . LEU B 1 201 ? -10.453 14.406 8.273 1 87.75 201 LEU B CA 1
ATOM 3719 C C . LEU B 1 201 ? -11.812 13.742 8.094 1 87.75 201 LEU B C 1
ATOM 3721 O O . LEU B 1 201 ? -11.883 12.555 7.762 1 87.75 201 LEU B O 1
ATOM 3725 N N . GLU B 1 202 ? -12.82 14.516 8.336 1 87.38 202 GLU B N 1
ATOM 3726 C CA . GLU B 1 202 ? -14.172 13.984 8.195 1 87.38 202 GLU B CA 1
ATOM 3727 C C . GLU B 1 202 ? -14.43 13.492 6.777 1 87.38 202 GLU B C 1
ATOM 3729 O O . GLU B 1 202 ? -15.016 12.422 6.578 1 87.38 202 GLU B O 1
ATOM 3734 N N . ALA B 1 203 ? -14.008 14.305 5.84 1 89.44 203 ALA B N 1
ATOM 3735 C CA . ALA B 1 203 ? -14.172 13.93 4.438 1 89.44 203 ALA B CA 1
ATOM 3736 C C . ALA B 1 203 ? -13.406 12.641 4.129 1 89.44 203 ALA B C 1
ATOM 3738 O O . ALA B 1 203 ? -13.898 11.773 3.406 1 89.44 203 ALA B O 1
ATOM 3739 N N . ASP B 1 204 ? -12.219 12.562 4.625 1 92.19 204 ASP B N 1
ATOM 3740 C CA . ASP B 1 204 ? -11.398 11.367 4.41 1 92.19 204 ASP B CA 1
ATOM 3741 C C . ASP B 1 204 ? -12.078 10.125 4.98 1 92.19 204 ASP B C 1
ATOM 3743 O O . ASP B 1 204 ? -12.148 9.094 4.312 1 92.19 204 ASP B O 1
ATOM 3747 N N . ILE B 1 205 ? -12.547 10.203 6.145 1 91.31 205 ILE B N 1
ATOM 3748 C CA . ILE B 1 205 ? -13.195 9.078 6.812 1 91.31 205 ILE B CA 1
ATOM 3749 C C . ILE B 1 205 ? -14.453 8.672 6.043 1 91.31 205 ILE B C 1
ATOM 3751 O O . ILE B 1 205 ? -14.719 7.484 5.852 1 91.31 205 ILE B O 1
ATOM 3755 N N . LYS B 1 206 ? -15.188 9.648 5.625 1 89.94 206 LYS B N 1
ATOM 3756 C CA . LYS B 1 206 ? -16.391 9.359 4.84 1 89.94 206 LYS B CA 1
ATOM 3757 C C . LYS B 1 206 ? -16.031 8.625 3.549 1 89.94 206 LYS B C 1
ATOM 3759 O O . LYS B 1 206 ? -16.75 7.707 3.139 1 89.94 206 LYS B O 1
ATOM 3764 N N . SER B 1 207 ? -15.016 9.078 2.904 1 92.62 207 SER B N 1
ATOM 3765 C CA . SER B 1 207 ? -14.555 8.414 1.687 1 92.62 207 SER B CA 1
ATOM 3766 C C . SER B 1 207 ? -14.148 6.969 1.964 1 92.62 207 SER B C 1
ATOM 3768 O O . SER B 1 207 ? -14.367 6.086 1.134 1 92.62 207 SER B O 1
ATOM 3770 N N . GLU B 1 208 ? -13.516 6.734 3.127 1 93.38 208 GLU B N 1
ATOM 3771 C CA . GLU B 1 208 ? -13.156 5.379 3.527 1 93.38 208 GLU B CA 1
ATOM 3772 C C . GLU B 1 208 ? -14.391 4.508 3.725 1 93.38 208 GLU B C 1
ATOM 3774 O O . GLU B 1 208 ? -14.414 3.346 3.314 1 93.38 208 GLU B O 1
ATOM 3779 N N . VAL B 1 209 ? -15.406 5.062 4.34 1 90.81 209 VAL B N 1
ATOM 3780 C CA . VAL B 1 209 ? -16.656 4.336 4.539 1 90.81 209 VAL B CA 1
ATOM 3781 C C . VAL B 1 209 ? -17.25 3.938 3.189 1 90.81 209 VAL B C 1
ATOM 3783 O O . VAL B 1 209 ? -17.672 2.793 3.002 1 90.81 209 VAL B O 1
ATOM 3786 N N . GLN B 1 210 ? -17.234 4.863 2.283 1 93.06 210 GLN B N 1
ATOM 3787 C CA . GLN B 1 210 ? -17.766 4.578 0.955 1 93.06 210 GLN B CA 1
ATOM 3788 C C . GLN B 1 210 ? -16.969 3.463 0.275 1 93.06 210 GLN B C 1
ATOM 3790 O O . GLN B 1 210 ? -17.547 2.531 -0.28 1 93.06 210 GLN B O 1
ATOM 3795 N N . TYR B 1 211 ? -15.695 3.553 0.306 1 96.62 211 TYR B N 1
ATOM 3796 C CA . TYR B 1 211 ? -14.844 2.553 -0.329 1 96.62 211 TYR B CA 1
ATOM 3797 C C . TYR B 1 211 ? -15.055 1.179 0.297 1 96.62 211 TYR B C 1
ATOM 3799 O O . TYR B 1 211 ? -15.227 0.185 -0.414 1 96.62 211 TYR B O 1
ATOM 3807 N N . THR B 1 212 ? -15.031 1.123 1.581 1 93.62 212 THR B N 1
ATOM 3808 C CA . THR B 1 212 ? -15.125 -0.162 2.264 1 93.62 212 THR B CA 1
ATOM 3809 C C . THR B 1 212 ? -16.516 -0.761 2.09 1 93.62 212 THR B C 1
ATOM 3811 O O . THR B 1 212 ? -16.672 -1.983 2.033 1 93.62 212 THR B O 1
ATOM 3814 N N . THR B 1 213 ? -17.516 0.12 1.998 1 92.56 213 THR B N 1
ATOM 3815 C CA . THR B 1 213 ? -18.859 -0.353 1.719 1 92.56 213 THR B CA 1
ATOM 3816 C C . THR B 1 213 ? -18.922 -1.037 0.356 1 92.56 213 THR B C 1
ATOM 3818 O O . THR B 1 213 ? -19.5 -2.119 0.225 1 92.56 213 THR B O 1
ATOM 3821 N N . GLU B 1 214 ? -18.328 -0.427 -0.628 1 93.75 214 GLU B N 1
ATOM 3822 C CA . GLU B 1 214 ? -18.297 -1.034 -1.955 1 93.75 214 GLU B CA 1
ATOM 3823 C C . GLU B 1 214 ? -17.422 -2.293 -1.96 1 93.75 214 GLU B C 1
ATOM 3825 O O . GLU B 1 214 ? -17.75 -3.273 -2.633 1 93.75 214 GLU B O 1
ATOM 3830 N N . ALA B 1 215 ? -16.328 -2.242 -1.222 1 94 215 ALA B N 1
ATOM 3831 C CA . ALA B 1 215 ? -15.414 -3.377 -1.175 1 94 215 ALA B CA 1
ATOM 3832 C C . ALA B 1 215 ? -16.109 -4.617 -0.609 1 94 215 ALA B C 1
ATOM 3834 O O . ALA B 1 215 ? -15.977 -5.711 -1.161 1 94 215 ALA B O 1
ATOM 3835 N N . VAL B 1 216 ? -16.828 -4.492 0.438 1 92.81 216 VAL B N 1
ATOM 3836 C CA . VAL B 1 216 ? -17.5 -5.633 1.045 1 92.81 216 VAL B CA 1
ATOM 3837 C C . VAL B 1 216 ? -18.516 -6.211 0.064 1 92.81 216 VAL B C 1
ATOM 3839 O O . VAL B 1 216 ? -18.688 -7.43 -0.013 1 92.81 216 VAL B O 1
ATOM 3842 N N . LYS B 1 217 ? -19.188 -5.402 -0.688 1 93.06 217 LYS B N 1
ATOM 3843 C CA . LYS B 1 217 ? -20.141 -5.871 -1.689 1 93.06 217 LYS B CA 1
ATOM 3844 C C . LYS B 1 217 ? -19.438 -6.66 -2.791 1 93.06 217 LYS B C 1
ATOM 3846 O O . LYS B 1 217 ? -19.844 -7.773 -3.125 1 93.06 217 LYS B O 1
ATOM 3851 N N . VAL B 1 218 ? -18.375 -6.055 -3.307 1 95.38 218 VAL B N 1
ATOM 3852 C CA . VAL B 1 218 ? -17.656 -6.664 -4.422 1 95.38 218 VAL B CA 1
ATOM 3853 C C . VAL B 1 218 ? -17.062 -8.008 -3.984 1 95.38 218 VAL B C 1
ATOM 3855 O O . VAL B 1 218 ? -17.266 -9.023 -4.66 1 95.38 218 VAL B O 1
ATOM 3858 N N . TYR B 1 219 ? -16.391 -8.055 -2.842 1 93.88 219 TYR B N 1
ATOM 3859 C CA . TYR B 1 219 ? -15.75 -9.289 -2.381 1 93.88 219 TYR B CA 1
ATOM 3860 C C . TYR B 1 219 ? -16.797 -10.297 -1.916 1 93.88 219 TYR B C 1
ATOM 3862 O O . TYR B 1 219 ? -16.609 -11.508 -2.064 1 93.88 219 TYR B O 1
ATOM 3870 N N . GLY B 1 220 ? -17.859 -9.742 -1.327 1 90.56 220 GLY B N 1
ATOM 3871 C CA . GLY B 1 220 ? -18.953 -10.633 -0.979 1 90.56 220 GLY B CA 1
ATOM 3872 C C . GLY B 1 220 ? -19.547 -11.352 -2.178 1 90.56 220 GLY B C 1
ATOM 3873 O O . GLY B 1 220 ? -19.75 -12.57 -2.139 1 90.56 220 GLY B O 1
ATOM 3874 N N . GLU B 1 221 ? -19.844 -10.641 -3.24 1 91.25 221 GLU B N 1
ATOM 3875 C CA . GLU B 1 221 ? -20.344 -11.219 -4.484 1 91.25 221 GLU B CA 1
ATOM 3876 C C . GLU B 1 221 ? -19.359 -12.242 -5.055 1 91.25 221 GLU B C 1
ATOM 3878 O O . GLU B 1 221 ? -19.766 -13.32 -5.488 1 91.25 221 GLU B O 1
ATOM 3883 N N . LEU B 1 222 ? -18.141 -11.852 -5.016 1 93.31 222 LEU B N 1
ATOM 3884 C CA . LEU B 1 222 ? -17.094 -12.734 -5.539 1 93.31 222 LEU B CA 1
ATOM 3885 C C . LEU B 1 222 ? -17.016 -14.023 -4.727 1 93.31 222 LEU B C 1
ATOM 3887 O O . LEU B 1 222 ? -16.906 -15.117 -5.293 1 93.31 222 LEU B O 1
ATOM 3891 N N . SER B 1 223 ? -17.031 -13.922 -3.445 1 91 223 SER B N 1
ATOM 3892 C CA . SER B 1 223 ? -16.984 -15.086 -2.564 1 91 223 SER B CA 1
ATOM 3893 C C . SER B 1 223 ? -18.172 -16.016 -2.818 1 91 223 SER B C 1
ATOM 3895 O O . SER B 1 223 ? -18.016 -17.234 -2.842 1 91 223 SER B O 1
ATOM 3897 N N . ASN B 1 224 ? -19.328 -15.438 -3.016 1 87.31 224 ASN B N 1
ATOM 3898 C CA . ASN B 1 224 ? -20.531 -16.234 -3.307 1 87.31 224 ASN B CA 1
ATOM 3899 C C . ASN B 1 224 ? -20.406 -16.969 -4.633 1 87.31 224 ASN B C 1
ATOM 3901 O O . ASN B 1 224 ? -20.844 -18.109 -4.754 1 87.31 224 ASN B O 1
ATOM 3905 N N . LEU B 1 225 ? -19.781 -16.344 -5.598 1 86.88 225 LEU B N 1
ATOM 3906 C CA . LEU B 1 225 ? -19.594 -16.938 -6.918 1 86.88 225 LEU B CA 1
ATOM 3907 C C . LEU B 1 225 ? -18.578 -18.078 -6.859 1 86.88 225 LEU B C 1
ATOM 3909 O O . LEU B 1 225 ? -18.766 -19.109 -7.527 1 86.88 225 LEU B O 1
ATOM 3913 N N . MET B 1 226 ? -17.469 -17.922 -6.078 1 83.62 226 MET B N 1
ATOM 3914 C CA . MET B 1 226 ? -16.391 -18.906 -6 1 83.62 226 MET B CA 1
ATOM 3915 C C . MET B 1 226 ? -16.828 -20.109 -5.184 1 83.62 226 MET B C 1
ATOM 3917 O O . MET B 1 226 ? -16.469 -21.25 -5.508 1 83.62 226 MET B O 1
ATOM 3921 N N . ASN B 1 227 ? -17.344 -19.953 -4.016 1 74.12 227 ASN B N 1
ATOM 3922 C CA . ASN B 1 227 ? -17.656 -21.031 -3.092 1 74.12 227 ASN B CA 1
ATOM 3923 C C . ASN B 1 227 ? -19.094 -21.531 -3.275 1 74.12 227 ASN B C 1
ATOM 3925 O O . ASN B 1 227 ? -19.484 -22.562 -2.723 1 74.12 227 ASN B O 1
ATOM 3929 N N . GLY B 1 228 ? -19.594 -21.109 -4.312 1 63.31 228 GLY B N 1
ATOM 3930 C CA . GLY B 1 228 ? -21.016 -21.438 -4.258 1 63.31 228 GLY B CA 1
ATOM 3931 C C . GLY B 1 228 ? -21.641 -21.188 -2.895 1 63.31 228 GLY B C 1
ATOM 3932 O O . GLY B 1 228 ? -21.109 -20.406 -2.105 1 63.31 228 GLY B O 1
ATOM 3933 N N . HIS B 1 229 ? -22.812 -21.609 -2.623 1 52.75 229 HIS B N 1
ATOM 3934 C CA . HIS B 1 229 ? -23.469 -21.469 -1.33 1 52.75 229 HIS B CA 1
ATOM 3935 C C . HIS B 1 229 ? -22.828 -22.375 -0.282 1 52.75 229 HIS B C 1
ATOM 3937 O O . HIS B 1 229 ? -23.328 -22.484 0.839 1 52.75 229 HIS B O 1
ATOM 3943 N N . LYS B 1 230 ? -21.734 -22.969 -0.625 1 56.5 230 LYS B N 1
ATOM 3944 C CA . LYS B 1 230 ? -21.172 -23.906 0.348 1 56.5 230 LYS B CA 1
ATOM 3945 C C . LYS B 1 230 ? -20.234 -23.188 1.31 1 56.5 230 LYS B C 1
ATOM 3947 O O . LYS B 1 230 ? -19.344 -22.453 0.881 1 56.5 230 LYS B O 1
ATOM 3952 N N . GLN B 1 231 ? -20.484 -23.016 2.443 1 55.5 231 GLN B N 1
ATOM 3953 C CA . GLN B 1 231 ? -19.719 -22.375 3.518 1 55.5 231 GLN B CA 1
ATOM 3954 C C . GLN B 1 231 ? -18.547 -23.25 3.945 1 55.5 231 GLN B C 1
ATOM 3956 O O . GLN B 1 231 ? -18.734 -24.281 4.602 1 55.5 231 GLN B O 1
ATOM 3961 N N . GLN B 1 232 ? -17.406 -23.328 3.193 1 59.22 232 GLN B N 1
ATOM 3962 C CA . GLN B 1 232 ? -16.234 -24.062 3.684 1 59.22 232 GLN B CA 1
ATOM 3963 C C . GLN B 1 232 ? -15.484 -23.234 4.727 1 59.22 232 GLN B C 1
ATOM 3965 O O . GLN B 1 232 ? -15.273 -22.031 4.551 1 59.22 232 GLN B O 1
ATOM 3970 N N . SER B 1 233 ? -15.234 -23.906 5.914 1 59.69 233 SER B N 1
ATOM 3971 C CA . SER B 1 233 ? -14.477 -23.266 6.988 1 59.69 233 SER B CA 1
ATOM 3972 C C . SER B 1 233 ? -13.008 -23.109 6.613 1 59.69 233 SER B C 1
ATOM 3974 O O . SER B 1 233 ? -12.531 -23.766 5.688 1 59.69 233 SER B O 1
ATOM 3976 N N . ARG B 1 234 ? -12.242 -22.281 7.152 1 57.03 234 ARG B N 1
ATOM 3977 C CA . ARG B 1 234 ? -10.82 -22.016 6.996 1 57.03 234 ARG B CA 1
ATOM 3978 C C . ARG B 1 234 ? -10.008 -23.297 7.066 1 57.03 234 ARG B C 1
ATOM 3980 O O . ARG B 1 234 ? -9.062 -23.5 6.293 1 57.03 234 ARG B O 1
ATOM 3987 N N . HIS B 1 235 ? -10.273 -24.031 8.133 1 60.16 235 HIS B N 1
ATOM 3988 C CA . HIS B 1 235 ? -9.57 -25.297 8.367 1 60.16 235 HIS B CA 1
ATOM 3989 C C . HIS B 1 235 ? -9.711 -26.234 7.176 1 60.16 235 HIS B C 1
ATOM 3991 O O . HIS B 1 235 ? -8.773 -26.969 6.848 1 60.16 235 HIS B O 1
ATOM 3997 N N . ASP B 1 236 ? -10.68 -25.828 6.457 1 78.19 236 ASP B N 1
ATOM 3998 C CA . ASP B 1 236 ? -10.961 -26.719 5.336 1 78.19 236 ASP B CA 1
ATOM 3999 C C . ASP B 1 236 ? -10.07 -26.375 4.137 1 78.19 236 ASP B C 1
ATOM 4001 O O . ASP B 1 236 ? -9.477 -27.281 3.529 1 78.19 236 ASP B O 1
ATOM 4005 N N . TYR B 1 237 ? -9.695 -25.109 4.113 1 78.44 237 TYR B N 1
ATOM 4006 C CA . TYR B 1 237 ? -8.898 -24.734 2.947 1 78.44 237 TYR B CA 1
ATOM 4007 C C . TYR B 1 237 ? -7.449 -25.172 3.119 1 78.44 237 TYR B C 1
ATOM 4009 O O . TYR B 1 237 ? -6.848 -25.719 2.197 1 78.44 237 TYR B O 1
ATOM 4017 N N . ALA B 1 238 ? -6.902 -24.984 4.301 1 78.19 238 ALA B N 1
ATOM 4018 C CA . ALA B 1 238 ? -5.52 -25.359 4.574 1 78.19 238 ALA B CA 1
ATOM 4019 C C . ALA B 1 238 ? -5.316 -26.859 4.398 1 78.19 238 ALA B C 1
ATOM 4021 O O . ALA B 1 238 ? -4.305 -27.297 3.844 1 78.19 238 ALA B O 1
ATOM 4022 N N . SER B 1 239 ? -6.273 -27.578 4.816 1 81.12 239 SER B N 1
ATOM 4023 C CA . SER B 1 239 ? -6.203 -29.031 4.703 1 81.12 239 SER B CA 1
ATOM 4024 C C . SER B 1 239 ? -6.246 -29.484 3.242 1 81.12 239 SER B C 1
ATOM 4026 O O . SER B 1 239 ? -5.492 -30.359 2.834 1 81.12 239 SER B O 1
ATOM 4028 N N . LEU B 1 240 ? -7.094 -28.859 2.475 1 80.81 240 LEU B N 1
ATOM 4029 C CA . LEU B 1 240 ? -7.207 -29.188 1.059 1 80.81 240 LEU B CA 1
ATOM 4030 C C . LEU B 1 240 ? -5.906 -28.875 0.324 1 80.81 240 LEU B C 1
ATOM 4032 O O . LEU B 1 240 ? -5.43 -29.688 -0.47 1 80.81 240 LEU B O 1
ATOM 4036 N N . ILE B 1 241 ? -5.344 -27.828 0.642 1 83 241 ILE B N 1
ATOM 4037 C CA . ILE B 1 241 ? -4.102 -27.391 0.007 1 83 241 ILE B CA 1
ATOM 4038 C C . ILE B 1 241 ? -2.967 -28.344 0.399 1 83 241 ILE B C 1
ATOM 4040 O O . ILE B 1 241 ? -2.191 -28.781 -0.456 1 83 241 ILE B O 1
ATOM 4044 N N . GLN B 1 242 ? -2.936 -28.656 1.656 1 81.88 242 GLN B N 1
ATOM 4045 C CA . GLN B 1 242 ? -1.906 -29.578 2.129 1 81.88 242 GLN B CA 1
ATOM 4046 C C . GLN B 1 242 ? -2.068 -30.953 1.497 1 81.88 242 GLN B C 1
ATOM 4048 O O . GLN B 1 242 ? -1.079 -31.609 1.162 1 81.88 242 GLN B O 1
ATOM 4053 N N . GLN B 1 243 ? -3.234 -31.375 1.328 1 84.12 243 GLN B N 1
ATOM 4054 C CA . GLN B 1 243 ? -3.492 -32.656 0.684 1 84.12 243 GLN B CA 1
ATOM 4055 C C . GLN B 1 243 ? -3.008 -32.656 -0.764 1 84.12 243 GLN B C 1
ATOM 4057 O O . GLN B 1 243 ? -2.371 -33.625 -1.214 1 84.12 243 GLN B O 1
ATOM 4062 N N . ALA B 1 244 ? -3.342 -31.625 -1.449 1 82.19 244 ALA B N 1
ATOM 4063 C CA . ALA B 1 244 ? -2.893 -31.516 -2.834 1 82.19 244 ALA B CA 1
ATOM 4064 C C . ALA B 1 244 ? -1.369 -31.531 -2.92 1 82.19 244 ALA B C 1
ATOM 4066 O O . ALA B 1 244 ? -0.798 -32.156 -3.809 1 82.19 244 ALA B O 1
ATOM 4067 N N . LEU B 1 245 ? -0.713 -30.922 -2.004 1 82.5 245 LEU B N 1
ATOM 4068 C CA . LEU B 1 245 ? 0.745 -30.891 -1.968 1 82.5 245 LEU B CA 1
ATOM 4069 C C . LEU B 1 245 ? 1.305 -32.281 -1.68 1 82.5 245 LEU B C 1
ATOM 4071 O O . LEU B 1 245 ? 2.303 -32.688 -2.277 1 82.5 245 LEU B O 1
ATOM 4075 N N . THR B 1 246 ? 0.643 -32.938 -0.786 1 82.38 246 THR B N 1
ATOM 4076 C CA . THR B 1 246 ? 1.062 -34.281 -0.448 1 82.38 246 THR B CA 1
ATOM 4077 C C . THR B 1 246 ? 0.947 -35.219 -1.661 1 82.38 246 THR B C 1
ATOM 4079 O O . 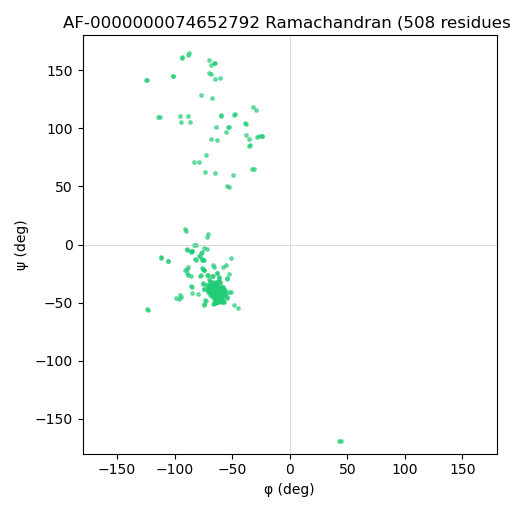THR B 1 246 ? 1.831 -36.031 -1.909 1 82.38 246 THR B O 1
ATOM 4082 N N . GLU B 1 247 ? -0.083 -35.031 -2.404 1 81.56 247 GLU B N 1
ATOM 4083 C CA . GLU B 1 247 ? -0.276 -35.812 -3.619 1 81.56 247 GLU B CA 1
ATOM 4084 C C . GLU B 1 247 ? 0.814 -35.531 -4.645 1 81.56 247 GLU B C 1
ATOM 4086 O O . GLU B 1 247 ? 1.291 -36.438 -5.332 1 81.56 247 GLU B O 1
ATOM 4091 N N . LEU B 1 248 ? 1.192 -34.312 -4.703 1 81.94 248 LEU B N 1
ATOM 4092 C CA . LEU B 1 248 ? 2.242 -33.906 -5.637 1 81.94 248 LEU B CA 1
ATOM 4093 C C . LEU B 1 248 ? 3.584 -34.531 -5.23 1 81.94 248 LEU B C 1
ATOM 4095 O O . LEU B 1 248 ? 4.336 -35 -6.082 1 81.94 248 LEU B O 1
ATOM 4099 N N . LYS B 1 249 ? 3.828 -34.594 -3.982 1 80 249 LYS B N 1
ATOM 4100 C CA . LYS B 1 249 ? 5.102 -35.094 -3.477 1 80 249 LYS B CA 1
ATOM 4101 C C . LYS B 1 249 ? 5.164 -36.625 -3.57 1 80 249 LYS B C 1
ATOM 4103 O O . LYS B 1 249 ? 6.242 -37.219 -3.486 1 80 249 LYS B O 1
ATOM 4108 N N . ALA B 1 250 ? 4 -37.219 -3.812 1 81.38 250 ALA B N 1
ATOM 4109 C CA . ALA B 1 250 ? 3.934 -38.688 -3.887 1 81.38 250 ALA B CA 1
ATOM 4110 C C . ALA B 1 250 ? 4.195 -39.188 -5.309 1 81.38 250 ALA B C 1
ATOM 4112 O O . ALA B 1 250 ? 4.289 -40.375 -5.551 1 81.38 250 ALA B O 1
ATOM 4113 N N . LEU B 1 251 ? 4.328 -38.219 -6.129 1 78 251 LEU B N 1
ATOM 4114 C CA . LEU B 1 251 ? 4.594 -38.594 -7.508 1 78 251 LEU B CA 1
ATOM 4115 C C . LEU B 1 251 ? 5.988 -39.219 -7.645 1 78 251 LEU B C 1
ATOM 4117 O O . LEU B 1 251 ? 6.895 -38.875 -6.891 1 78 251 LEU B O 1
ATOM 4121 N N . SER B 1 252 ? 6.148 -40.156 -8.539 1 73.06 252 SER B N 1
ATOM 4122 C CA . SER B 1 252 ? 7.398 -40.875 -8.719 1 73.06 252 SER B CA 1
ATOM 4123 C C . SER B 1 252 ? 8.539 -39.938 -9.094 1 73.06 252 SER B C 1
ATOM 4125 O O . SER B 1 252 ? 9.695 -40.188 -8.727 1 73.06 252 SER B O 1
ATOM 4127 N N . ILE B 1 253 ? 8.195 -38.938 -9.812 1 77.31 253 ILE B N 1
ATOM 4128 C CA . ILE B 1 253 ? 9.242 -38.062 -10.32 1 77.31 253 ILE B CA 1
ATOM 4129 C C . ILE B 1 253 ? 9.656 -37.062 -9.242 1 77.31 253 ILE B C 1
ATOM 4131 O O . ILE B 1 253 ? 10.555 -36.25 -9.453 1 77.31 253 ILE B O 1
ATOM 4135 N N . THR B 1 254 ? 8.977 -37.219 -8.133 1 72.62 254 THR B N 1
ATOM 4136 C CA . THR B 1 254 ? 9.32 -36.281 -7.047 1 72.62 254 THR B CA 1
ATOM 4137 C C . THR B 1 254 ? 9.992 -37.031 -5.898 1 72.62 254 THR B C 1
ATOM 4139 O O . THR B 1 254 ? 10.328 -36.438 -4.875 1 72.62 254 THR B O 1
ATOM 4142 N N . THR B 1 255 ? 9.984 -38.375 -5.879 1 60.12 255 THR B N 1
ATOM 4143 C CA . THR B 1 255 ? 10.57 -39.188 -4.816 1 60.12 255 THR B CA 1
ATOM 4144 C C . THR B 1 255 ? 12 -39.594 -5.164 1 60.12 255 THR B C 1
ATOM 4146 O O . THR B 1 255 ? 12.305 -39.875 -6.324 1 60.12 255 THR B O 1
ATOM 4149 N N . ASP B 1 256 ? 13.039 -38.969 -4.52 1 51 256 ASP B N 1
ATOM 4150 C CA . ASP B 1 256 ? 14.336 -39.625 -4.664 1 51 256 ASP B CA 1
ATOM 4151 C C . ASP B 1 256 ? 14.25 -41.125 -4.305 1 51 256 ASP B C 1
ATOM 4153 O O . ASP B 1 256 ? 13.477 -41.5 -3.428 1 51 256 ASP B O 1
#